Protein 6DT7 (pdb70)

Nearest PDB structures (foldseek):
  6dt7-assembly1_A  TM=1.004E+00  e=1.073E-49  Enquatrovirus N4
  6dt8-assembly1_A  TM=1.002E+00  e=4.077E-45  Enquatrovirus N4
  6dta-assembly1_A  TM=9.954E-01  e=1.223E-44  Enquatrovirus N4
  5v89-assembly2_C  TM=8.131E-01  e=9.463E-01  Homo sapiens
  6epd-assembly1_S  TM=5.806E-01  e=6.806E-01  Rattus norvegicus

Structure (mmCIF, N/CA/C/O backbone):
data_6DT7
#
_entry.id   6DT7
#
_cell.length_a   173.321
_cell.length_b   173.321
_cell.length_c   76.316
_cell.angle_alpha   90.00
_cell.angle_beta   90.00
_cell.angle_gamma   90.00
#
_symmetry.space_group_name_H-M   'I 4'
#
loop_
_entity.id
_entity.type
_entity.pdbx_description
1 polymer RNAP1
2 polyme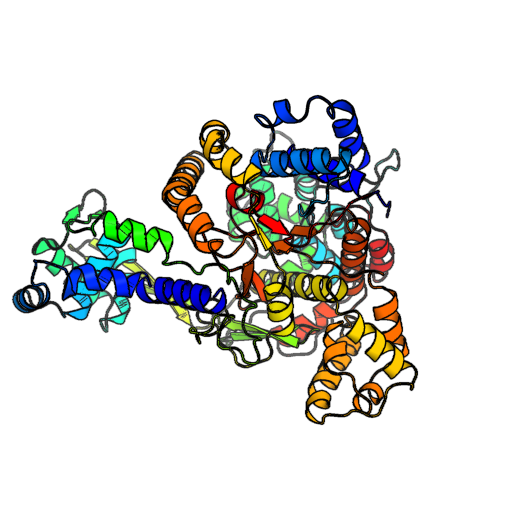r RNAP2
3 polymer "DNA (5'-D(P*CP*CP*AP*CP*CP*TP*GP*CP*A)-3')"
4 water water
#
loop_
_atom_site.group_PDB
_atom_site.id
_atom_site.type_symbol
_atom_site.label_atom_id
_atom_site.label_alt_id
_atom_site.label_comp_id
_atom_site.label_asym_id
_atom_site.label_entity_id
_atom_site.label_seq_id
_atom_site.pdbx_PDB_ins_code
_atom_site.Cartn_x
_atom_site.Cartn_y
_atom_site.Cartn_z
_atom_site.occupancy
_atom_site.B_iso_or_equiv
_atom_site.auth_seq_id
_atom_site.auth_comp_id
_atom_site.auth_asym_id
_atom_site.auth_atom_id
_atom_site.pdbx_PDB_model_num
ATOM 1 N N . SER A 1 2 ? -9.713 248.341 -9.479 1.00 69.71 2 SER A N 1
ATOM 2 C CA . SER A 1 2 ? -10.093 247.161 -10.247 1.00 83.18 2 SER A CA 1
ATOM 3 C C . SER A 1 2 ? -9.206 245.955 -9.890 1.00 84.01 2 SER A C 1
ATOM 4 O O . SER A 1 2 ? -9.718 244.861 -9.638 1.00 85.38 2 SER A O 1
ATOM 7 N N . THR A 1 3 ? -7.885 246.139 -9.863 1.00 78.76 3 THR A N 1
ATOM 8 C CA . THR A 1 3 ? -7.054 245.075 -9.304 1.00 80.15 3 THR A CA 1
ATOM 9 C C . THR A 1 3 ? -7.145 245.092 -7.785 1.00 75.67 3 THR A C 1
ATOM 10 O O . THR A 1 3 ? -7.194 244.034 -7.151 1.00 78.54 3 THR A O 1
ATOM 14 N N . ILE A 1 4 ? -7.192 246.289 -7.196 1.00 71.75 4 ILE A N 1
ATOM 15 C CA . ILE A 1 4 ? -7.501 246.434 -5.777 1.00 75.82 4 ILE A CA 1
ATOM 16 C C . ILE A 1 4 ? -8.781 245.681 -5.434 1.00 78.55 4 ILE A C 1
ATOM 17 O O . ILE A 1 4 ? -8.834 244.933 -4.450 1.00 80.91 4 ILE A O 1
ATOM 22 N N . GLU A 1 5 ? -9.816 245.819 -6.261 1.00 75.77 5 GLU A N 1
ATOM 23 C CA . GLU A 1 5 ? -11.041 245.077 -5.995 1.00 79.28 5 GLU A CA 1
ATOM 24 C C . GLU A 1 5 ? -10.779 243.581 -6.118 1.00 78.09 5 GLU A C 1
ATOM 25 O O . GLU A 1 5 ? -11.206 242.790 -5.266 1.00 79.08 5 GLU A O 1
ATOM 31 N N . HIS A 1 6 ? -10.051 243.184 -7.167 1.00 66.66 6 HIS A N 1
ATOM 32 C CA . HIS A 1 6 ? -9.760 241.777 -7.380 1.00 64.29 6 HIS A CA 1
ATOM 33 C C . HIS A 1 6 ? -8.994 241.202 -6.192 1.00 67.03 6 HIS A C 1
ATOM 34 O O . HIS A 1 6 ? -9.249 240.061 -5.765 1.00 65.19 6 HIS A O 1
ATOM 41 N N . GLN A 1 7 ? -8.048 241.979 -5.647 1.00 59.02 7 GLN A N 1
ATOM 42 C CA . GLN A 1 7 ? -7.307 241.515 -4.482 1.00 62.11 7 GLN A CA 1
ATOM 43 C C . GLN A 1 7 ? -8.257 241.297 -3.319 1.00 70.73 7 GLN A C 1
ATOM 44 O O . GLN A 1 7 ? -8.116 240.336 -2.557 1.00 70.45 7 GLN A O 1
ATOM 50 N N . MET A 1 8 ? -9.213 242.213 -3.139 1.00 76.00 8 MET A N 1
ATOM 51 C CA . MET A 1 8 ? -10.151 242.027 -2.047 1.00 75.53 8 MET A CA 1
ATOM 52 C C . MET A 1 8 ? -10.980 240.781 -2.281 1.00 72.89 8 MET A C 1
ATOM 53 O O . MET A 1 8 ? -11.322 240.077 -1.326 1.00 75.56 8 MET A O 1
ATOM 58 N N . HIS A 1 9 ? -11.290 240.484 -3.544 1.00 70.34 9 HIS A N 1
ATOM 59 C CA . HIS A 1 9 ? -12.012 239.260 -3.873 1.00 72.05 9 HIS A CA 1
ATOM 60 C C . HIS A 1 9 ? -11.172 238.029 -3.516 1.00 74.44 9 HIS A C 1
ATOM 61 O O . HIS A 1 9 ? -11.675 237.073 -2.908 1.00 74.42 9 HIS A O 1
ATOM 68 N N . LEU A 1 10 ? -9.886 238.025 -3.908 1.00 67.39 10 LEU A N 1
ATOM 69 C CA . LEU A 1 10 ? -9.020 236.894 -3.580 1.00 58.13 10 LEU A CA 1
ATOM 70 C C . LEU A 1 10 ? -8.922 236.681 -2.067 1.00 56.51 10 LEU A C 1
ATOM 71 O O . LEU A 1 10 ? -9.031 235.554 -1.592 1.00 57.36 10 LEU A O 1
ATOM 76 N N . GLU A 1 11 ? -8.720 237.746 -1.283 1.00 55.24 11 GLU A N 1
ATOM 77 C CA . GLU A 1 11 ? -8.650 237.545 0.167 1.00 60.93 11 GLU A CA 1
ATOM 78 C C . GLU A 1 11 ? -9.978 237.077 0.752 1.00 68.50 11 GLU A C 1
ATOM 79 O O . GLU A 1 11 ? -10.001 236.257 1.678 1.00 70.31 11 GLU A O 1
ATOM 85 N N . LYS A 1 12 ? -11.089 237.560 0.206 1.00 68.92 12 LYS A N 1
ATOM 86 C CA . LYS A 1 12 ? -12.398 237.086 0.628 1.00 72.75 12 LYS A CA 1
ATOM 87 C C . LYS A 1 12 ? -12.526 235.575 0.390 1.00 74.24 12 LYS A C 1
ATOM 88 O O . LYS A 1 12 ? -13.048 234.842 1.244 1.00 68.68 12 LYS A O 1
ATOM 94 N N . LEU A 1 13 ? -12.009 235.084 -0.745 1.00 65.82 13 LEU A N 1
ATOM 95 C CA . LEU A 1 13 ? -12.077 233.652 -1.034 1.00 64.58 13 LEU A CA 1
ATOM 96 C C . LEU A 1 13 ? -11.219 232.883 -0.036 1.00 67.14 13 LEU A C 1
ATOM 97 O O . LEU A 1 13 ? -11.591 231.798 0.416 1.00 72.46 13 LEU A O 1
ATOM 102 N N . TYR A 1 14 ? -10.031 233.401 0.257 1.00 70.40 14 TYR A N 1
ATOM 103 C CA . TYR A 1 14 ? -9.139 232.759 1.209 1.00 66.19 14 TYR A CA 1
ATOM 104 C C . TYR A 1 14 ? -9.769 232.699 2.602 1.00 66.03 14 TYR A C 1
ATOM 105 O O . TYR A 1 14 ? -9.832 231.634 3.222 1.00 62.56 14 TYR A O 1
ATOM 114 N N . ASN A 1 15 ? -10.363 233.807 3.050 1.00 69.53 15 ASN A N 1
ATOM 115 C CA . ASN A 1 15 ? -10.971 233.860 4.380 1.00 69.59 15 ASN A CA 1
ATOM 116 C C . ASN A 1 15 ? -12.201 232.962 4.507 1.00 71.81 15 ASN A C 1
ATOM 117 O O . ASN A 1 15 ? -12.510 232.494 5.609 1.00 73.18 15 ASN A O 1
ATOM 122 N N . LYS A 1 16 ? -12.913 232.717 3.410 1.00 68.36 16 LYS A N 1
ATOM 123 C CA . LYS A 1 16 ? -14.080 231.840 3.398 1.00 73.31 16 LYS A CA 1
ATOM 124 C C . LYS A 1 16 ? -13.683 230.370 3.341 1.00 73.42 16 LYS A C 1
ATOM 125 O O . LYS A 1 16 ? -14.540 229.496 3.538 1.00 69.29 16 LYS A O 1
ATOM 131 N N . ASN A 1 17 ? -12.420 230.079 3.017 1.00 66.78 17 ASN A N 1
ATOM 132 C CA . ASN A 1 17 ? -11.969 228.705 2.849 1.00 67.01 17 ASN A CA 1
ATOM 133 C C . ASN A 1 17 ? -10.857 228.310 3.818 1.00 62.07 17 ASN A C 1
ATOM 134 O O . ASN A 1 17 ? -10.002 227.497 3.480 1.00 61.41 17 ASN A O 1
ATOM 139 N N . GLN A 1 18 ? -10.809 228.920 4.994 1.00 64.73 18 GLN A N 1
ATOM 140 C CA . GLN A 1 18 ? -9.946 228.395 6.045 1.00 58.74 18 GLN A CA 1
ATOM 141 C C . GLN A 1 18 ? -10.332 226.941 6.305 1.00 61.05 18 GLN A C 1
ATOM 142 O O . GLN A 1 18 ? -11.478 226.663 6.678 1.00 66.33 18 GLN A O 1
ATOM 148 N N . LEU A 1 19 ? -9.382 226.020 6.114 1.00 59.26 19 LEU A N 1
ATOM 149 C CA . LEU A 1 19 ? -9.629 224.578 6.154 1.00 59.90 19 LEU A CA 1
ATOM 150 C C . LEU A 1 19 ? -10.620 224.173 7.247 1.00 64.42 19 LEU A C 1
ATOM 151 O O . LEU A 1 19 ? -11.749 223.792 6.932 1.00 72.57 19 LEU A O 1
ATOM 156 N N . LEU A 1 20 ? -10.244 224.276 8.530 1.00 63.24 20 LEU A N 1
ATOM 157 C CA . LEU A 1 20 ? -11.108 223.717 9.572 1.00 65.02 20 LEU A CA 1
ATOM 158 C C . LEU A 1 20 ? -12.446 224.453 9.724 1.00 75.50 20 LEU A C 1
ATOM 159 O O . LEU A 1 20 ? -13.487 223.777 9.849 1.00 80.12 20 LEU A O 1
ATOM 164 N N . PRO A 1 21 ? -12.508 225.793 9.755 1.00 68.30 21 PRO A N 1
ATOM 165 C CA . PRO A 1 21 ? -13.833 226.439 9.859 1.00 61.25 21 PRO A CA 1
ATOM 166 C C . PRO A 1 21 ? -14.748 226.119 8.686 1.00 70.25 21 PRO A C 1
ATOM 167 O O . PRO A 1 21 ? -15.972 226.029 8.858 1.00 74.76 21 PRO A O 1
ATOM 171 N N . ARG A 1 22 ? -14.191 225.987 7.477 1.00 70.15 22 ARG A N 1
ATOM 172 C CA . ARG A 1 22 ? -15.030 225.678 6.326 1.00 73.20 22 ARG A CA 1
ATOM 173 C C . ARG A 1 22 ? -15.567 224.254 6.398 1.00 77.05 22 ARG A C 1
ATOM 174 O O . ARG A 1 22 ? -16.725 224.004 6.034 1.00 76.75 22 ARG A O 1
ATOM 182 N N . MET A 1 23 ? -14.753 223.308 6.878 1.00 75.29 23 MET A N 1
ATOM 183 C CA . MET A 1 23 ? -15.241 221.936 7.020 1.00 74.09 23 MET A CA 1
ATOM 184 C C . MET A 1 23 ? -16.359 221.844 8.050 1.00 76.88 23 MET A C 1
ATOM 185 O O . MET A 1 23 ? -17.354 221.138 7.829 1.00 78.07 23 MET A O 1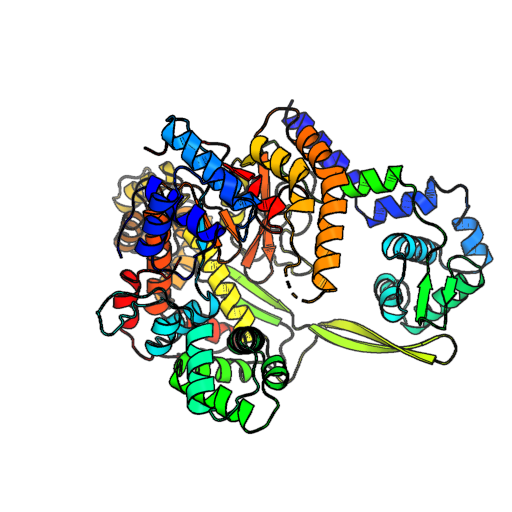
ATOM 190 N N . ARG A 1 24 ? -16.192 222.508 9.199 1.00 73.59 24 ARG A N 1
ATOM 191 C CA . ARG A 1 24 ? -17.222 222.494 10.232 1.00 77.15 24 ARG A CA 1
ATOM 192 C C . ARG A 1 24 ? -18.578 222.872 9.659 1.00 80.63 24 ARG A C 1
ATOM 193 O O . ARG A 1 24 ? -19.605 222.297 10.039 1.00 84.12 24 ARG A O 1
ATOM 201 N N . GLN A 1 25 ? -18.603 223.865 8.773 1.00 80.28 25 GLN A N 1
ATOM 202 C CA . GLN A 1 25 ? -19.856 224.265 8.148 1.00 84.77 25 GLN A CA 1
ATOM 203 C C . GLN A 1 25 ? -20.543 223.088 7.465 1.00 87.88 25 GLN A C 1
ATOM 204 O O . GLN A 1 25 ? -21.775 222.965 7.510 1.00 94.29 25 GLN A O 1
ATOM 210 N N . GLU A 1 26 ? -19.770 222.207 6.829 1.00 78.76 26 GLU A N 1
ATOM 211 C CA . GLU A 1 26 ? -20.404 221.063 6.192 1.00 80.46 26 GLU A CA 1
ATOM 212 C C . GLU A 1 26 ? -21.078 220.146 7.202 1.00 82.42 26 GLU A C 1
ATOM 213 O O . GLU A 1 26 ? -22.008 219.408 6.835 1.00 83.69 26 GLU A O 1
ATOM 219 N N . PHE A 1 27 ? -20.633 220.161 8.460 1.00 75.55 27 PHE A N 1
ATOM 220 C CA . PHE A 1 27 ? -21.282 219.314 9.448 1.00 78.86 27 PHE A CA 1
ATOM 221 C C . PHE A 1 27 ? -22.274 220.056 10.334 1.00 80.74 27 PHE A C 1
ATOM 222 O O . PHE A 1 27 ? -23.084 219.402 10.998 1.00 81.88 27 PHE A O 1
ATOM 230 N N . GLU A 1 28 ? -22.297 221.389 10.274 1.00 79.59 28 GLU A N 1
ATOM 231 C CA . GLU A 1 28 ? -23.215 222.203 11.057 1.00 78.36 28 GLU A CA 1
ATOM 232 C C . GLU A 1 28 ? -24.361 222.726 10.198 1.00 79.11 28 GLU A C 1
ATOM 233 O O . GLU A 1 28 ? -25.385 222.057 10.049 1.00 95.37 28 GLU A O 1
ATOM 239 N N . GLU A 1 29 ? -24.186 223.889 9.593 1.00 80.42 29 GLU A N 1
ATOM 240 C CA . GLU A 1 29 ? -25.269 224.554 8.882 1.00 83.59 29 GLU A CA 1
ATOM 241 C C . GLU A 1 29 ? -25.551 223.985 7.500 1.00 83.82 29 GLU A C 1
ATOM 242 O O . GLU A 1 29 ? -26.514 224.426 6.862 1.00 94.52 29 GLU A O 1
ATOM 248 N N . ASN A 1 30 ? -24.807 222.991 7.031 1.00 76.07 30 ASN A N 1
ATOM 249 C CA . ASN A 1 30 ? -25.063 222.445 5.706 1.00 75.98 30 ASN A CA 1
ATOM 250 C C . ASN A 1 30 ? -25.404 220.964 5.711 1.00 76.54 30 ASN A C 1
ATOM 251 O O . ASN A 1 30 ? -25.706 220.421 4.643 1.00 79.76 30 ASN A O 1
ATOM 256 N N . SER A 1 31 ? -25.320 220.288 6.856 1.00 74.43 31 SER A N 1
ATOM 257 C CA . SER A 1 31 ? -25.637 218.872 6.916 1.00 86.02 31 SER A CA 1
ATOM 258 C C . SER A 1 31 ? -27.134 218.687 7.057 1.00 87.01 31 SER A C 1
ATOM 259 O O . SER A 1 31 ? -27.799 219.462 7.744 1.00 89.51 31 SER A O 1
ATOM 262 N N . GLY A 1 32 ? -27.673 217.712 6.328 1.00 85.00 32 GLY A N 1
ATOM 263 C CA . GLY A 1 32 ? -29.031 217.280 6.607 1.00 86.78 32 GLY A CA 1
ATOM 264 C C . GLY A 1 32 ? -29.123 216.684 7.996 1.00 85.52 32 GLY A C 1
ATOM 265 O O . GLY A 1 32 ? -30.167 216.754 8.651 1.00 90.33 32 GLY A O 1
ATOM 266 N N . ILE A 1 33 ? -28.060 215.990 8.408 1.00 83.19 33 ILE A N 1
ATOM 267 C CA . ILE A 1 33 ? -27.963 215.424 9.743 1.00 90.35 33 ILE A CA 1
ATOM 268 C C . ILE A 1 33 ? -27.969 216.553 10.756 1.00 95.33 33 ILE A C 1
ATOM 269 O O . ILE A 1 33 ? -27.374 217.615 10.538 1.00 96.47 33 ILE A O 1
ATOM 274 N N . ASP A 1 34 ? -28.653 216.336 11.871 1.00 100.07 34 ASP A N 1
ATOM 275 C CA . ASP A 1 34 ? -28.640 217.288 12.970 1.00 104.83 34 ASP A CA 1
ATOM 276 C C . ASP A 1 34 ? -27.647 216.792 14.020 1.00 103.27 34 ASP A C 1
ATOM 277 O O . ASP A 1 34 ? -28.008 216.129 14.996 1.00 105.13 34 ASP A O 1
ATOM 282 N N . PHE A 1 35 ? -26.360 217.097 13.798 1.00 94.66 35 PHE A N 1
ATOM 283 C CA . PHE A 1 35 ? -25.350 216.587 14.723 1.00 92.08 35 PHE A CA 1
ATOM 284 C C . PHE A 1 35 ? -25.517 217.191 16.111 1.00 94.61 35 PHE A C 1
ATOM 285 O O . PHE A 1 35 ? -25.217 216.526 17.110 1.00 98.27 35 PHE A O 1
ATOM 293 N N . LYS A 1 36 ? -26.015 218.425 16.202 1.00 91.32 36 LYS A N 1
ATOM 294 C CA . LYS A 1 36 ? -26.280 219.014 17.511 1.00 96.76 36 LYS A CA 1
ATOM 295 C C . LYS A 1 36 ? -27.219 218.111 18.302 1.00 97.25 36 LYS A C 1
ATOM 296 O O . LYS A 1 36 ? -26.897 217.657 19.407 1.00 97.47 36 LYS A O 1
ATOM 302 N N . ALA A 1 37 ? -28.410 217.872 17.755 1.00 95.16 37 ALA A N 1
ATOM 303 C CA . ALA A 1 37 ? -29.350 216.948 18.375 1.00 87.26 37 ALA A CA 1
ATOM 304 C C . ALA A 1 37 ? -28.736 215.571 18.617 1.00 92.75 37 ALA A C 1
ATOM 305 O O . ALA A 1 37 ? -28.952 214.969 19.676 1.00 98.06 37 ALA A O 1
ATOM 307 N N . PHE A 1 38 ? -28.002 215.029 17.636 1.00 92.09 38 PHE A N 1
ATOM 308 C CA . PHE A 1 38 ? -27.507 213.658 17.789 1.00 91.34 38 PHE A CA 1
ATOM 309 C C . PHE A 1 38 ? -26.425 213.553 18.852 1.00 88.36 38 PHE A C 1
ATOM 310 O O . PHE A 1 38 ? -26.397 212.589 19.629 1.00 83.18 38 PHE A O 1
ATOM 318 N N . PHE A 1 39 ? -25.530 214.533 18.903 1.00 88.63 39 PHE A N 1
ATOM 319 C CA . PHE A 1 39 ? -24.443 214.479 19.868 1.00 88.54 39 PHE A CA 1
ATOM 320 C C . PHE A 1 39 ? -24.965 214.672 21.286 1.00 93.80 39 PHE A C 1
ATOM 321 O O . PHE A 1 39 ? -24.415 214.101 22.239 1.00 95.91 39 PHE A O 1
ATOM 329 N N . ALA A 1 40 ? -25.991 215.506 21.445 1.00 88.56 40 ALA A N 1
ATOM 330 C CA . ALA A 1 40 ? -26.706 215.560 22.708 1.00 85.45 40 ALA A CA 1
ATOM 331 C C . ALA A 1 40 ? -27.234 214.178 23.083 1.00 91.72 40 ALA A C 1
ATOM 332 O O . ALA A 1 40 ? -27.033 213.709 24.212 1.00 92.84 40 ALA A O 1
ATOM 334 N N . HIS A 1 41 ? -27.949 213.530 22.155 1.00 90.81 41 HIS A N 1
ATOM 335 C CA . HIS A 1 41 ? -28.515 212.203 22.404 1.00 90.89 41 HIS A CA 1
ATOM 336 C C . HIS A 1 41 ? -27.485 211.217 22.956 1.00 90.77 41 HIS A C 1
ATOM 337 O O . HIS A 1 41 ? -27.741 210.530 23.950 1.00 95.79 41 HIS A O 1
ATOM 344 N N . ILE A 1 42 ? -26.308 211.140 22.347 1.00 90.22 42 ILE A N 1
ATOM 345 C CA . ILE A 1 42 ? -25.345 210.133 22.782 1.00 92.92 42 ILE A CA 1
ATOM 346 C C . ILE A 1 42 ? -24.374 210.702 23.809 1.00 99.76 42 ILE A C 1
ATOM 347 O O . ILE A 1 42 ? -23.423 210.027 24.222 1.00 100.11 42 ILE A O 1
ATOM 352 N N . GLY A 1 43 ? -24.649 211.916 24.283 1.00 106.54 43 GLY A N 1
ATOM 353 C CA . GLY A 1 43 ? -23.848 212.536 25.324 1.00 103.21 43 GLY A CA 1
ATOM 354 C C . GLY A 1 43 ? -22.403 212.802 24.968 1.00 98.90 43 GLY A C 1
ATOM 355 O O . GLY A 1 43 ? -21.500 212.467 25.741 1.00 102.53 43 GLY A O 1
ATOM 356 N N . ILE A 1 44 ? -22.170 213.444 23.824 1.00 91.46 44 ILE A N 1
ATOM 357 C CA . ILE A 1 44 ? -20.830 213.806 23.378 1.00 85.69 44 ILE A CA 1
ATOM 358 C C . ILE A 1 44 ? -20.852 215.314 23.160 1.00 83.73 44 ILE A C 1
ATOM 359 O O . ILE A 1 44 ? -21.776 215.835 22.521 1.00 85.87 44 ILE A O 1
ATOM 364 N N . ASP A 1 45 ? -19.860 216.015 23.711 1.00 78.66 45 ASP A N 1
ATOM 365 C CA . ASP A 1 45 ? -19.860 217.472 23.646 1.00 79.55 45 ASP A CA 1
ATOM 366 C C . ASP A 1 45 ? -19.923 217.939 22.195 1.00 81.91 45 ASP A C 1
ATOM 367 O O . ASP A 1 45 ? -19.202 217.435 21.329 1.00 86.89 45 ASP A O 1
ATOM 372 N N . TYR A 1 46 ? -20.755 218.950 21.946 1.00 79.54 46 TYR A N 1
ATOM 373 C CA . TYR A 1 46 ? -21.059 219.351 20.577 1.00 77.52 46 TYR A CA 1
ATOM 374 C C . TYR A 1 46 ? -19.797 219.715 19.805 1.00 80.45 46 TYR A C 1
ATOM 375 O O . TYR A 1 46 ? -19.537 219.183 18.719 1.00 82.36 46 TYR A O 1
ATOM 384 N N . LYS A 1 47 ? -18.994 220.623 20.356 1.00 77.86 47 LYS A N 1
ATOM 385 C CA . LYS A 1 47 ? -17.797 221.055 19.651 1.00 74.26 47 LYS A CA 1
ATOM 386 C C . LYS A 1 47 ? -16.808 219.909 19.467 1.00 72.87 47 LYS A C 1
ATOM 387 O O . LYS A 1 47 ? -16.122 219.836 18.441 1.00 72.59 47 LYS A O 1
ATOM 393 N N . PHE A 1 48 ? -16.703 219.014 20.449 1.00 74.60 48 PHE A N 1
ATOM 394 C CA . PHE A 1 48 ? -15.840 217.849 20.277 1.00 73.88 48 PHE A CA 1
ATOM 395 C C . PHE A 1 48 ? -16.288 217.001 19.080 1.00 75.21 48 PHE A C 1
ATOM 396 O O . PHE A 1 48 ? -15.485 216.680 18.192 1.00 70.76 48 PHE A O 1
ATOM 404 N N . GLY A 1 49 ? -17.583 216.663 19.033 1.00 76.30 49 GLY A N 1
ATOM 405 C CA . GLY A 1 49 ? -18.098 215.787 17.989 1.00 77.81 49 GLY A CA 1
ATOM 406 C C . GLY A 1 49 ? -17.945 216.368 16.595 1.00 82.12 49 GLY A C 1
ATOM 407 O O . GLY A 1 49 ? -17.537 215.677 15.656 1.00 76.12 49 GLY A O 1
ATOM 408 N N . ILE A 1 50 ? -18.298 217.644 16.434 1.00 81.54 50 ILE A N 1
ATOM 409 C CA . ILE A 1 50 ? -18.105 218.282 15.141 1.00 78.62 50 ILE A CA 1
ATOM 410 C C . ILE A 1 50 ? -16.646 218.202 14.732 1.00 87.27 50 ILE A C 1
ATOM 411 O O . ILE A 1 50 ? -16.323 217.831 13.596 1.00 89.48 50 ILE A O 1
ATOM 416 N N . ASP A 1 51 ? -15.747 218.465 15.683 1.00 84.62 51 ASP A N 1
ATOM 417 C CA . ASP A 1 51 ? -14.315 218.436 15.417 1.00 79.94 51 ASP A CA 1
ATOM 418 C C . ASP A 1 51 ? -13.829 217.042 15.027 1.00 74.03 51 ASP A C 1
ATOM 419 O O . ASP A 1 51 ? -13.070 216.891 14.060 1.00 75.73 51 ASP A O 1
ATOM 424 N N . ALA A 1 52 ? -14.297 216.007 15.733 1.00 67.75 52 ALA A N 1
ATOM 425 C CA . ALA A 1 52 ? -13.915 214.639 15.388 1.00 70.30 52 ALA A CA 1
ATOM 426 C C . ALA A 1 52 ? -14.378 214.275 13.982 1.00 71.72 52 ALA A C 1
ATOM 427 O O . ALA A 1 52 ? -13.638 213.633 13.224 1.00 75.32 52 ALA A O 1
ATOM 429 N N . MET A 1 53 ? -15.614 214.647 13.633 1.00 63.72 53 MET A N 1
ATOM 430 C CA . MET A 1 53 ? -16.120 214.402 12.288 1.00 67.72 53 MET A CA 1
ATOM 431 C C . MET A 1 53 ? -15.236 215.096 11.250 1.00 74.80 53 MET A C 1
ATOM 432 O O . MET A 1 53 ? -14.859 214.503 10.231 1.00 73.21 53 MET A O 1
ATOM 437 N N . VAL A 1 54 ? -14.911 216.370 11.495 1.00 72.47 54 VAL A N 1
ATOM 438 C CA . VAL A 1 54 ? -14.051 217.117 10.587 1.00 65.25 54 VAL A CA 1
ATOM 439 C C . VAL A 1 54 ? -12.702 216.427 10.417 1.00 69.94 54 VAL A C 1
ATOM 440 O O . VAL A 1 54 ? -12.274 216.140 9.290 1.00 70.35 54 VAL A O 1
ATOM 444 N N . GLN A 1 55 ? -12.038 216.090 11.531 1.00 65.66 55 GLN A N 1
ATOM 445 C CA . GLN A 1 55 ? -10.753 215.398 11.429 1.00 58.77 55 GLN A CA 1
ATOM 446 C C . GLN A 1 55 ? -10.844 214.093 10.660 1.00 68.15 55 GLN A C 1
ATOM 447 O O . GLN A 1 55 ? -9.921 213.754 9.919 1.00 71.91 55 GLN A O 1
ATOM 453 N N . MET A 1 56 ? -11.957 213.380 10.759 1.00 70.01 56 MET A N 1
ATOM 454 C CA . MET A 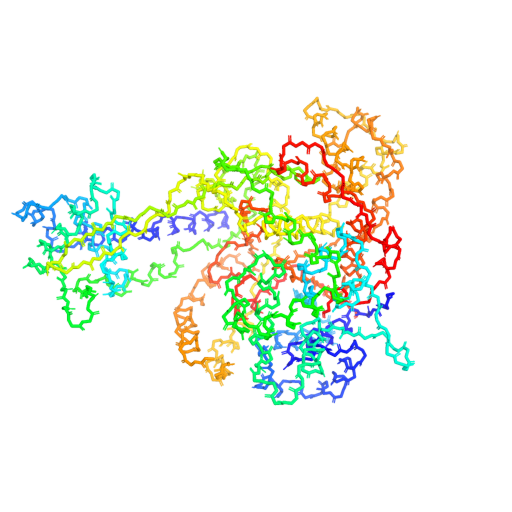1 56 ? -12.032 212.144 10.003 1.00 69.21 56 MET A CA 1
ATOM 455 C C . MET A 1 56 ? -12.276 212.414 8.521 1.00 69.38 56 MET A C 1
ATOM 456 O O . MET A 1 56 ? -11.796 211.661 7.666 1.00 69.10 56 MET A O 1
ATOM 461 N N . ALA A 1 57 ? -13.061 213.449 8.194 1.00 71.24 57 ALA A N 1
ATOM 462 C CA . ALA A 1 57 ? -13.237 213.817 6.787 1.00 68.66 57 ALA A CA 1
ATOM 463 C C . ALA A 1 57 ? -11.944 214.310 6.142 1.00 68.29 57 ALA A C 1
ATOM 464 O O . ALA A 1 57 ? -11.750 214.117 4.935 1.00 71.80 57 ALA A O 1
ATOM 466 N N . LEU A 1 58 ? -11.024 214.851 6.940 1.00 65.54 58 LEU A N 1
ATOM 467 C CA . LEU A 1 58 ? -9.702 215.252 6.466 1.00 70.43 58 LEU A CA 1
ATOM 468 C C . LEU A 1 58 ? -8.807 214.050 6.258 1.00 78.74 58 LEU A C 1
ATOM 469 O O . LEU A 1 58 ? -8.356 213.784 5.139 1.00 84.66 58 LEU A O 1
ATOM 474 N N . HIS A 1 59 ? -8.520 213.339 7.358 1.00 74.36 59 HIS A N 1
ATOM 475 C CA . HIS A 1 59 ? -7.563 212.244 7.382 1.00 74.75 59 HIS A CA 1
ATOM 476 C C . HIS A 1 59 ? -8.006 211.032 6.578 1.00 83.22 59 HIS A C 1
ATOM 477 O O . HIS A 1 59 ? -7.146 210.301 6.084 1.00 86.35 59 HIS A O 1
ATOM 484 N N . LYS A 1 60 ? -9.321 210.812 6.407 1.00 88.01 60 LYS A N 1
ATOM 485 C CA . LYS A 1 60 ? -9.869 209.544 5.889 1.00 87.62 60 LYS A CA 1
ATOM 486 C C . LYS A 1 60 ? -9.544 208.318 6.748 1.00 83.12 60 LYS A C 1
ATOM 487 O O . LYS A 1 60 ? -10.452 207.583 7.133 1.00 84.99 60 LYS A O 1
ATOM 493 N N . ARG A 1 61 ? -8.269 208.034 6.988 1.00 80.21 61 ARG A N 1
ATOM 494 C CA . ARG A 1 61 ? -7.855 206.974 7.899 1.00 80.04 61 ARG A CA 1
ATOM 495 C C . ARG A 1 61 ? -6.868 207.537 8.916 1.00 75.10 61 ARG A C 1
ATOM 496 O O . ARG A 1 61 ? -6.049 208.395 8.582 1.00 73.91 61 ARG A O 1
ATOM 504 N N . ALA A 1 62 ? -6.955 207.073 10.162 1.00 74.64 62 ALA A N 1
ATOM 505 C CA . ALA A 1 62 ? -6.128 207.642 11.220 1.00 73.36 62 ALA A CA 1
ATOM 506 C C . ALA A 1 62 ? -5.964 206.660 12.381 1.00 82.52 62 ALA A C 1
ATOM 507 O O . ALA A 1 62 ? -6.949 206.082 12.844 1.00 85.08 62 ALA A O 1
ATOM 509 N N . ASP A 1 63 ? -4.720 206.443 12.817 1.00 85.71 63 ASP A N 1
ATOM 510 C CA . ASP A 1 63 ? -4.443 205.683 14.031 1.00 90.11 63 ASP A CA 1
ATOM 511 C C . ASP A 1 63 ? -4.915 206.466 15.258 1.00 92.10 63 ASP A C 1
ATOM 512 O O . ASP A 1 63 ? -5.167 207.676 15.196 1.00 89.39 63 ASP A O 1
ATOM 517 N N . LEU A 1 64 ? -5.025 205.766 16.391 1.00 94.17 64 LEU A N 1
ATOM 518 C CA . LEU A 1 64 ? -5.546 206.410 17.598 1.00 90.36 64 LEU A CA 1
ATOM 519 C C . LEU A 1 64 ? -4.713 207.592 18.074 1.00 89.16 64 LEU A C 1
ATOM 520 O O . LEU A 1 64 ? -5.293 208.669 18.303 1.00 81.23 64 LEU A O 1
ATOM 525 N N . PRO A 1 65 ? -3.383 207.485 18.241 1.00 92.36 65 PRO A N 1
ATOM 526 C CA . PRO A 1 65 ? -2.639 208.646 18.759 1.00 86.01 65 PRO A CA 1
ATOM 527 C C . PRO A 1 65 ? -2.774 209.855 17.870 1.00 79.76 65 PRO A C 1
ATOM 528 O O . PRO A 1 65 ? -2.777 210.985 18.369 1.00 79.93 65 PRO A O 1
ATOM 532 N N . THR A 1 66 ? -2.906 209.647 16.562 1.00 77.31 66 THR A N 1
ATOM 533 C CA . THR A 1 66 ? -3.056 210.770 15.646 1.00 78.16 66 THR A CA 1
ATOM 534 C C . THR A 1 66 ? -4.360 211.504 15.916 1.00 79.95 66 THR A C 1
ATOM 535 O O . THR A 1 66 ? -4.407 212.738 15.976 1.00 76.55 66 THR A O 1
ATOM 539 N N . LEU A 1 67 ? -5.438 210.745 16.092 1.00 82.92 67 LEU A N 1
ATOM 540 C CA . LEU A 1 67 ? -6.747 211.361 16.213 1.00 78.69 67 LEU A CA 1
ATOM 541 C C . LEU A 1 67 ? -6.938 212.027 17.579 1.00 77.56 67 LEU A C 1
ATOM 542 O O . LEU A 1 67 ? -7.556 213.095 17.672 1.00 82.96 67 LEU A O 1
ATOM 547 N N . VAL A 1 68 ? -6.422 211.428 18.656 1.00 77.81 68 VAL A N 1
ATOM 548 C CA . VAL A 1 68 ? -6.543 212.109 19.951 1.00 84.35 68 VAL A CA 1
ATOM 549 C C . VAL A 1 68 ? -5.688 213.375 19.986 1.00 84.85 68 VAL A C 1
ATOM 550 O O . VAL A 1 68 ? -6.052 214.365 20.634 1.00 82.74 68 VAL A O 1
ATOM 554 N N . GLY A 1 69 ? -4.542 213.358 19.304 1.00 83.50 69 GLY A N 1
ATOM 555 C CA . GLY A 1 69 ? -3.684 214.528 19.254 1.00 77.25 69 GLY A CA 1
ATOM 556 C C . GLY A 1 69 ? -4.387 215.776 18.765 1.00 76.62 69 GLY A C 1
ATOM 557 O O . GLY A 1 69 ? -4.318 216.831 19.405 1.00 73.89 69 GLY A O 1
ATOM 558 N N . THR A 1 70 ? -5.099 215.666 17.634 1.00 77.45 70 THR A N 1
ATOM 559 C CA . THR A 1 70 ? -5.786 216.824 17.062 1.00 84.24 70 THR A CA 1
ATOM 560 C C . THR A 1 70 ? -6.919 217.313 17.952 1.00 82.18 70 THR A C 1
ATOM 561 O O . THR A 1 70 ? -7.388 218.439 17.765 1.00 86.39 70 THR A O 1
ATOM 565 N N . LEU A 1 71 ? -7.374 216.493 18.902 1.00 79.02 71 LEU A N 1
ATOM 566 C CA . LEU A 1 71 ? -8.560 216.780 19.691 1.00 80.24 71 LEU A CA 1
ATOM 567 C C . LEU A 1 71 ? -8.258 216.929 21.182 1.00 85.26 71 LEU A C 1
ATOM 568 O O . LEU A 1 71 ? -9.181 217.238 21.951 1.00 85.15 71 LEU A O 1
ATOM 573 N N . ARG A 1 72 ? -7.007 216.658 21.604 1.00 84.04 72 ARG A N 1
ATOM 574 C CA . ARG A 1 72 ? -6.570 216.685 23.004 1.00 81.43 72 ARG A CA 1
ATOM 575 C C . ARG A 1 72 ? -7.008 217.926 23.779 1.00 80.78 72 ARG A C 1
ATOM 576 O O . ARG A 1 72 ? -7.264 217.843 24.985 1.00 84.92 72 ARG A O 1
ATOM 584 N N . HIS A 1 73 ? -7.122 219.076 23.121 1.00 80.72 73 HIS A N 1
ATOM 585 C CA . HIS A 1 73 ? -7.405 220.315 23.845 1.00 82.25 73 HIS A CA 1
ATOM 586 C C . HIS A 1 73 ? -8.848 220.429 24.318 1.00 88.83 73 HIS A C 1
ATOM 587 O O . HIS A 1 73 ? -9.193 221.438 24.945 1.00 94.41 73 HIS A O 1
ATOM 594 N N . HIS A 1 74 ? -9.685 219.423 24.075 1.00 88.74 74 HIS A N 1
ATOM 595 C CA . HIS A 1 74 ? -11.087 219.486 24.450 1.00 88.52 74 HIS A CA 1
ATOM 596 C C . HIS A 1 74 ? -11.345 218.914 25.832 1.00 93.19 74 HIS A C 1
ATOM 597 O O . HIS A 1 74 ? -12.406 219.177 26.406 1.00 93.22 74 HIS A O 1
ATOM 604 N N . CYS A 1 75 ? -10.434 218.093 26.345 1.00 98.24 75 CYS A N 1
ATOM 605 C CA . CYS A 1 75 ? -10.615 217.373 27.595 1.00 105.69 75 CYS A CA 1
ATOM 606 C C . CYS A 1 75 ? -9.403 217.570 28.492 1.00 108.28 75 CYS A C 1
ATOM 607 O O . CYS A 1 75 ? -8.300 217.877 28.030 1.00 107.60 75 CYS A O 1
ATOM 610 N N . LYS A 1 76 ? -9.610 217.376 29.791 1.00 113.98 76 LYS A N 1
ATOM 611 C CA . LYS A 1 76 ? -8.493 217.491 30.714 1.00 118.98 76 LYS A CA 1
ATOM 612 C C . LYS A 1 76 ? -7.566 216.279 30.651 1.00 119.05 76 LYS A C 1
ATOM 613 O O . LYS A 1 76 ? -6.439 216.351 31.151 1.00 125.06 76 LYS A O 1
ATOM 619 N N . SER A 1 77 ? -7.996 215.181 30.031 1.00 113.73 77 SER A N 1
ATOM 620 C CA . SER A 1 77 ? -7.225 213.947 29.987 1.00 110.33 77 SER A CA 1
ATOM 621 C C . SER A 1 77 ? -7.175 213.381 28.573 1.00 106.72 77 SER A C 1
ATOM 622 O O . SER A 1 77 ? -8.140 213.499 27.808 1.00 105.89 77 SER A O 1
ATOM 625 N N . ALA A 1 78 ? -6.033 212.775 28.233 1.00 101.30 78 ALA A N 1
ATOM 626 C CA . ALA A 1 78 ? -5.921 212.019 26.989 1.00 95.69 78 ALA A CA 1
ATOM 627 C C . ALA A 1 78 ? -6.930 210.877 26.957 1.00 100.67 78 ALA A C 1
ATOM 628 O O . ALA A 1 78 ? -7.464 210.537 25.895 1.00 99.37 78 ALA A O 1
ATOM 630 N N . GLN A 1 79 ? -7.171 210.248 28.115 1.00 104.31 79 GLN A N 1
ATOM 631 C CA . GLN A 1 79 ? -8.075 209.104 28.192 1.00 105.48 79 GLN A CA 1
ATOM 632 C C . GLN A 1 79 ? -9.499 209.495 27.823 1.00 106.48 79 GLN A C 1
ATOM 633 O O . GLN A 1 79 ? -10.188 208.760 27.103 1.00 109.04 79 GLN A O 1
ATOM 639 N N . GLU A 1 80 ? -9.970 210.631 28.345 1.00 102.98 80 GLU A N 1
ATOM 640 C CA . GLU A 1 80 ? -11.306 211.121 28.022 1.00 102.61 80 GLU A CA 1
ATOM 641 C C . GLU A 1 80 ? -11.503 211.238 26.509 1.00 100.71 80 GLU A C 1
ATOM 642 O O . GLU A 1 80 ? -12.597 210.968 25.995 1.00 105.60 80 GLU A O 1
ATOM 648 N N . VAL A 1 81 ? -10.459 211.654 25.781 1.00 90.46 81 VAL A N 1
ATOM 649 C CA . VAL A 1 81 ? -10.577 211.820 24.332 1.00 88.42 81 VAL A CA 1
ATOM 650 C C . VAL A 1 81 ? -10.804 210.463 23.664 1.00 92.91 81 VAL A C 1
ATOM 651 O O . VAL A 1 81 ? -11.648 210.333 22.768 1.00 91.84 81 VAL A O 1
ATOM 655 N N . ALA A 1 82 ? -10.045 209.438 24.067 1.00 95.39 82 ALA A N 1
ATOM 656 C CA . ALA A 1 82 ? -10.168 208.134 23.418 1.00 95.37 82 ALA A CA 1
ATOM 657 C C . ALA A 1 82 ? -11.514 207.502 23.739 1.00 102.85 82 ALA A C 1
ATOM 658 O O . ALA A 1 82 ? -12.098 206.804 22.899 1.00 105.90 82 ALA A O 1
ATOM 660 N N . ASP A 1 83 ? -12.016 207.740 24.950 1.00 103.29 83 ASP A N 1
ATOM 661 C CA . ASP A 1 83 ? -13.328 207.232 25.331 1.00 100.32 83 ASP A CA 1
ATOM 662 C C . ASP A 1 83 ? -14.396 207.846 24.445 1.00 96.61 83 ASP A C 1
ATOM 663 O O . ASP A 1 83 ? -15.237 207.135 23.882 1.00 101.27 83 ASP A O 1
ATOM 668 N N . ASN A 1 84 ? -14.429 209.178 24.385 1.00 89.99 84 ASN A N 1
ATOM 669 C CA . ASN A 1 84 ? -15.322 209.867 23.463 1.00 90.98 84 ASN A CA 1
ATOM 670 C C . ASN A 1 84 ? -15.240 209.278 22.050 1.00 91.89 84 ASN A C 1
ATOM 671 O O . ASN A 1 84 ? -16.270 209.093 21.384 1.00 92.64 84 ASN A O 1
ATOM 676 N N . LEU A 1 85 ? -14.030 208.907 21.604 1.00 87.34 85 LEU A N 1
ATOM 677 C CA . LEU A 1 85 ? -13.876 208.340 20.264 1.00 86.79 85 LEU A CA 1
ATOM 678 C C . LEU A 1 85 ? -14.491 206.948 20.164 1.00 89.32 85 LEU A C 1
ATOM 679 O O . LEU A 1 85 ? -15.079 206.597 19.133 1.00 87.90 85 LEU A O 1
ATOM 684 N N . PHE A 1 86 ? -14.375 206.140 21.220 1.00 95.84 86 PHE A N 1
ATOM 685 C CA . PHE A 1 86 ? -15.073 204.857 21.237 1.00 98.12 86 PHE A CA 1
ATOM 686 C C . PHE A 1 86 ? -16.579 205.071 21.186 1.00 99.01 86 PHE A C 1
ATOM 687 O O . PHE A 1 86 ? -17.276 204.453 20.373 1.00 106.61 86 PHE A O 1
ATOM 695 N N . LYS A 1 87 ? -17.101 205.934 22.065 1.00 94.66 87 LYS A N 1
ATOM 696 C CA . LYS A 1 87 ? -18.523 206.268 22.044 1.00 90.93 87 LYS A CA 1
ATOM 697 C C . LYS A 1 87 ? -18.986 206.676 20.647 1.00 90.34 87 LYS A C 1
ATOM 698 O O . LYS A 1 87 ? -20.063 206.260 20.201 1.00 92.84 87 LYS A O 1
ATOM 704 N N . MET A 1 88 ? -18.174 207.450 19.917 1.00 84.69 88 MET A N 1
ATOM 705 C CA . MET A 1 88 ? -18.635 207.873 18.597 1.00 83.98 88 MET A CA 1
ATOM 706 C C . MET A 1 88 ? -18.506 206.761 17.566 1.00 88.95 88 MET A C 1
ATOM 707 O O . MET A 1 88 ? -19.346 206.673 16.661 1.00 94.44 88 MET A O 1
ATOM 712 N N . ALA A 1 89 ? -17.478 205.911 17.665 1.00 83.00 89 ALA A N 1
ATOM 713 C CA . ALA A 1 89 ? -17.361 204.836 16.683 1.00 79.30 89 ALA A CA 1
ATOM 714 C C . ALA A 1 89 ? -18.468 203.798 16.867 1.00 84.46 89 ALA A C 1
ATOM 715 O O . ALA A 1 89 ? -18.932 203.200 15.884 1.00 87.45 89 ALA A O 1
ATOM 717 N N . SER A 1 90 ? -18.932 203.603 18.106 1.00 83.20 90 SER A N 1
ATOM 718 C CA . SER A 1 90 ? -19.955 202.606 18.385 1.00 86.72 90 SER A CA 1
ATOM 719 C C . SER A 1 90 ? -21.326 203.109 17.968 1.00 89.84 90 SER A C 1
ATOM 720 O O . SER A 1 90 ? -22.234 202.298 17.748 1.00 93.13 90 SER A O 1
ATOM 723 N N . GLU A 1 91 ? -21.491 204.429 17.904 1.00 89.31 91 GLU A N 1
ATOM 724 C CA . GLU A 1 91 ? -22.710 205.082 17.457 1.00 86.13 91 GLU A CA 1
ATOM 725 C C . GLU A 1 91 ? -22.647 205.391 15.961 1.00 79.95 91 GLU A C 1
ATOM 726 O O . GLU A 1 91 ? -23.404 206.241 15.479 1.00 77.41 91 GLU A O 1
ATOM 732 N N . ASP A 1 92 ? -21.686 204.788 15.247 1.00 78.85 92 ASP A N 1
ATOM 733 C CA . ASP A 1 92 ? -21.567 204.857 13.784 1.00 81.72 92 ASP A CA 1
ATOM 734 C C . ASP A 1 92 ? -21.259 206.257 13.250 1.00 80.25 92 ASP A C 1
ATOM 735 O O . ASP A 1 92 ? -21.587 206.560 12.102 1.00 84.15 92 ASP A O 1
ATOM 740 N N . CYS A 1 93 ? -20.619 207.117 14.042 1.00 73.94 93 CYS A N 1
ATOM 741 C CA . CYS A 1 93 ? -20.105 208.372 13.502 1.00 73.85 93 CYS A CA 1
ATOM 742 C C . CYS A 1 93 ? -18.970 208.137 12.518 1.00 76.19 93 CYS A C 1
ATOM 743 O O . CYS A 1 93 ? -18.711 208.987 11.657 1.00 79.75 93 CYS A O 1
ATOM 746 N N . PHE A 1 94 ? -18.236 207.045 12.705 1.00 72.72 94 PHE A N 1
ATOM 747 C CA . PHE A 1 94 ? -17.199 206.523 11.826 1.00 74.83 94 PHE A CA 1
ATOM 748 C C . PHE A 1 94 ? -16.878 205.132 12.360 1.00 85.11 94 PHE A C 1
ATOM 749 O O . PHE A 1 94 ? -17.352 204.744 13.434 1.00 93.34 94 PHE A O 1
ATOM 757 N N . ASN A 1 95 ? -16.092 204.372 11.602 1.00 81.44 95 ASN A N 1
ATOM 758 C CA . ASN A 1 95 ? -15.755 203.019 12.016 1.00 87.26 95 ASN A CA 1
ATOM 759 C C . ASN A 1 95 ? -14.324 202.955 12.534 1.00 94.22 95 ASN A C 1
ATOM 760 O O . ASN A 1 95 ? -13.454 203.725 12.110 1.00 97.73 95 ASN A O 1
ATOM 765 N N . PHE A 1 96 ? -14.106 202.053 13.491 1.00 96.16 96 PHE A N 1
ATOM 766 C CA . PHE A 1 96 ? -12.782 201.576 13.882 1.00 97.81 96 PHE A CA 1
ATOM 767 C C . PHE A 1 96 ? -12.601 200.099 13.554 1.00 106.90 96 PHE A C 1
ATOM 768 O O . PHE A 1 96 ? -13.396 199.257 13.990 1.00 109.56 96 PHE A O 1
ATOM 776 N N . ASP A 1 97 ? -11.543 199.793 12.796 1.00 107.93 97 ASP A N 1
ATOM 777 C CA . ASP A 1 97 ? -11.233 198.432 12.365 1.00 113.73 97 ASP A CA 1
ATOM 778 C C . ASP A 1 97 ? -10.050 197.908 13.180 1.00 115.96 97 ASP A C 1
ATOM 779 O O . ASP A 1 97 ? -8.900 198.314 12.941 1.00 115.07 97 ASP A O 1
ATOM 784 N N . PRO A 1 98 ? -10.283 197.022 14.153 1.00 115.70 98 PRO A N 1
ATOM 785 C CA . PRO A 1 98 ? -9.197 196.579 15.047 1.00 118.57 98 PRO A CA 1
ATOM 786 C C . PRO A 1 98 ? -8.071 195.837 14.356 1.00 123.17 98 PRO A C 1
ATOM 787 O O . PRO A 1 98 ? -6.963 195.773 14.907 1.00 123.65 98 PRO A O 1
ATOM 791 N N . THR A 1 99 ? -8.305 195.304 13.158 1.00 124.11 99 THR A N 1
ATOM 792 C CA . THR A 1 99 ? -7.295 194.530 12.450 1.00 125.64 99 THR A CA 1
ATOM 793 C C . THR A 1 99 ? -6.249 195.395 11.764 1.00 125.90 99 THR A C 1
ATOM 794 O O . THR A 1 99 ? -5.157 194.898 11.470 1.00 129.76 99 THR A O 1
ATOM 798 N N . ILE A 1 100 ? -6.553 196.664 11.495 1.00 122.37 100 ILE A N 1
ATOM 799 C CA . ILE A 1 100 ? -5.587 197.610 10.948 1.00 116.09 100 ILE A CA 1
ATOM 800 C C . ILE A 1 100 ? -5.273 198.738 11.915 1.00 114.87 100 ILE A C 1
ATOM 801 O O . ILE A 1 100 ? -4.446 199.606 11.595 1.00 116.44 100 ILE A O 1
ATOM 806 N N . ASP A 1 101 ? -5.920 198.755 13.085 1.00 114.15 101 ASP A N 1
ATOM 807 C CA . ASP A 1 101 ? -5.747 199.775 14.128 1.00 113.04 101 ASP A CA 1
ATOM 808 C C . ASP A 1 101 ? -5.955 201.210 13.655 1.00 110.42 101 ASP A C 1
ATOM 809 O O . ASP A 1 101 ? -5.206 202.121 14.020 1.00 108.70 101 ASP A O 1
ATOM 814 N N . LYS A 1 102 ? -6.964 201.424 12.822 1.00 108.25 102 LYS A N 1
ATOM 815 C CA . LYS A 1 102 ? -7.243 202.765 12.337 1.00 104.66 102 LYS A CA 1
ATOM 816 C C . LYS A 1 102 ? -8.738 203.055 12.438 1.00 99.40 102 LYS A C 1
ATOM 817 O O . LYS A 1 102 ? -9.571 202.148 12.505 1.00 101.95 102 LYS A O 1
ATOM 823 N N . PHE A 1 103 ? -9.065 204.344 12.454 1.00 92.42 103 PHE A N 1
ATOM 824 C CA . PHE A 1 103 ? -10.431 204.795 12.269 1.00 85.71 103 PHE A CA 1
ATOM 825 C C . PHE A 1 103 ? -10.616 205.024 10.782 1.00 84.53 103 PHE A C 1
ATOM 826 O O . PHE A 1 103 ? -9.733 205.580 10.123 1.00 88.21 103 PHE A O 1
ATOM 834 N N . ILE A 1 104 ? -11.776 204.654 10.261 1.00 80.56 104 ILE A N 1
ATOM 835 C CA . ILE A 1 104 ? -12.068 204.904 8.859 1.00 80.01 104 ILE A CA 1
ATOM 836 C C . ILE A 1 104 ? -13.310 205.774 8.756 1.00 80.02 104 ILE A C 1
ATOM 837 O O . ILE A 1 104 ? -14.308 205.550 9.453 1.00 82.13 104 ILE A O 1
ATOM 842 N N . VAL A 1 105 ? -13.232 206.773 7.881 1.00 74.15 105 VAL A N 1
ATOM 843 C CA . VAL A 1 105 ? -14.279 207.770 7.756 1.00 71.25 105 VAL A CA 1
ATOM 844 C C . VAL A 1 105 ? -15.531 207.126 7.185 1.00 79.13 105 VAL A C 1
ATOM 845 O O . VAL A 1 105 ? -15.472 206.130 6.448 1.00 81.42 105 VAL A O 1
ATOM 849 N N . ILE A 1 106 ? -16.681 207.671 7.556 1.00 81.13 106 ILE A N 1
ATOM 850 C CA . ILE A 1 106 ? -17.939 207.375 6.892 1.00 73.40 106 ILE A CA 1
ATOM 851 C C . ILE A 1 106 ? -18.466 208.613 6.178 1.00 73.01 106 ILE A C 1
ATOM 852 O O . ILE A 1 106 ? -18.892 208.543 5.026 1.00 77.67 106 ILE A O 1
ATOM 857 N N . TYR A 1 107 ? -18.495 209.751 6.873 1.00 68.08 107 TYR A N 1
ATOM 858 C CA . TYR A 1 107 ? -19.114 210.960 6.350 1.00 66.33 107 TYR A CA 1
ATOM 859 C C . TYR A 1 107 ? -18.027 211.926 5.898 1.00 73.52 107 TYR A C 1
ATOM 860 O O . TYR A 1 107 ? -17.279 212.464 6.724 1.00 73.08 107 TYR A O 1
ATOM 869 N N . THR A 1 108 ? -17.979 212.184 4.595 1.00 74.34 108 THR A N 1
ATOM 870 C CA . THR A 1 108 ? -16.959 213.011 3.970 1.00 75.70 108 THR A CA 1
ATOM 871 C C . THR A 1 108 ? -17.608 214.192 3.269 1.00 72.56 108 THR A C 1
ATOM 872 O O . THR A 1 108 ? -18.792 214.168 2.958 1.00 72.07 108 THR A O 1
ATOM 876 N N . ILE A 1 109 ? -16.846 215.249 3.044 1.00 73.05 109 ILE A N 1
ATOM 877 C CA . ILE A 1 109 ? -17.466 216.421 2.447 1.00 76.34 109 ILE A CA 1
ATOM 878 C C . ILE A 1 109 ? -17.662 216.196 0.950 1.00 72.75 109 ILE A C 1
ATOM 879 O O . ILE A 1 109 ? -17.006 215.357 0.324 1.00 63.90 109 ILE A O 1
ATOM 884 N N . SER A 1 110 ? -18.599 216.950 0.376 1.00 71.13 110 SER A N 1
ATOM 885 C CA . SER A 1 110 ? -18.877 216.861 -1.052 1.00 68.67 110 SER A CA 1
ATOM 886 C C . SER A 1 110 ? -17.636 217.163 -1.889 1.00 77.90 110 SER A C 1
ATOM 887 O O . SER A 1 110 ? -16.706 217.870 -1.470 1.00 81.49 110 SER A O 1
ATOM 890 N N . ASP A 1 111 ? -17.672 216.683 -3.126 1.00 79.20 111 ASP A N 1
ATOM 891 C CA . ASP A 1 111 ? -16.587 216.975 -4.050 1.00 78.98 111 ASP A CA 1
ATOM 892 C C . ASP A 1 111 ? -16.557 218.449 -4.409 1.00 79.60 111 ASP A C 1
ATOM 893 O O . ASP A 1 111 ? -15.477 219.013 -4.610 1.00 77.72 111 ASP A O 1
ATOM 898 N N . ASP A 1 112 ? -17.725 219.091 -4.474 1.00 82.00 112 ASP A N 1
ATOM 899 C CA . ASP A 1 112 ? -17.750 220.495 -4.852 1.00 85.81 112 ASP A CA 1
ATOM 900 C C . ASP A 1 112 ? -17.097 221.363 -3.786 1.00 81.36 112 ASP A C 1
ATOM 901 O O . ASP A 1 112 ? -16.294 222.245 -4.106 1.00 81.84 112 ASP A O 1
ATOM 906 N N . VAL A 1 113 ? -17.374 221.086 -2.510 1.00 76.24 113 VAL A N 1
ATOM 907 C CA . VAL A 1 113 ? -16.712 221.828 -1.446 1.00 72.56 113 VAL A CA 1
ATOM 908 C C . VAL A 1 113 ? -15.231 221.460 -1.376 1.00 71.61 113 VAL A C 1
ATOM 909 O O . VAL A 1 113 ? -14.376 222.319 -1.142 1.00 72.31 113 VAL A O 1
ATOM 913 N N . GLN A 1 114 ? -14.897 220.185 -1.581 1.00 67.98 114 GLN A N 1
ATOM 914 C CA . GLN A 1 114 ? -13.486 219.822 -1.591 1.00 62.23 114 GLN A CA 1
ATOM 915 C C . GLN A 1 114 ? -12.741 220.564 -2.675 1.00 65.74 114 GLN A C 1
ATOM 916 O O . GLN A 1 114 ? -11.585 220.949 -2.473 1.00 69.99 114 GLN A O 1
ATOM 922 N N . HIS A 1 115 ? -13.400 220.836 -3.806 1.00 68.67 115 HIS A N 1
ATOM 923 C CA . HIS A 1 115 ? -12.703 221.535 -4.879 1.00 66.43 115 HIS A CA 1
ATOM 924 C C . HIS A 1 115 ? -12.450 222.989 -4.499 1.00 64.99 115 HIS A C 1
ATOM 925 O O . HIS A 1 115 ? -11.392 223.542 -4.808 1.00 59.78 115 HIS A O 1
ATOM 932 N N . GLU A 1 116 ? -13.394 223.616 -3.806 1.00 67.77 116 GLU A N 1
ATOM 933 C CA . GLU A 1 116 ? -13.159 224.973 -3.331 1.00 70.53 116 GLU A CA 1
ATOM 934 C C . GLU A 1 116 ? -12.034 225.014 -2.290 1.00 69.63 116 GLU A C 1
ATOM 935 O O . GLU A 1 116 ? -11.119 225.840 -2.396 1.00 69.13 116 GLU A O 1
ATOM 941 N N . LEU A 1 117 ? -12.040 224.087 -1.312 1.00 68.46 117 LEU A N 1
ATOM 942 C CA . LEU A 1 117 ? -10.933 224.023 -0.348 1.00 69.59 117 LEU A CA 1
ATOM 943 C C . LEU A 1 117 ? -9.591 223.791 -1.035 1.00 66.25 117 LEU A C 1
ATOM 944 O O . LEU A 1 117 ? -8.576 224.384 -0.650 1.00 56.88 117 LEU A O 1
ATOM 949 N N . ASP A 1 118 ? -9.563 222.944 -2.053 1.00 65.26 118 ASP A N 1
ATOM 950 C CA . ASP A 1 118 ? -8.313 222.696 -2.753 1.00 65.38 118 ASP A CA 1
ATOM 951 C C . ASP A 1 118 ? -7.831 223.933 -3.511 1.00 64.41 118 ASP A C 1
ATOM 952 O O . ASP A 1 118 ? -6.627 224.110 -3.699 1.00 63.12 118 ASP A O 1
ATOM 957 N N . SER A 1 119 ? -8.746 224.810 -3.926 1.00 66.81 119 SER A N 1
ATOM 958 C CA . SER A 1 119 ? -8.360 226.008 -4.662 1.00 65.82 119 SER A CA 1
ATOM 959 C C . SER A 1 119 ? -7.929 227.164 -3.778 1.00 61.22 119 SER A C 1
ATOM 960 O O . SER A 1 119 ? -7.046 227.930 -4.166 1.00 69.94 119 SER A O 1
ATOM 963 N N . PHE A 1 120 ? -8.529 227.324 -2.615 1.00 58.38 120 PHE A N 1
ATOM 964 C CA . PHE A 1 120 ? -8.438 228.590 -1.909 1.00 56.87 120 PHE A CA 1
ATOM 965 C C . PHE A 1 120 ? -8.046 228.507 -0.443 1.00 58.40 120 PHE A C 1
ATOM 966 O O . PHE A 1 120 ? -8.013 229.549 0.222 1.00 65.90 120 PHE A O 1
ATOM 974 N N . GLN A 1 121 ? -7.765 227.325 0.095 1.00 57.34 121 GLN A N 1
ATOM 975 C CA . GLN A 1 121 ? -7.435 227.268 1.515 1.00 60.20 121 GLN A CA 1
ATOM 976 C C . GLN A 1 121 ? -6.019 227.764 1.801 1.00 61.65 121 GLN A C 1
ATOM 977 O O . GLN A 1 121 ? -5.737 228.158 2.934 1.00 65.30 121 GLN A O 1
ATOM 983 N N . TYR A 1 122 ? -5.129 227.778 0.794 1.00 56.07 122 TYR A N 1
ATOM 984 C CA . TYR A 1 122 ? -3.748 228.212 0.956 1.00 57.23 122 TYR A CA 1
ATOM 985 C C . TYR A 1 122 ? -3.601 229.643 0.465 1.00 60.01 122 TYR A C 1
ATOM 986 O O . TYR A 1 122 ? -4.386 230.105 -0.365 1.00 57.42 122 TYR A O 1
ATOM 995 N N . PRO A 1 123 ? -2.689 230.415 1.030 1.00 64.35 123 PRO A N 1
ATOM 996 C CA . PRO A 1 123 ? -2.534 231.801 0.567 1.00 65.78 123 PRO A CA 1
ATOM 997 C C . PRO A 1 123 ? -2.175 231.842 -0.913 1.00 60.79 123 PRO A C 1
ATOM 998 O O . PRO A 1 123 ? -1.564 230.916 -1.452 1.00 59.45 123 PRO A O 1
ATOM 1002 N N . LEU A 1 124 ? -2.629 232.887 -1.586 1.00 58.67 124 LEU A N 1
ATOM 1003 C CA . LEU A 1 124 ? -2.311 233.126 -2.983 1.00 60.69 124 LEU A CA 1
ATOM 1004 C C . LEU A 1 124 ? -1.383 234.330 -3.114 1.00 56.81 124 LEU A C 1
ATOM 1005 O O . LEU A 1 124 ? -1.273 235.150 -2.196 1.00 55.62 124 LEU A O 1
ATOM 1010 N N . PRO A 1 125 ? -0.753 234.513 -4.272 1.00 52.23 125 PRO A N 1
ATOM 1011 C CA . PRO A 1 125 ? -0.010 235.763 -4.484 1.00 50.56 125 PRO A CA 1
ATOM 1012 C C . PRO A 1 125 ? -0.975 236.943 -4.431 1.00 59.09 125 PRO A C 1
ATOM 1013 O O . PRO A 1 125 ? -2.195 236.805 -4.597 1.00 53.86 125 PRO A O 1
ATOM 1017 N N . MET A 1 126 ? -0.424 238.122 -4.202 1.00 62.93 126 MET A N 1
ATOM 1018 C CA . MET A 1 126 ? -1.229 239.329 -4.218 1.00 57.67 126 MET A CA 1
ATOM 1019 C C . MET A 1 126 ? -1.122 239.944 -5.598 1.00 60.80 126 MET A C 1
ATOM 1020 O O . MET A 1 126 ? -0.100 239.772 -6.274 1.00 65.41 126 MET A O 1
ATOM 1025 N N . VAL A 1 127 ? -2.203 240.591 -6.053 1.00 50.74 127 VAL A N 1
ATOM 1026 C CA . VAL A 1 127 ? -2.181 241.235 -7.366 1.00 53.63 127 VAL A CA 1
ATOM 1027 C C . VAL A 1 127 ? -1.989 242.748 -7.258 1.00 63.99 127 VAL A C 1
ATOM 1028 O O . VAL A 1 127 ? -1.950 243.447 -8.286 1.00 70.68 127 VAL A O 1
ATOM 1032 N N . VAL A 1 128 ? -1.889 243.274 -6.040 1.00 62.09 128 VAL A N 1
ATOM 1033 C CA . VAL A 1 128 ? -1.339 244.595 -5.781 1.00 61.08 128 VAL A CA 1
ATOM 1034 C C . VAL A 1 128 ? -0.098 244.379 -4.940 1.00 66.87 128 VAL A C 1
ATOM 1035 O O . VAL A 1 128 ? 0.106 243.301 -4.367 1.00 65.87 128 VAL A O 1
ATOM 1039 N N . ARG A 1 129 ? 0.699 245.438 -4.822 1.00 67.28 129 ARG A N 1
ATOM 1040 C CA . ARG A 1 129 ? 1.800 245.487 -3.867 1.00 60.40 129 ARG A CA 1
ATOM 1041 C C . ARG A 1 129 ? 1.350 245.108 -2.461 1.00 59.54 129 ARG A C 1
ATOM 1042 O O . ARG A 1 129 ? 0.403 245.711 -1.934 1.00 65.85 129 ARG A O 1
ATOM 1050 N N . PRO A 1 130 ? 1.986 244.115 -1.837 1.00 56.57 130 PRO A N 1
ATOM 1051 C CA . PRO A 1 130 ? 1.664 243.774 -0.437 1.00 58.64 130 PRO A CA 1
ATOM 1052 C C . PRO A 1 130 ? 1.884 244.958 0.499 1.00 60.20 130 PRO A C 1
ATOM 1053 O O . PRO A 1 130 ? 2.745 245.808 0.262 1.00 60.74 130 PRO A O 1
ATOM 1057 N N . LYS A 1 131 ? 1.049 245.036 1.540 1.00 58.29 131 LYS A N 1
ATOM 1058 C CA . LYS A 1 131 ? 1.222 246.045 2.583 1.00 60.51 131 LYS A CA 1
ATOM 1059 C C . LYS A 1 131 ? 2.640 246.027 3.136 1.00 63.14 131 LYS A C 1
ATOM 1060 O O . LYS A 1 131 ? 3.236 244.966 3.342 1.00 55.60 131 LYS A O 1
ATOM 1066 N N . LEU A 1 132 ? 3.183 247.219 3.347 1.00 62.45 132 LEU A N 1
ATOM 1067 C CA . LEU A 1 132 ? 4.446 247.352 4.043 1.00 61.25 132 LEU A CA 1
ATOM 1068 C C . LEU A 1 132 ? 4.299 246.848 5.474 1.00 63.94 132 LEU A C 1
ATOM 1069 O O . LEU A 1 132 ? 3.349 247.202 6.169 1.00 70.47 132 LEU A O 1
ATOM 1074 N N . LEU A 1 133 ? 5.183 245.943 5.888 1.00 61.78 133 LEU A N 1
ATOM 1075 C CA . LEU A 1 133 ? 5.152 245.439 7.257 1.00 62.50 133 LEU A CA 1
ATOM 1076 C C . LEU A 1 133 ? 5.949 246.365 8.176 1.00 60.10 133 LEU A C 1
ATOM 1077 O O . LEU A 1 133 ? 7.057 246.775 7.842 1.00 55.86 133 LEU A O 1
ATOM 1082 N N . THR A 1 134 ? 5.356 246.743 9.299 1.00 62.50 134 THR A N 1
ATOM 1083 C CA . THR A 1 134 ? 5.980 247.670 10.238 1.00 62.10 134 THR A CA 1
ATOM 1084 C C . THR A 1 134 ? 5.980 247.121 11.643 1.00 64.36 134 THR A C 1
ATOM 1085 O O . THR A 1 134 ? 6.574 247.744 12.529 1.00 63.16 134 THR A O 1
ATOM 1089 N N . LYS A 1 135 ? 5.216 246.063 11.891 1.00 61.30 135 LYS A N 1
ATOM 1090 C CA . LYS A 1 135 ? 5.227 245.317 13.127 1.00 63.57 135 LYS A CA 1
ATOM 1091 C C . LYS A 1 135 ? 5.171 243.839 12.752 1.00 63.77 135 LYS A C 1
ATOM 1092 O O . LYS A 1 135 ? 4.970 243.485 11.582 1.00 58.78 135 LYS A O 1
ATOM 1098 N N . ASN A 1 136 ? 5.344 242.967 13.752 1.00 59.71 136 ASN A N 1
ATOM 1099 C CA . ASN A 1 136 ? 5.439 241.518 13.546 1.00 57.70 136 ASN A CA 1
ATOM 1100 C C . ASN A 1 136 ? 4.081 240.841 13.448 1.00 63.27 136 ASN A C 1
ATOM 1101 O O . ASN A 1 136 ? 3.947 239.651 13.755 1.00 63.15 136 ASN A O 1
ATOM 1106 N N . TYR A 1 137 ? 3.069 241.595 13.024 1.00 67.29 137 TYR A N 1
ATOM 1107 C CA . TYR A 1 137 ? 1.743 241.064 12.747 1.00 62.96 137 TYR A CA 1
ATOM 1108 C C . TYR A 1 137 ? 1.329 241.434 11.335 1.00 60.78 137 TYR A C 1
ATOM 1109 O O . TYR A 1 137 ? 1.591 242.548 10.876 1.00 59.12 137 TYR A O 1
ATOM 1118 N N . GLY A 1 138 ? 0.682 240.500 10.646 1.00 61.87 138 GLY A N 1
ATOM 1119 C CA . GLY A 1 138 ? 0.281 240.801 9.291 1.00 66.31 138 GLY A CA 1
ATOM 1120 C C . GLY A 1 138 ? 1.332 240.268 8.350 1.00 70.59 138 GLY A C 1
ATOM 1121 O O . GLY A 1 138 ? 2.521 240.339 8.657 1.00 78.14 138 GLY A O 1
ATOM 1122 N N . THR A 1 139 ? 0.928 239.669 7.238 1.00 68.68 139 THR A N 1
ATOM 1123 C CA . THR A 1 139 ? 1.888 239.029 6.355 1.00 64.32 139 THR A CA 1
ATOM 1124 C C . THR A 1 139 ? 1.888 239.639 4.968 1.00 56.54 139 THR A C 1
ATOM 1125 O O . THR A 1 139 ? 2.394 239.028 4.036 1.00 60.37 139 THR A O 1
ATOM 1129 N N . GLY A 1 140 ? 1.305 240.825 4.798 1.00 61.35 140 GLY A N 1
ATOM 1130 C CA . GLY A 1 140 ? 1.251 241.494 3.511 1.00 63.90 140 GLY A CA 1
ATOM 1131 C C . GLY A 1 140 ? -0.153 241.691 2.977 1.00 59.90 140 GLY A C 1
ATOM 1132 O O . GLY A 1 140 ? -0.393 242.638 2.219 1.00 65.55 140 GLY A O 1
ATOM 1133 N N . TYR A 1 141 ? -1.096 240.846 3.394 1.00 51.50 141 TYR A N 1
ATOM 1134 C CA . TYR A 1 141 ? -2.451 241.003 2.873 1.00 55.73 141 TYR A CA 1
ATOM 1135 C C . TYR A 1 141 ? -3.203 242.082 3.632 1.00 60.63 141 TYR A C 1
ATOM 1136 O O . TYR A 1 141 ? -2.805 242.525 4.714 1.00 70.03 141 TYR A O 1
ATOM 1145 N N . PHE A 1 142 ? -4.300 242.518 3.040 1.00 63.66 142 PHE A N 1
ATOM 1146 C CA . PHE A 1 142 ? -5.065 243.606 3.624 1.00 68.20 142 PHE A CA 1
ATOM 1147 C C . PHE A 1 142 ? -6.008 243.158 4.729 1.00 66.42 142 PHE A C 1
ATOM 1148 O O . PHE A 1 142 ? -6.436 244.006 5.512 1.00 70.78 142 PHE A O 1
ATOM 1156 N N . THR A 1 143 ? -6.230 241.851 4.901 1.00 63.11 143 THR A N 1
ATOM 1157 C CA . THR A 1 143 ? -7.181 241.366 5.886 1.00 67.11 143 THR A CA 1
ATOM 1158 C C . THR A 1 143 ? -6.634 240.350 6.877 1.00 74.14 143 THR A C 1
ATOM 1159 O O . THR A 1 143 ? -7.416 239.806 7.659 1.00 88.68 143 THR A O 1
ATOM 1163 N N . CYS A 1 144 ? -5.354 240.038 6.858 1.00 68.96 144 CYS A N 1
ATOM 1164 C CA . CYS A 1 144 ? -4.818 239.108 7.837 1.00 86.67 144 CYS A CA 1
ATOM 1165 C C . CYS A 1 144 ? -3.976 239.883 8.852 1.00 88.31 144 CYS A C 1
ATOM 1166 O O . CYS A 1 144 ? -3.206 240.776 8.479 1.00 95.60 144 CYS A O 1
ATOM 1169 N N . ASN A 1 145 ? -4.100 239.547 10.141 1.00 76.40 145 ASN A N 1
ATOM 1170 C CA . ASN A 1 145 ? -3.181 240.184 11.072 1.00 74.66 145 ASN A CA 1
ATOM 1171 C C . ASN A 1 145 ? -2.589 239.195 12.071 1.00 68.60 145 ASN A C 1
ATOM 1172 O O . ASN A 1 145 ? -2.250 239.577 13.199 1.00 72.29 145 ASN A O 1
ATOM 1177 N N . LYS A 1 146 ? -2.420 237.937 11.664 1.00 56.41 146 LYS A N 1
ATOM 1178 C CA . LYS A 1 146 ? -1.710 236.957 12.469 1.00 67.19 146 LYS A CA 1
ATOM 1179 C C . LYS A 1 146 ? -0.204 237.282 12.543 1.00 63.27 146 LYS A C 1
ATOM 1180 O O . LYS A 1 146 ? 0.367 237.988 11.696 1.00 58.56 146 LYS A O 1
ATOM 1186 N N . SER A 1 147 ? 0.448 236.726 13.558 1.00 56.07 147 SER A N 1
ATOM 1187 C CA . SER A 1 147 ? 1.910 236.747 13.657 1.00 58.86 147 SER A CA 1
ATOM 1188 C C . SER A 1 147 ? 2.606 236.403 12.342 1.00 60.81 147 SER A C 1
ATOM 1189 O O . SER A 1 147 ? 2.283 235.402 11.697 1.00 55.47 147 SER A O 1
ATOM 1192 N N . VAL A 1 148 ? 3.627 237.200 11.990 1.00 54.94 148 VAL A N 1
ATOM 1193 C CA . VAL A 1 148 ? 4.320 236.978 10.725 1.00 52.41 148 VAL A CA 1
ATOM 1194 C C . VAL A 1 148 ? 5.259 235.772 10.801 1.00 56.85 148 VAL A C 1
ATOM 1195 O O . VAL A 1 148 ? 5.499 235.128 9.763 1.00 57.87 148 VAL A O 1
ATOM 1199 N N . ILE A 1 149 ? 5.728 235.398 12.009 1.00 46.17 149 ILE A N 1
ATOM 1200 C CA . ILE A 1 149 ? 6.641 234.268 12.198 1.00 49.35 149 ILE A CA 1
ATOM 1201 C C . ILE A 1 149 ? 5.908 232.931 12.086 1.00 50.96 149 ILE A C 1
ATOM 1202 O O . ILE A 1 149 ? 4.813 232.749 12.614 1.00 57.78 149 ILE A O 1
ATOM 1207 N N . LEU A 1 150 ? 6.522 231.975 11.397 1.00 57.80 150 LEU A N 1
ATOM 1208 C CA . LEU A 1 150 ? 5.882 230.689 11.152 1.00 50.25 150 LEU A CA 1
ATOM 1209 C C . LEU A 1 150 ? 5.730 229.870 12.433 1.00 49.64 150 LEU A C 1
ATOM 1210 O O . LEU A 1 150 ? 6.600 229.876 13.305 1.00 56.34 150 LEU A O 1
ATOM 1215 N N . LYS A 1 151 ? 4.581 229.197 12.553 1.00 50.83 151 LYS A N 1
ATOM 1216 C CA . LYS A 1 151 ? 4.196 228.439 13.739 1.00 51.64 151 LYS A CA 1
ATOM 1217 C C . LYS A 1 151 ? 4.086 229.297 15.007 1.00 56.10 151 LYS A C 1
ATOM 1218 O O . LYS A 1 151 ? 3.995 230.526 14.917 1.00 65.71 151 LYS A O 1
ATOM 1224 N N . LYS A 1 152 ? 4.120 228.676 16.193 1.00 57.80 152 LYS A N 1
ATOM 1225 C CA . LYS A 1 152 ? 3.856 229.387 17.452 1.00 59.75 152 LYS A CA 1
ATOM 1226 C C . LYS A 1 152 ? 5.188 229.852 18.028 1.00 59.74 152 LYS A C 1
ATOM 1227 O O . LYS A 1 152 ? 5.766 229.259 18.947 1.00 58.17 152 LYS A O 1
ATOM 1233 N N . ASN A 1 153 ? 5.684 230.959 17.462 1.00 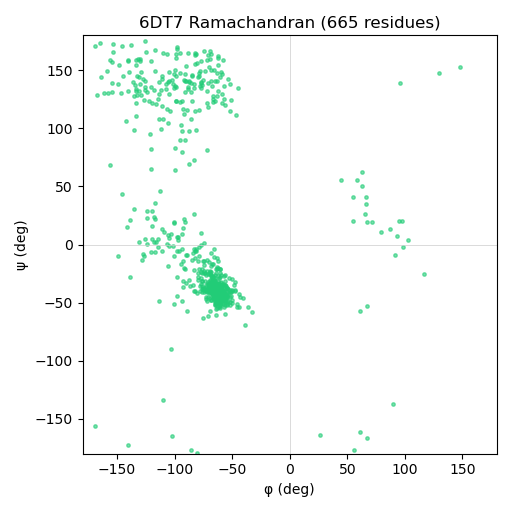55.35 153 ASN A N 1
ATOM 1234 C CA . ASN A 1 153 ? 7.041 231.412 17.748 1.00 49.88 153 ASN A CA 1
ATOM 1235 C C . ASN A 1 153 ? 7.078 232.920 17.743 1.00 53.18 153 ASN A C 1
ATOM 1236 O O . ASN A 1 153 ? 7.979 233.538 17.163 1.00 65.72 153 ASN A O 1
ATOM 1241 N N . HIS A 1 154 ? 6.083 233.539 18.355 1.00 56.69 154 HIS A N 1
ATOM 1242 C CA . HIS A 1 154 ? 5.992 234.974 18.246 1.00 52.79 154 HIS A CA 1
ATOM 1243 C C . HIS A 1 154 ? 6.984 235.682 19.151 1.00 54.69 154 HIS A C 1
ATOM 1244 O O . HIS A 1 154 ? 7.218 235.277 20.291 1.00 57.92 154 HIS A O 1
ATOM 1251 N N . THR A 1 155 ? 7.569 236.748 18.619 1.00 49.71 155 THR A N 1
ATOM 1252 C CA . THR A 1 155 ? 8.288 237.723 19.409 1.00 48.83 155 THR A CA 1
ATOM 1253 C C . THR A 1 155 ? 7.927 239.066 18.796 1.00 59.67 155 THR A C 1
ATOM 1254 O O . THR A 1 155 ? 7.562 239.140 17.612 1.00 61.37 155 THR A O 1
ATOM 1258 N N . ASP A 1 156 ? 8.073 240.131 19.586 1.00 54.31 156 ASP A N 1
ATOM 1259 C CA . ASP A 1 156 ? 7.919 241.479 19.063 1.00 56.99 156 ASP A CA 1
ATOM 1260 C C . ASP A 1 156 ? 9.271 242.138 18.902 1.00 59.31 156 ASP A C 1
ATOM 1261 O O . ASP A 1 156 ? 9.348 243.323 18.573 1.00 62.52 156 ASP A O 1
ATOM 1266 N N . ASP A 1 157 ? 10.339 241.387 19.132 1.00 54.34 157 ASP A N 1
ATOM 1267 C CA . ASP A 1 157 ? 11.677 241.844 18.816 1.00 56.08 157 ASP A CA 1
ATOM 1268 C C . ASP A 1 157 ? 11.894 241.920 17.294 1.00 56.71 157 ASP A C 1
ATOM 1269 O O . ASP A 1 157 ? 11.147 241.365 16.471 1.00 53.65 157 ASP A O 1
ATOM 1274 N N . ASP A 1 158 ? 12.973 242.593 16.947 1.00 48.41 158 ASP A N 1
ATOM 1275 C CA . ASP A 1 158 ? 13.378 242.801 15.580 1.00 50.20 158 ASP A CA 1
ATOM 1276 C C . ASP A 1 158 ? 13.598 241.468 14.867 1.00 50.78 158 ASP A C 1
ATOM 1277 O O . ASP A 1 158 ? 14.406 240.652 15.320 1.00 57.24 158 ASP A O 1
ATOM 1282 N N . ILE A 1 159 ? 12.863 241.244 13.770 1.00 43.28 159 ILE A N 1
ATOM 1283 C CA . ILE A 1 159 ? 13.061 240.071 12.914 1.00 48.74 159 ILE A CA 1
ATOM 1284 C C . ILE A 1 159 ? 13.325 240.475 11.464 1.00 44.69 159 ILE A C 1
ATOM 1285 O O . ILE A 1 159 ? 12.947 239.773 10.530 1.00 48.71 159 ILE A O 1
ATOM 1290 N N . CYS A 1 160 ? 13.913 241.641 11.259 1.00 43.72 160 CYS A N 1
ATOM 1291 C CA . CYS A 1 160 ? 14.318 242.101 9.928 1.00 43.57 160 CYS A CA 1
ATOM 1292 C C . CYS A 1 160 ? 13.141 242.169 8.950 1.00 44.92 160 CYS A C 1
ATOM 1293 O O . CYS A 1 160 ? 13.151 241.585 7.877 1.00 50.81 160 CYS A O 1
ATOM 1296 N N . LEU A 1 161 ? 12.113 242.909 9.343 1.00 47.61 161 LEU A N 1
ATOM 1297 C CA . LEU A 1 161 ? 11.027 243.177 8.418 1.00 47.22 161 LEU A CA 1
ATOM 1298 C C . LEU A 1 161 ? 11.545 243.699 7.080 1.00 52.38 161 LEU A C 1
ATOM 1299 O O . LEU A 1 161 ? 10.932 243.441 6.041 1.00 60.84 161 LEU A O 1
ATOM 1304 N N . ASP A 1 162 ? 12.687 244.395 7.073 1.00 45.67 162 ASP A N 1
ATOM 1305 C CA . ASP A 1 162 ? 13.188 244.942 5.812 1.00 51.02 162 ASP A CA 1
ATOM 1306 C C . ASP A 1 162 ? 13.342 243.848 4.759 1.00 51.41 162 ASP A C 1
ATOM 1307 O O . ASP A 1 162 ? 13.138 244.095 3.561 1.00 53.71 162 ASP A O 1
ATOM 1312 N N . HIS A 1 163 ? 13.744 242.645 5.174 1.00 45.16 163 HIS A N 1
ATOM 1313 C CA . HIS A 1 163 ? 13.935 241.587 4.189 1.00 46.72 163 HIS A CA 1
ATOM 1314 C C . HIS A 1 163 ? 12.614 241.137 3.582 1.00 51.08 163 HIS A C 1
ATOM 1315 O O . HIS A 1 163 ? 12.494 241.040 2.358 1.00 55.06 163 HIS A O 1
ATOM 1322 N N . LEU A 1 164 ? 11.607 240.878 4.423 1.00 50.49 164 LEU A N 1
ATOM 1323 C CA . LEU A 1 164 ? 10.281 240.520 3.931 1.00 52.63 164 LEU A CA 1
ATOM 1324 C C . LEU A 1 164 ? 9.738 241.594 2.986 1.00 56.88 164 LEU A C 1
ATOM 1325 O O . LEU A 1 164 ? 9.265 241.292 1.879 1.00 55.74 164 LEU A O 1
ATOM 1330 N N . ASN A 1 165 ? 9.842 242.868 3.386 1.00 52.80 165 ASN A N 1
ATOM 1331 C CA . ASN A 1 165 ? 9.329 243.939 2.534 1.00 52.44 165 ASN A CA 1
ATOM 1332 C C . ASN A 1 165 ? 10.062 243.982 1.196 1.00 53.58 165 ASN A C 1
ATOM 1333 O O . ASN A 1 165 ? 9.455 244.291 0.160 1.00 55.02 165 ASN A O 1
ATOM 1338 N N . ARG A 1 166 ? 11.347 243.605 1.181 1.00 46.81 166 ARG A N 1
ATOM 1339 C CA . ARG A 1 166 ? 12.103 243.665 -0.065 1.00 45.33 166 ARG A CA 1
ATOM 1340 C C . ARG A 1 166 ? 11.704 242.506 -0.993 1.00 51.00 166 ARG A C 1
ATOM 1341 O O . ARG A 1 166 ? 11.694 242.665 -2.220 1.00 52.06 166 ARG A O 1
ATOM 1349 N N . MET A 1 167 ? 11.439 241.317 -0.428 1.00 45.58 167 MET A N 1
ATOM 1350 C CA . MET A 1 167 ? 11.063 240.172 -1.242 1.00 46.08 167 MET A CA 1
ATOM 1351 C C . MET A 1 167 ? 9.626 240.318 -1.738 1.00 58.51 167 MET A C 1
ATOM 1352 O O . MET A 1 167 ? 9.329 240.030 -2.906 1.00 53.59 167 MET A O 1
ATOM 1357 N N . ASN A 1 168 ? 8.740 240.832 -0.872 1.00 57.46 168 ASN A N 1
ATOM 1358 C CA . ASN A 1 168 ? 7.325 240.947 -1.176 1.00 50.29 168 ASN A CA 1
ATOM 1359 C C . ASN A 1 168 ? 7.034 241.829 -2.373 1.00 53.99 168 ASN A C 1
ATOM 1360 O O . ASN A 1 168 ? 5.937 241.727 -2.935 1.00 56.42 168 ASN A O 1
ATOM 1365 N N . LYS A 1 169 ? 7.917 242.766 -2.705 1.00 54.05 169 LYS A N 1
ATOM 1366 C CA . LYS A 1 169 ? 7.665 243.691 -3.813 1.00 57.71 169 LYS A CA 1
ATOM 1367 C C . LYS A 1 169 ? 8.314 243.263 -5.117 1.00 56.72 169 LYS A C 1
ATOM 1368 O O . LYS A 1 169 ? 8.287 244.027 -6.083 1.00 55.25 169 LYS A O 1
ATOM 1374 N N . ILE A 1 170 ? 8.903 242.074 -5.177 1.00 56.80 170 ILE A N 1
ATOM 1375 C CA . ILE A 1 170 ? 9.381 241.587 -6.465 1.00 55.74 170 ILE A CA 1
ATOM 1376 C C . ILE A 1 170 ? 8.208 241.216 -7.362 1.00 54.77 170 ILE A C 1
ATOM 1377 O O . ILE A 1 170 ? 7.461 240.291 -7.033 1.00 55.24 170 ILE A O 1
ATOM 1382 N N . PRO A 1 171 ? 8.013 241.846 -8.517 1.00 57.03 171 PRO A N 1
ATOM 1383 C CA . PRO A 1 171 ? 6.826 241.483 -9.307 1.00 61.32 171 PRO A CA 1
ATOM 1384 C C . PRO A 1 171 ? 7.149 240.242 -10.125 1.00 60.10 171 PRO A C 1
ATOM 1385 O O . PRO A 1 171 ? 8.198 240.163 -10.774 1.00 55.15 171 PRO A O 1
ATOM 1389 N N . LEU A 1 172 ? 6.212 239.294 -10.123 1.00 61.59 172 LEU A N 1
ATOM 1390 C CA . LEU A 1 172 ? 6.377 237.991 -10.744 1.00 61.46 172 LEU A CA 1
ATOM 1391 C C . LEU A 1 172 ? 5.248 237.756 -11.728 1.00 62.41 172 LEU A C 1
ATOM 1392 O O . LEU A 1 172 ? 4.222 238.447 -11.721 1.00 57.36 172 LEU A O 1
ATOM 1397 N N . SER A 1 173 ? 5.436 236.745 -12.566 1.00 58.87 173 SER A N 1
ATOM 1398 C CA . SER A 1 173 ? 4.371 236.366 -13.469 1.00 62.28 173 SER A CA 1
ATOM 1399 C C . SER A 1 173 ? 4.506 234.898 -13.835 1.00 57.47 173 SER A C 1
ATOM 1400 O O . SER A 1 173 ? 5.540 234.269 -13.627 1.00 56.88 173 SER A O 1
ATOM 1403 N N . ILE A 1 174 ? 3.518 234.418 -14.528 1.00 61.13 174 ILE A N 1
ATOM 1404 C CA . ILE A 1 174 ? 3.407 233.012 -14.862 1.00 60.62 174 ILE A CA 1
ATOM 1405 C C . ILE A 1 174 ? 3.904 232.887 -16.291 1.00 62.03 174 ILE A C 1
ATOM 1406 O O . ILE A 1 174 ? 3.600 233.740 -17.150 1.00 63.06 174 ILE A O 1
ATOM 1411 N N . ASN A 1 175 ? 4.714 231.862 -16.544 1.00 57.14 175 ASN A N 1
ATOM 1412 C CA . ASN A 1 175 ? 5.130 231.549 -17.906 1.00 56.34 175 ASN A CA 1
ATOM 1413 C C . ASN A 1 175 ? 4.157 230.494 -18.417 1.00 60.92 175 ASN A C 1
ATOM 1414 O O . ASN A 1 175 ? 4.262 229.318 -18.060 1.00 63.47 175 ASN A O 1
ATOM 1419 N N . TRP A 1 176 ? 3.199 230.914 -19.258 1.00 62.50 176 TRP A N 1
ATOM 1420 C CA . TRP A 1 176 ? 2.118 230.015 -19.667 1.00 65.18 176 TRP A CA 1
ATOM 1421 C C . TRP A 1 176 ? 2.605 228.942 -20.615 1.00 64.03 176 TRP A C 1
ATOM 1422 O O . TRP A 1 176 ? 1.963 227.896 -20.744 1.00 64.90 176 TRP A O 1
ATOM 1433 N N . ASP A 1 177 ? 3.714 229.209 -21.289 1.00 61.20 177 ASP A N 1
ATOM 1434 C CA . ASP A 1 177 ? 4.348 228.235 -22.157 1.00 65.50 177 ASP A CA 1
ATOM 1435 C C . ASP A 1 177 ? 4.841 227.037 -21.335 1.00 68.30 177 ASP A C 1
ATOM 1436 O O . ASP A 1 177 ? 4.534 225.879 -21.650 1.00 72.10 177 ASP A O 1
ATOM 1441 N N . VAL A 1 178 ? 5.582 227.301 -20.250 1.00 61.82 178 VAL A N 1
ATOM 1442 C CA . VAL A 1 178 ? 6.009 226.217 -19.367 1.00 63.36 178 VAL A CA 1
ATOM 1443 C C . VAL A 1 178 ? 4.817 225.574 -18.672 1.00 63.27 178 VAL A C 1
ATOM 1444 O O . VAL A 1 178 ? 4.742 224.344 -18.560 1.00 65.16 178 VAL A O 1
ATOM 1448 N N . ALA A 1 179 ? 3.858 226.385 -18.210 1.00 59.56 179 ALA A N 1
ATOM 1449 C CA . ALA A 1 179 ? 2.720 225.842 -17.468 1.00 64.07 179 ALA A CA 1
ATOM 1450 C C . ALA A 1 179 ? 1.922 224.845 -18.296 1.00 69.39 179 ALA A C 1
ATOM 1451 O O . ALA A 1 179 ? 1.377 223.878 -17.754 1.00 72.03 179 ALA A O 1
ATOM 1453 N N . HIS A 1 180 ? 1.822 225.075 -19.597 1.00 67.10 180 HIS A N 1
ATOM 1454 C CA . HIS A 1 180 ? 1.085 224.163 -20.438 1.00 76.02 180 HIS A CA 1
ATOM 1455 C C . HIS A 1 180 ? 1.917 222.918 -20.730 1.00 83.57 180 HIS A C 1
ATOM 1456 O O . HIS A 1 180 ? 1.364 221.817 -20.874 1.00 89.10 180 HIS A O 1
ATOM 1463 N N . MET A 1 181 ? 3.235 223.082 -20.879 1.00 79.18 181 MET A N 1
ATOM 1464 C CA . MET A 1 181 ? 4.118 221.925 -21.030 1.00 80.00 181 MET A CA 1
ATOM 1465 C C . MET A 1 181 ? 4.012 220.970 -19.836 1.00 83.02 181 MET A C 1
ATOM 1466 O O . MET A 1 181 ? 3.892 219.753 -20.014 1.00 86.77 181 MET A O 1
ATOM 1471 N N . VAL A 1 182 ? 4.027 221.508 -18.608 1.00 79.31 182 VAL A N 1
ATOM 1472 C CA . VAL A 1 182 ? 3.913 220.658 -17.416 1.00 83.43 182 VAL A CA 1
ATOM 1473 C C . VAL A 1 182 ? 2.592 219.892 -17.421 1.00 86.00 182 VAL A C 1
ATOM 1474 O O . VAL A 1 182 ? 2.565 218.673 -17.216 1.00 87.95 182 VAL A O 1
ATOM 1478 N N . LYS A 1 183 ? 1.473 220.600 -17.600 1.00 83.28 183 LYS A N 1
ATOM 1479 C CA . LYS A 1 183 ? 0.168 219.937 -17.610 1.00 81.77 183 LYS A CA 1
ATOM 1480 C C . LYS A 1 183 ? 0.097 218.846 -18.689 1.00 86.54 183 LYS A C 1
ATOM 1481 O O . LYS A 1 183 ? -0.374 217.733 -18.428 1.00 83.30 183 LYS A O 1
ATOM 1487 N N . ASN A 1 184 ? 0.539 219.152 -19.916 1.00 89.92 184 ASN A N 1
ATOM 1488 C CA . ASN A 1 184 ? 0.524 218.150 -20.987 1.00 91.76 184 ASN A CA 1
ATOM 1489 C C . ASN A 1 184 ? 1.502 216.993 -20.778 1.00 97.49 184 ASN A C 1
ATOM 1490 O O . ASN A 1 184 ? 1.197 215.863 -21.187 1.00 101.30 184 ASN A O 1
ATOM 1495 N N . GLU A 1 185 ? 2.676 217.230 -20.171 1.00 96.06 185 GLU A N 1
ATOM 1496 C CA . GLU A 1 185 ? 3.767 216.262 -20.287 1.00 99.95 185 GLU A CA 1
ATOM 1497 C C . GLU A 1 185 ? 4.421 215.774 -19.000 1.00 100.15 185 GLU A C 1
ATOM 1498 O O . GLU A 1 185 ? 5.217 214.838 -19.081 1.00 103.08 185 GLU A O 1
ATOM 1504 N N . TRP A 1 186 ? 4.112 216.333 -17.830 1.00 101.45 186 TRP A N 1
ATOM 1505 C CA . TRP A 1 186 ? 4.863 215.958 -16.629 1.00 103.54 186 TRP A CA 1
ATOM 1506 C C . TRP A 1 186 ? 4.559 214.527 -16.182 1.00 103.45 186 TRP A C 1
ATOM 1507 O O . TRP A 1 186 ? 5.454 213.828 -15.689 1.00 99.68 186 TRP A O 1
ATOM 1518 N N . ALA A 1 187 ? 3.296 214.089 -16.297 1.00 104.53 187 ALA A N 1
ATOM 1519 C CA . ALA A 1 187 ? 2.936 212.764 -15.793 1.00 101.73 187 ALA A CA 1
ATOM 1520 C C . ALA A 1 187 ? 3.688 211.655 -16.517 1.00 103.57 187 ALA A C 1
ATOM 1521 O O . ALA A 1 187 ? 4.009 210.633 -15.898 1.00 105.34 187 ALA A O 1
ATOM 1523 N N . ASN A 1 188 ? 3.978 211.816 -17.813 1.00 103.29 188 ASN A N 1
ATOM 1524 C CA . ASN A 1 188 ? 4.731 210.791 -18.528 1.00 109.67 188 ASN A CA 1
ATOM 1525 C C . ASN A 1 188 ? 6.217 211.126 -18.612 1.00 110.53 188 ASN A C 1
ATOM 1526 O O . ASN A 1 188 ? 6.978 210.393 -19.249 1.00 116.41 188 ASN A O 1
ATOM 1531 N N . LEU A 1 189 ? 6.641 212.219 -17.988 1.00 106.47 189 LEU A N 1
ATOM 1532 C CA . LEU A 1 189 ? 8.051 212.542 -17.839 1.00 109.80 189 LEU A CA 1
ATOM 1533 C C . LEU A 1 189 ? 8.598 212.122 -16.478 1.00 114.72 189 LEU A C 1
ATOM 1534 O O . LEU A 1 189 ? 9.807 211.896 -16.348 1.00 114.90 189 LEU A O 1
ATOM 1539 N N . ASP A 1 190 ? 7.741 212.075 -15.452 1.00 118.64 190 ASP A N 1
ATOM 1540 C CA . ASP A 1 190 ? 8.136 211.788 -14.068 1.00 120.82 190 ASP A CA 1
ATOM 1541 C C . ASP A 1 190 ? 8.514 210.321 -13.892 1.00 135.67 190 ASP A C 1
ATOM 1542 O O . ASP A 1 190 ? 7.727 209.492 -13.429 1.00 137.05 190 ASP A O 1
ATOM 1547 N N . LYS A 1 191 ? 9.747 209.996 -14.259 1.00 149.96 191 LYS A N 1
ATOM 1548 C CA . LYS A 1 191 ? 10.156 208.606 -14.167 1.00 154.87 191 LYS A CA 1
ATOM 1549 C C . LYS A 1 191 ? 10.468 208.275 -12.706 1.00 158.57 191 LYS A C 1
ATOM 1550 O O . LYS A 1 191 ? 10.853 209.164 -11.937 1.00 159.14 191 LYS A O 1
ATOM 1552 N N . PRO A 1 192 ? 10.253 207.003 -12.279 1.00 159.35 192 PRO A N 1
ATOM 1553 C CA . PRO A 1 192 ? 10.521 206.628 -10.877 1.00 154.69 192 PRO A CA 1
ATOM 1554 C C . PRO A 1 192 ? 11.870 207.121 -10.360 1.00 149.65 192 PRO A C 1
ATOM 1555 O O . PRO A 1 192 ? 12.920 206.639 -10.794 1.00 148.07 192 PRO A O 1
ATOM 1559 N N . LYS A 1 193 ? 11.855 208.072 -9.427 1.00 146.93 193 LYS A N 1
ATOM 1560 C CA . LYS A 1 193 ? 13.086 208.710 -8.950 1.00 145.31 193 LYS A CA 1
ATOM 1561 C C . LYS A 1 193 ? 13.941 207.770 -8.105 1.00 147.03 193 LYS A C 1
ATOM 1562 O O . LYS A 1 193 ? 15.134 208.012 -7.910 1.00 146.92 193 LYS A O 1
ATOM 1564 N N . THR A 1 197 ? 13.488 204.980 -3.400 1.00 142.32 197 THR A N 1
ATOM 1565 C CA . THR A 1 197 ? 12.357 204.284 -2.791 1.00 144.20 197 THR A CA 1
ATOM 1566 C C . THR A 1 197 ? 11.357 203.816 -3.852 1.00 142.49 197 THR A C 1
ATOM 1567 O O . THR A 1 197 ? 11.679 203.771 -5.040 1.00 141.82 197 THR A O 1
ATOM 1571 N N . ARG A 1 198 ? 10.146 203.464 -3.410 1.00 139.95 198 ARG A N 1
ATOM 1572 C CA . ARG A 1 198 ? 9.046 203.169 -4.322 1.00 137.88 198 ARG A CA 1
ATOM 1573 C C . ARG A 1 198 ? 7.704 203.536 -3.696 1.00 140.34 198 ARG A C 1
ATOM 1574 O O . ARG A 1 198 ? 6.676 203.554 -4.381 1.00 136.45 198 ARG A O 1
ATOM 1576 N N . GLN A 1 199 ? 7.708 203.848 -2.397 1.00 145.28 199 GLN A N 1
ATOM 1577 C CA . GLN A 1 199 ? 6.566 204.468 -1.733 1.00 147.04 199 GLN A CA 1
ATOM 1578 C C . GLN A 1 199 ? 6.623 205.991 -1.766 1.00 150.22 199 GLN A C 1
ATOM 1579 O O . GLN A 1 199 ? 5.573 206.642 -1.802 1.00 150.21 199 GLN A O 1
ATOM 1581 N N . GLU A 1 200 ? 7.830 206.565 -1.718 1.00 151.96 200 GLU A N 1
ATOM 1582 C CA . GLU A 1 200 ? 8.016 208.009 -1.861 1.00 151.22 200 GLU A CA 1
ATOM 1583 C C . GLU A 1 200 ? 7.662 208.497 -3.264 1.00 150.71 200 GLU A C 1
ATOM 1584 O O . GLU A 1 200 ? 7.179 209.626 -3.416 1.00 150.09 200 GLU A O 1
ATOM 1586 N N . PHE A 1 201 ? 7.921 207.685 -4.299 1.00 149.87 201 PHE A N 1
ATOM 1587 C CA . PHE A 1 201 ? 7.607 208.084 -5.674 1.00 146.00 201 PHE A CA 1
ATOM 1588 C C . PHE A 1 201 ? 6.101 208.078 -5.934 1.00 145.01 201 PHE A C 1
ATOM 1589 O O . PHE A 1 201 ? 5.562 209.040 -6.496 1.00 143.96 201 PHE A O 1
ATOM 1597 N N . GLU A 1 202 ? 5.405 206.999 -5.567 1.00 142.06 202 GLU A N 1
ATOM 1598 C CA . GLU A 1 202 ? 3.963 206.934 -5.794 1.00 136.17 202 GLU A CA 1
ATOM 1599 C C . GLU A 1 202 ? 3.242 208.030 -5.005 1.00 127.42 202 GLU A C 1
ATOM 1600 O O . GLU A 1 202 ? 2.059 208.294 -5.253 1.00 126.41 202 GLU A O 1
ATOM 1606 N N . LYS A 1 203 ? 3.945 208.645 -4.047 1.00 121.28 203 LYS A N 1
ATOM 1607 C CA . LYS A 1 203 ? 3.483 209.763 -3.228 1.00 114.00 203 LYS A CA 1
ATOM 1608 C C . LYS A 1 203 ? 3.619 211.090 -3.987 1.00 104.66 203 LYS A C 1
ATOM 1609 O O . LYS A 1 203 ? 2.741 211.958 -3.894 1.00 90.32 203 LYS A O 1
ATOM 1615 N N . ARG A 1 204 ? 4.738 211.275 -4.710 1.00 105.52 204 ARG A N 1
ATOM 1616 C CA . ARG A 1 204 ? 4.951 212.470 -5.530 1.00 103.91 204 ARG A CA 1
ATOM 1617 C C . ARG A 1 204 ? 4.025 212.505 -6.748 1.00 105.85 204 ARG A C 1
ATOM 1618 O O . ARG A 1 204 ? 3.721 213.589 -7.262 1.00 106.07 204 ARG A O 1
ATOM 1626 N N . VAL A 1 205 ? 3.565 211.334 -7.210 1.00 109.14 205 VAL A N 1
ATOM 1627 C CA . VAL A 1 205 ? 2.617 211.252 -8.323 1.00 105.31 205 VAL A CA 1
ATOM 1628 C C . VAL A 1 205 ? 1.263 211.799 -7.891 1.00 102.17 205 VAL A C 1
ATOM 1629 O O . VAL A 1 205 ? 0.621 212.562 -8.623 1.00 99.18 205 VAL A O 1
ATOM 1633 N N . ARG A 1 206 ? 0.786 211.358 -6.724 1.00 106.40 206 ARG A N 1
ATOM 1634 C CA . ARG A 1 206 ? -0.454 211.873 -6.148 1.00 111.62 206 ARG A CA 1
ATOM 1635 C C . ARG A 1 206 ? -0.372 213.386 -5.944 1.00 107.37 206 ARG A C 1
ATOM 1636 O O . ARG A 1 206 ? -1.339 214.111 -6.210 1.00 105.23 206 ARG A O 1
ATOM 1644 N N . ALA A 1 207 ? 0.759 213.871 -5.408 1.00 105.20 207 ALA A N 1
ATOM 1645 C CA . ALA A 1 207 ? 0.899 215.292 -5.089 1.00 97.85 207 ALA A CA 1
ATOM 1646 C C . ALA A 1 207 ? 0.720 216.146 -6.336 1.00 96.66 207 ALA A C 1
ATOM 1647 O O . ALA A 1 207 ? 0.172 217.252 -6.262 1.00 98.69 207 ALA A O 1
ATOM 1649 N N . PHE A 1 208 ? 1.170 215.646 -7.485 1.00 91.52 208 PHE A N 1
ATOM 1650 C CA . PHE A 1 208 ? 0.987 216.368 -8.737 1.00 95.60 208 PHE A CA 1
ATOM 1651 C C . PHE A 1 208 ? -0.472 216.317 -9.196 1.00 94.44 208 PHE A C 1
ATOM 1652 O O . PHE A 1 208 ? -1.027 217.329 -9.646 1.00 93.56 208 PHE A O 1
ATOM 1660 N N . GLN A 1 209 ? -1.098 215.137 -9.138 1.00 90.05 209 GLN A N 1
ATOM 1661 C CA . GLN A 1 209 ? -2.493 215.030 -9.563 1.00 91.51 209 GLN A CA 1
ATOM 1662 C C . GLN A 1 209 ? -3.399 215.981 -8.785 1.00 94.28 209 GLN A C 1
ATOM 1663 O O . GLN A 1 209 ? -4.284 216.612 -9.377 1.00 91.46 209 GLN A O 1
ATOM 1669 N N . LYS A 1 210 ? -3.224 216.075 -7.456 1.00 101.70 210 LYS A N 1
ATOM 1670 C CA . LYS A 1 210 ? -4.004 217.038 -6.675 1.00 104.52 210 LYS A CA 1
ATOM 1671 C C . LYS A 1 210 ? -3.764 218.460 -7.185 1.00 106.34 210 LYS A C 1
ATOM 1672 O O . LYS A 1 210 ? -4.705 219.250 -7.353 1.00 115.60 210 LYS A O 1
ATOM 1678 N N . TYR A 1 211 ? -2.491 218.799 -7.418 1.00 94.23 211 TYR A N 1
ATOM 1679 C CA . TYR A 1 211 ? -2.102 220.122 -7.893 1.00 84.10 211 TYR A CA 1
ATOM 1680 C C . TYR A 1 211 ? -2.747 220.393 -9.249 1.00 81.97 211 TYR A C 1
ATOM 1681 O O . TYR A 1 211 ? -3.206 221.508 -9.529 1.00 77.58 211 TYR A O 1
ATOM 1690 N N . ASP A 1 212 ? -2.716 219.405 -10.131 1.00 82.08 212 ASP A N 1
ATOM 1691 C CA . ASP A 1 212 ? -3.168 219.618 -11.493 1.00 81.73 212 ASP A CA 1
ATOM 1692 C C . ASP A 1 212 ? -4.677 219.849 -11.534 1.00 77.32 212 ASP A C 1
ATOM 1693 O O . ASP A 1 212 ? -5.173 220.546 -12.432 1.00 77.06 212 ASP A O 1
ATOM 1698 N N . ARG A 1 213 ? -5.413 219.302 -10.554 1.00 75.70 213 ARG A N 1
ATOM 1699 C CA . ARG A 1 213 ? -6.848 219.573 -10.428 1.00 83.86 213 ARG A CA 1
ATOM 1700 C C . ARG A 1 213 ? -7.187 221.065 -10.374 1.00 80.92 213 ARG A C 1
ATOM 1701 O O . ARG A 1 213 ? -8.200 221.497 -10.936 1.00 85.82 213 ARG A O 1
ATOM 1709 N N . THR A 1 214 ? -6.371 221.873 -9.708 1.00 71.26 214 THR A N 1
ATOM 1710 C CA . THR A 1 214 ? -6.786 223.240 -9.460 1.00 70.77 214 THR A CA 1
ATOM 1711 C C . THR A 1 214 ? -5.804 224.311 -9.911 1.00 65.69 214 THR A C 1
ATOM 1712 O O . THR A 1 214 ? -6.191 225.481 -9.948 1.00 62.16 214 THR A O 1
ATOM 1716 N N . ALA A 1 215 ? -4.580 223.962 -10.298 1.00 64.80 215 ALA A N 1
ATOM 1717 C CA . ALA A 1 215 ? -3.568 224.990 -10.549 1.00 64.12 215 ALA A CA 1
ATOM 1718 C C . ALA A 1 215 ? -3.985 225.947 -11.672 1.00 61.68 215 ALA A C 1
ATOM 1719 O O . ALA A 1 215 ? -3.977 227.168 -11.489 1.00 65.54 215 ALA A O 1
ATOM 1721 N N . HIS A 1 216 ? -4.310 225.423 -12.856 1.00 62.36 216 HIS A N 1
ATOM 1722 C CA . HIS A 1 216 ? -4.703 226.310 -13.955 1.00 67.96 216 HIS A CA 1
ATOM 1723 C C . HIS A 1 216 ? -5.900 227.194 -13.593 1.00 70.71 216 HIS A C 1
ATOM 1724 O O . HIS A 1 216 ? -5.923 228.381 -13.949 1.00 72.07 216 HIS A O 1
ATOM 1731 N N . GLU A 1 217 ? -6.919 226.640 -12.928 1.00 63.83 217 GLU A N 1
ATOM 1732 C CA . GLU A 1 217 ? -8.044 227.478 -12.527 1.00 65.33 217 GLU A CA 1
ATOM 1733 C C . GLU A 1 217 ? -7.559 228.618 -11.632 1.00 64.22 217 GLU A C 1
ATOM 1734 O O . GLU A 1 217 ? -7.992 229.769 -11.762 1.00 73.32 217 GLU A O 1
ATOM 1740 N N . VAL A 1 218 ? -6.710 228.290 -10.666 1.00 58.32 218 VAL A N 1
ATOM 1741 C CA . VAL A 1 218 ? -6.168 229.289 -9.752 1.00 63.09 218 VAL A CA 1
ATOM 1742 C C . VAL A 1 218 ? -5.283 230.286 -10.499 1.00 70.18 218 VAL A C 1
ATOM 1743 O O . VAL A 1 218 ? -5.395 231.503 -10.304 1.00 69.27 218 VAL A O 1
ATOM 1747 N N . MET A 1 219 ? -4.399 229.787 -11.374 1.00 70.45 219 MET A N 1
ATOM 1748 C CA . MET A 1 219 ? -3.539 230.679 -12.143 1.00 67.03 219 MET A CA 1
ATOM 1749 C C . MET A 1 219 ? -4.367 231.598 -13.034 1.00 68.01 219 MET A C 1
ATOM 1750 O O . MET A 1 219 ? -4.053 232.790 -13.174 1.00 63.00 219 MET A O 1
ATOM 1755 N N . GLY A 1 220 ? -5.472 231.088 -13.587 1.00 62.44 220 GLY A N 1
ATOM 1756 C CA . GLY A 1 220 ? -6.292 231.926 -14.436 1.00 57.37 220 GLY A CA 1
ATOM 1757 C C . GLY A 1 220 ? -7.030 232.990 -13.642 1.00 68.38 220 GLY A C 1
ATOM 1758 O O . GLY A 1 220 ? -7.078 234.159 -14.041 1.00 74.60 220 GLY A O 1
ATOM 1759 N N . LEU A 1 221 ? -7.624 232.594 -12.510 1.00 61.78 221 LEU A N 1
ATOM 1760 C CA . LEU A 1 221 ? -8.314 233.538 -11.641 1.00 54.45 221 LEU A CA 1
ATOM 1761 C C . LEU A 1 221 ? -7.331 234.588 -11.119 1.00 61.29 221 LEU A C 1
ATOM 1762 O O . LEU A 1 221 ? -7.596 235.800 -11.167 1.00 61.35 221 LEU A O 1
ATOM 1767 N N . LEU A 1 222 ? -6.182 234.115 -10.598 1.00 53.90 222 LEU A N 1
ATOM 1768 C CA . LEU A 1 222 ? -5.136 234.977 -10.054 1.00 53.77 222 LEU A CA 1
ATOM 1769 C C . LEU A 1 222 ? -4.841 236.147 -10.978 1.00 60.59 222 LEU A C 1
ATOM 1770 O O . LEU A 1 222 ? -4.821 237.305 -10.545 1.00 60.92 222 LEU A O 1
ATOM 1775 N N . THR A 1 223 ? -4.547 235.850 -12.242 1.00 61.80 223 THR A N 1
ATOM 1776 C CA . THR A 1 223 ? -4.096 236.820 -13.225 1.00 54.33 223 THR A CA 1
ATOM 1777 C C . THR A 1 223 ? -5.257 237.436 -14.014 1.00 62.07 223 THR A C 1
ATOM 1778 O O . THR A 1 223 ? -5.032 237.989 -15.112 1.00 62.68 223 THR A O 1
ATOM 1782 N N . GLN A 1 224 ? -6.488 237.358 -13.481 1.00 58.34 224 GLN A N 1
ATOM 1783 C CA . GLN A 1 224 ? -7.652 237.913 -14.191 1.00 64.86 224 GLN A CA 1
ATOM 1784 C C . GLN A 1 224 ? -7.430 239.358 -14.660 1.00 64.41 224 GLN A C 1
ATOM 1785 O O . GLN A 1 224 ? -7.868 239.732 -15.747 1.00 67.90 224 GLN A O 1
ATOM 1791 N N . GLU A 1 225 ? -6.772 240.191 -13.860 1.00 72.11 225 GLU A N 1
ATOM 1792 C CA . GLU A 1 225 ? -6.572 241.583 -14.233 1.00 69.82 225 GLU A CA 1
ATOM 1793 C C . GLU A 1 225 ? -5.185 241.820 -14.782 1.00 72.89 225 GLU A C 1
ATOM 1794 O O . GLU A 1 225 ? -4.757 242.974 -14.838 1.00 76.22 225 GLU A O 1
ATOM 1800 N N . GLY A 1 226 ? -4.493 240.775 -15.230 1.00 69.15 226 GLY A N 1
ATOM 1801 C CA . GLY A 1 226 ? -3.117 240.931 -15.674 1.00 62.47 226 GLY A CA 1
ATOM 1802 C C . GLY A 1 226 ? -2.103 239.958 -15.100 1.00 66.16 226 GLY A C 1
ATOM 1803 O O . GLY A 1 226 ? -2.172 239.542 -13.938 1.00 62.31 226 GLY A O 1
ATOM 1804 N N . ASN A 1 227 ? -1.100 239.644 -15.911 1.00 61.68 227 ASN A N 1
ATOM 1805 C CA . ASN A 1 227 ? -0.118 238.619 -15.579 1.00 59.02 227 ASN A CA 1
ATOM 1806 C C . ASN A 1 227 ? 1.052 239.182 -14.779 1.00 60.70 227 ASN A C 1
ATOM 1807 O O . ASN A 1 227 ? 2.174 239.268 -15.266 1.00 62.80 227 ASN A O 1
ATOM 1812 N N . LYS A 1 228 ? 0.765 239.565 -13.531 1.00 62.12 228 LYS A N 1
ATOM 1813 C CA . LYS A 1 228 ? 1.741 240.238 -12.680 1.00 58.78 228 LYS A CA 1
ATOM 1814 C C . LYS A 1 228 ? 1.276 240.101 -11.237 1.00 57.44 228 LYS A C 1
ATOM 1815 O O . LYS A 1 228 ? 0.112 240.368 -10.957 1.00 61.50 228 LYS A O 1
ATOM 1821 N N . PHE A 1 229 ? 2.151 239.665 -10.329 1.00 52.59 229 PHE A N 1
ATOM 1822 C CA . PHE A 1 229 ? 1.694 239.417 -8.965 1.00 53.57 229 PHE A CA 1
ATOM 1823 C C . PHE A 1 229 ? 2.898 239.305 -8.027 1.00 60.31 229 PHE A C 1
ATOM 1824 O O . PHE A 1 229 ? 4.060 239.264 -8.462 1.00 55.89 229 PHE A O 1
ATOM 1832 N N . TYR A 1 230 ? 2.601 239.220 -6.722 1.00 58.06 230 TYR A N 1
ATOM 1833 C CA . TYR A 1 230 ? 3.626 239.264 -5.684 1.00 51.36 230 TYR A CA 1
ATOM 1834 C C . TYR A 1 230 ? 3.440 238.183 -4.634 1.00 52.00 230 TYR A C 1
ATOM 1835 O O . TYR A 1 230 ? 2.320 237.946 -4.174 1.00 57.36 230 TYR A O 1
ATOM 1844 N N . LEU A 1 231 ? 4.516 237.503 -4.286 1.00 57.77 231 LEU A N 1
ATOM 1845 C CA . LEU A 1 231 ? 4.489 236.528 -3.206 1.00 52.59 231 LEU A CA 1
ATOM 1846 C C . LEU A 1 231 ? 4.822 237.173 -1.873 1.00 48.51 231 LEU A C 1
ATOM 1847 O O . LEU A 1 231 ? 5.758 237.972 -1.765 1.00 57.79 231 LEU A O 1
ATOM 1852 N N . THR A 1 232 ? 4.126 236.740 -0.844 1.00 49.75 232 THR A N 1
ATOM 1853 C CA . THR A 1 232 ? 4.381 237.195 0.512 1.00 42.72 232 THR A CA 1
ATOM 1854 C C . THR A 1 232 ? 5.404 236.235 1.103 1.00 45.05 232 THR A C 1
ATOM 1855 O O . THR A 1 232 ? 5.536 235.083 0.660 1.00 46.74 232 THR A O 1
ATOM 1859 N N . HIS A 1 233 ? 6.162 236.736 2.069 1.00 42.78 233 HIS A N 1
ATOM 1860 C CA . HIS A 1 233 ? 7.275 236.012 2.651 1.00 47.32 233 HIS A CA 1
ATOM 1861 C C . HIS A 1 233 ? 7.229 236.009 4.166 1.00 51.39 233 HIS A C 1
ATOM 1862 O O . HIS A 1 233 ? 6.919 237.014 4.796 1.00 53.49 233 HIS A O 1
ATOM 1869 N N . ARG A 1 234 ? 7.525 234.859 4.745 1.00 54.75 234 ARG A N 1
ATOM 1870 C CA . ARG A 1 234 ? 7.543 234.756 6.187 1.00 49.95 234 ARG A CA 1
ATOM 1871 C C . ARG A 1 234 ? 8.812 234.091 6.698 1.00 52.15 234 ARG A C 1
ATOM 1872 O O . ARG A 1 234 ? 9.359 233.181 6.049 1.00 54.22 234 ARG A O 1
ATOM 1880 N N . PRO A 1 235 ? 9.316 234.541 7.848 1.00 45.79 235 PRO A N 1
ATOM 1881 C CA . PRO A 1 235 ? 10.490 233.934 8.461 1.00 44.41 235 PRO A CA 1
ATOM 1882 C C . PRO A 1 235 ? 10.099 232.833 9.433 1.00 48.92 235 PRO A C 1
ATOM 1883 O O . PRO A 1 235 ? 9.030 232.862 10.046 1.00 59.27 235 PRO A O 1
ATOM 1887 N N . ASP A 1 236 ? 10.933 231.806 9.525 1.00 42.50 236 ASP A N 1
ATOM 1888 C CA . ASP A 1 236 ? 10.762 230.921 10.669 1.00 46.16 236 ASP A CA 1
ATOM 1889 C C . ASP A 1 236 ? 11.536 231.489 11.865 1.00 47.92 236 ASP A C 1
ATOM 1890 O O . ASP A 1 236 ? 12.181 232.542 11.785 1.00 50.03 236 ASP A O 1
ATOM 1895 N N . LYS A 1 237 ? 11.540 230.754 12.973 1.00 50.43 237 LYS A N 1
ATOM 1896 C CA . LYS A 1 237 ? 12.130 231.310 14.182 1.00 48.98 237 LYS A CA 1
ATOM 1897 C C . LYS A 1 237 ? 13.635 231.473 14.049 1.00 52.21 237 LYS A C 1
ATOM 1898 O O . LYS A 1 237 ? 14.240 232.198 14.834 1.00 56.22 237 LYS A O 1
ATOM 1904 N N . ARG A 1 238 ? 14.244 230.815 13.071 1.00 55.59 238 ARG A N 1
ATOM 1905 C CA . ARG A 1 238 ? 15.682 230.867 12.880 1.00 54.42 238 ARG A CA 1
ATOM 1906 C C . ARG A 1 238 ? 16.070 231.997 11.945 1.00 55.15 238 ARG A C 1
ATOM 1907 O O . ARG A 1 238 ? 17.235 232.403 11.926 1.00 59.19 238 ARG A O 1
ATOM 1915 N N . GLY A 1 239 ? 15.129 232.462 11.129 1.00 48.85 239 GLY A N 1
ATOM 1916 C CA . GLY A 1 239 ? 15.402 233.463 10.141 1.00 42.53 239 GLY A CA 1
ATOM 1917 C C . GLY A 1 239 ? 15.652 232.898 8.769 1.00 42.41 239 GLY A C 1
ATOM 1918 O O . GLY A 1 239 ? 16.294 233.566 7.955 1.00 47.04 239 GLY A O 1
ATOM 1919 N N . ARG A 1 240 ? 15.208 231.678 8.498 1.00 42.58 240 ARG A N 1
ATOM 1920 C CA . ARG A 1 240 ? 15.104 231.241 7.116 1.00 44.90 240 ARG A CA 1
ATOM 1921 C C . ARG A 1 240 ? 13.807 231.874 6.593 1.00 42.76 240 ARG A C 1
ATOM 1922 O O . ARG A 1 240 ? 12.858 232.074 7.355 1.00 49.27 240 ARG A O 1
ATOM 1930 N N . THR A 1 241 ? 13.798 232.272 5.323 1.00 39.59 241 THR A N 1
ATOM 1931 C CA . THR A 1 241 ? 12.679 232.966 4.690 1.00 34.61 241 THR A CA 1
ATOM 1932 C C . THR A 1 241 ? 11.883 232.062 3.753 1.00 46.98 241 THR A C 1
ATOM 1933 O O . THR A 1 241 ? 12.475 231.405 2.894 1.00 41.01 241 THR A O 1
ATOM 1937 N N . TYR A 1 242 ? 10.547 232.030 3.918 1.00 42.43 242 TYR A N 1
ATOM 1938 C CA . TYR A 1 242 ? 9.662 231.148 3.153 1.00 43.07 242 TYR A CA 1
ATOM 1939 C C . TYR A 1 242 ? 8.627 231.968 2.405 1.00 42.40 242 TYR A C 1
ATOM 1940 O O . TYR A 1 242 ? 7.837 232.703 3.018 1.00 48.89 242 TYR A O 1
ATOM 1949 N N . SER A 1 243 ? 8.580 231.788 1.090 1.00 45.72 243 SER A N 1
ATOM 1950 C CA . SER A 1 243 ? 7.529 232.405 0.289 1.00 52.39 243 SER A CA 1
ATOM 1951 C C . SER A 1 243 ? 6.249 231.593 0.483 1.00 47.45 243 SER A C 1
ATOM 1952 O O . SER A 1 243 ? 6.285 230.367 0.525 1.00 43.70 243 SER A O 1
ATOM 1955 N N . GLN A 1 244 ? 5.119 232.275 0.604 1.00 47.22 244 GLN A N 1
ATOM 1956 C CA . GLN A 1 244 ? 3.855 231.656 1.008 1.00 44.49 244 GLN A CA 1
ATOM 1957 C C . GLN A 1 244 ? 2.943 231.335 -0.177 1.00 49.47 244 GLN A C 1
ATOM 1958 O O . GLN A 1 244 ? 2.618 232.219 -0.970 1.00 60.73 244 GLN A O 1
ATOM 1964 N N . GLY A 1 245 ? 2.549 230.081 -0.304 1.00 51.41 245 GLY A N 1
ATOM 1965 C CA . GLY A 1 245 ? 1.575 229.664 -1.307 1.00 51.01 245 GLY A CA 1
ATOM 1966 C C . GLY A 1 245 ? 1.843 228.246 -1.784 1.00 57.52 245 GLY A C 1
ATOM 1967 O O . GLY A 1 245 ? 2.981 227.782 -1.849 1.00 55.06 245 GLY A O 1
ATOM 1968 N N . TYR A 1 246 ? 0.771 227.576 -2.216 1.00 58.07 246 TYR A N 1
ATOM 1969 C CA . TYR A 1 246 ? 0.811 226.200 -2.708 1.00 54.83 246 TYR A CA 1
ATOM 1970 C C . TYR A 1 246 ? 0.801 226.106 -4.230 1.00 58.27 246 TYR A C 1
ATOM 1971 O O . TYR A 1 246 ? 1.630 225.405 -4.819 1.00 60.96 246 TYR A O 1
ATOM 1980 N N . HIS A 1 247 ? -0.138 226.775 -4.892 1.00 55.29 247 HIS A N 1
ATOM 1981 C CA . HIS A 1 247 ? -0.270 226.598 -6.333 1.00 53.98 247 HIS A CA 1
ATOM 1982 C C . HIS A 1 247 ? 0.820 227.343 -7.098 1.00 58.67 247 HIS A C 1
ATOM 1983 O O . HIS A 1 247 ? 1.271 226.851 -8.143 1.00 61.30 247 HIS A O 1
ATOM 1990 N N . VAL A 1 248 ? 1.295 228.484 -6.566 1.00 55.23 248 VAL A N 1
ATOM 1991 C CA . VAL A 1 248 ? 2.293 229.341 -7.210 1.00 52.63 248 VAL A CA 1
ATOM 1992 C C . VAL A 1 248 ? 3.345 229.696 -6.179 1.00 54.84 248 VAL A C 1
ATOM 1993 O O . VAL A 1 248 ? 3.097 230.493 -5.272 1.00 63.80 248 VAL A O 1
ATOM 1997 N N . ASN A 1 249 ? 4.542 229.161 -6.363 1.00 59.46 249 ASN A N 1
ATOM 1998 C CA . ASN A 1 249 ? 5.643 229.289 -5.415 1.00 54.24 249 ASN A CA 1
ATOM 1999 C C . ASN A 1 249 ? 6.948 228.850 -6.040 1.00 59.18 249 ASN A C 1
ATOM 2000 O O . ASN A 1 249 ? 7.014 227.750 -6.595 1.00 65.43 249 ASN A O 1
ATOM 2005 N N . TYR A 1 250 ? 7.983 229.687 -5.953 1.00 55.17 250 TYR A N 1
ATOM 2006 C CA . TYR A 1 250 ? 9.293 229.319 -6.483 1.00 54.10 250 TYR A CA 1
ATOM 2007 C C . TYR A 1 250 ? 10.069 228.461 -5.506 1.00 49.78 250 TYR A C 1
ATOM 2008 O O . TYR A 1 250 ? 11.168 228.001 -5.837 1.00 53.11 250 TYR A O 1
ATOM 2017 N N . GLN A 1 251 ? 9.537 228.268 -4.311 1.00 52.36 251 GLN A N 1
ATOM 2018 C CA . GLN A 1 251 ? 10.027 227.240 -3.407 1.00 56.58 251 GLN A CA 1
ATOM 2019 C C . GLN A 1 251 ? 9.108 226.029 -3.555 1.00 64.84 251 GLN A C 1
ATOM 2020 O O . GLN A 1 251 ? 8.040 226.086 -4.169 1.00 69.19 251 GLN A O 1
ATOM 2026 N N . GLY A 1 252 ? 9.520 224.916 -3.011 1.00 70.55 252 GLY A N 1
ATOM 2027 C CA . GLY A 1 252 ? 8.667 223.762 -3.241 1.00 80.56 252 GLY A CA 1
ATOM 2028 C C . GLY A 1 252 ? 8.954 222.923 -4.486 1.00 77.09 252 GLY A C 1
ATOM 2029 O O . GLY A 1 252 ? 10.124 222.731 -4.831 1.00 85.44 252 GLY A O 1
ATOM 2030 N N . THR A 1 253 ? 7.920 222.494 -5.217 1.00 69.25 253 THR A N 1
ATOM 2031 C CA . THR A 1 253 ? 8.116 221.406 -6.183 1.00 71.10 253 THR A CA 1
ATOM 2032 C C . THR A 1 253 ? 8.692 221.879 -7.512 1.00 67.65 253 THR A C 1
ATOM 2033 O O . THR A 1 253 ? 8.530 223.023 -7.936 1.00 75.25 253 THR A O 1
ATOM 2037 N N . SER A 1 254 ? 9.345 220.947 -8.193 1.00 69.08 254 SER A N 1
ATOM 2038 C CA . SER A 1 254 ? 10.032 221.288 -9.433 1.00 74.38 254 SER A CA 1
ATOM 2039 C C . SER A 1 254 ? 9.060 221.723 -10.516 1.00 78.62 254 SER A C 1
ATOM 2040 O O . SER A 1 254 ? 9.419 222.558 -11.352 1.00 78.32 254 SER A O 1
ATOM 2043 N N . TRP A 1 255 ? 7.838 221.167 -10.518 1.00 84.23 255 TRP A N 1
ATOM 2044 C CA . TRP A 1 255 ? 6.800 221.548 -11.471 1.00 88.76 255 TRP A CA 1
ATOM 2045 C C . TRP A 1 255 ? 6.211 222.899 -11.127 1.00 92.03 255 TRP A C 1
ATOM 2046 O O . TRP A 1 255 ? 5.516 223.496 -11.954 1.00 102.32 255 TRP A O 1
ATOM 2057 N N . ASN A 1 256 ? 6.482 223.381 -9.922 1.00 86.40 256 ASN A N 1
ATOM 2058 C CA . ASN A 1 256 ? 6.050 224.683 -9.441 1.00 76.85 256 ASN A CA 1
ATOM 2059 C C . ASN A 1 256 ? 7.081 225.757 -9.774 1.00 70.54 256 ASN A C 1
ATOM 2060 O O . ASN A 1 256 ? 6.762 226.748 -10.430 1.00 75.56 256 ASN A O 1
ATOM 2065 N N . LYS A 1 257 ? 8.318 225.576 -9.314 1.00 68.73 257 LYS A N 1
ATOM 2066 C CA . LYS A 1 257 ? 9.416 226.457 -9.690 1.00 71.19 257 LYS A CA 1
ATOM 2067 C C . LYS A 1 257 ? 9.419 226.871 -11.169 1.00 67.65 257 LYS A C 1
ATOM 2068 O O . LYS A 1 257 ? 9.561 228.058 -11.492 1.00 74.10 257 LYS A O 1
ATOM 2074 N N . ALA A 1 258 ? 9.219 225.899 -12.071 1.00 61.23 258 ALA A N 1
ATOM 2075 C CA . ALA A 1 258 ? 9.441 226.080 -13.513 1.00 66.42 258 ALA A CA 1
ATOM 2076 C C . ALA A 1 258 ? 8.554 227.143 -14.144 1.00 62.71 258 ALA A C 1
ATOM 2077 O O . ALA A 1 258 ? 8.960 227.830 -15.088 1.00 64.85 258 ALA A O 1
ATOM 2079 N N . VAL A 1 259 ? 7.377 227.345 -13.580 1.00 59.39 259 VAL A N 1
ATOM 2080 C CA . VAL A 1 259 ? 6.360 228.193 -14.162 1.00 59.77 259 VAL A CA 1
ATOM 2081 C C . VAL A 1 259 ? 6.549 229.670 -13.837 1.00 63.79 259 VAL A C 1
ATOM 2082 O O . VAL A 1 259 ? 6.091 230.530 -14.612 1.00 61.34 259 VAL A O 1
ATOM 2086 N N . LEU A 1 260 ? 7.273 229.984 -12.761 1.00 61.27 260 LEU A N 1
ATOM 2087 C CA . LEU A 1 260 ? 7.477 231.354 -12.314 1.00 65.74 260 LEU A CA 1
ATOM 2088 C C . LEU A 1 260 ? 8.646 232.043 -12.997 1.00 69.61 260 LEU A C 1
ATOM 2089 O O . LEU A 1 260 ? 9.705 231.444 -13.200 1.00 77.77 260 LEU A O 1
ATOM 2094 N N . GLU A 1 261 ? 8.449 233.316 -13.342 1.00 63.86 261 GLU A N 1
ATOM 2095 C CA . GLU A 1 261 ? 9.540 234.128 -13.864 1.00 60.81 261 GLU A CA 1
ATOM 2096 C C . GLU A 1 261 ? 9.343 235.569 -13.392 1.00 56.63 261 GLU A C 1
ATOM 2097 O O . GLU A 1 261 ? 8.336 235.911 -12.757 1.00 59.99 261 GLU A O 1
ATOM 2103 N N . PHE A 1 262 ? 10.353 236.397 -13.632 1.00 55.74 262 PHE A N 1
ATOM 2104 C CA . PHE A 1 262 ? 10.252 237.810 -13.283 1.00 61.96 262 PHE A CA 1
ATOM 2105 C C . PHE A 1 262 ? 9.282 238.521 -14.217 1.00 66.21 262 PHE A C 1
ATOM 2106 O O . PHE A 1 262 ? 9.304 238.314 -15.431 1.00 72.41 262 PHE A O 1
ATOM 2114 N N . ALA A 1 263 ? 8.470 239.413 -13.658 1.00 63.79 263 ALA A N 1
ATOM 2115 C CA . ALA A 1 263 ? 7.558 240.192 -14.489 1.00 60.57 263 ALA A CA 1
ATOM 2116 C C . ALA A 1 263 ? 8.309 241.272 -15.254 1.00 65.04 263 ALA A C 1
ATOM 2117 O O . ALA A 1 263 ? 7.813 241.766 -16.258 1.00 68.52 263 ALA A O 1
ATOM 2119 N N . GLU A 1 264 ? 9.453 241.713 -14.763 1.00 70.32 264 GLU A N 1
ATOM 2120 C CA . GLU A 1 264 ? 10.249 242.710 -15.463 1.00 68.37 264 GLU A CA 1
ATOM 2121 C C . GLU A 1 264 ? 11.295 241.961 -16.281 1.00 68.23 264 GLU A C 1
ATOM 2122 O O . GLU A 1 264 ? 12.384 241.644 -15.793 1.00 64.16 264 GLU A O 1
ATOM 2128 N N . LYS A 1 265 ? 10.930 241.629 -17.523 1.00 70.70 265 LYS A N 1
ATOM 2129 C CA . LYS A 1 265 ? 11.844 240.952 -18.432 1.00 74.62 265 LYS A CA 1
ATOM 2130 C C . LYS A 1 265 ? 12.940 241.916 -18.881 1.00 75.41 265 LYS A C 1
ATOM 2131 O O . LYS A 1 265 ? 12.811 243.135 -18.762 1.00 81.75 265 LYS A O 1
ATOM 2137 N N . GLU A 1 266 ? 14.028 241.358 -19.417 1.00 74.35 266 GLU A N 1
ATOM 2138 C CA . GLU A 1 266 ? 15.181 242.147 -19.847 1.00 75.17 266 GLU A CA 1
ATOM 2139 C C . GLU A 1 266 ? 15.813 241.526 -21.086 1.00 78.45 266 GLU A C 1
ATOM 2140 O O . GLU A 1 266 ? 15.876 240.300 -21.220 1.00 79.70 266 GLU A O 1
ATOM 2146 N N . VAL A 1 267 ? 16.323 242.386 -21.967 1.00 78.99 267 VAL A N 1
ATOM 2147 C CA . VAL A 1 267 ? 17.077 241.932 -23.131 1.00 81.46 267 VAL A CA 1
ATOM 2148 C C . VAL A 1 267 ? 18.470 241.581 -22.643 1.00 78.13 267 VAL A C 1
ATOM 2149 O O . VAL A 1 267 ? 19.233 242.450 -22.211 1.00 78.37 267 VAL A O 1
ATOM 2153 N N . ILE A 1 268 ? 18.801 240.297 -22.756 1.00 82.52 268 ILE A N 1
ATOM 2154 C CA . ILE A 1 268 ? 19.976 239.721 -22.107 1.00 88.55 268 ILE A CA 1
ATOM 2155 C C . ILE A 1 268 ? 21.290 240.269 -22.658 1.00 93.53 268 ILE A C 1
ATOM 2156 O O . ILE A 1 268 ? 22.205 240.562 -21.880 1.00 97.05 268 ILE A O 1
ATOM 2161 N N . ASP A 1 269 ? 21.379 240.464 -23.982 1.00 97.41 269 ASP A N 1
ATOM 2162 C CA . ASP A 1 269 ? 22.610 240.747 -24.766 1.00 96.86 269 ASP A CA 1
ATOM 2163 C C . ASP A 1 269 ? 23.279 239.457 -25.227 1.00 99.21 269 ASP A C 1
ATOM 2164 O O . ASP A 1 269 ? 23.426 238.444 -24.543 1.00 99.36 269 ASP A O 1
ATOM 2170 N N . MET B 2 1 ? 38.471 233.873 -9.437 1.00 86.54 1 MET B N 1
ATOM 2171 C CA . MET B 2 1 ? 37.109 233.602 -9.871 1.00 80.58 1 MET B CA 1
ATOM 2172 C C . MET B 2 1 ? 36.936 233.909 -11.344 1.00 81.62 1 MET B C 1
ATOM 2173 O O . MET B 2 1 ? 37.127 235.052 -11.727 1.00 84.00 1 MET B O 1
ATOM 2178 N N . GLN B 2 2 ? 36.641 232.931 -12.197 1.00 82.34 2 GLN B N 1
ATOM 2179 C CA . GLN B 2 2 ? 36.411 233.311 -13.583 1.00 85.05 2 GLN B CA 1
ATOM 2180 C C . GLN B 2 2 ? 34.960 233.760 -13.819 1.00 88.55 2 GLN B C 1
ATOM 2181 O O . GLN B 2 2 ? 34.014 233.281 -13.179 1.00 92.44 2 GLN B O 1
ATOM 2187 N N . THR B 2 3 ? 34.801 234.737 -14.712 1.00 86.49 3 THR B N 1
ATOM 2188 C CA . THR B 2 3 ? 33.509 235.303 -15.081 1.00 79.71 3 THR B CA 1
ATOM 2189 C C . THR B 2 3 ? 32.960 234.638 -16.343 1.00 78.46 3 THR B C 1
ATOM 2190 O O . THR B 2 3 ? 33.675 233.924 -17.052 1.00 74.20 3 THR B O 1
ATOM 2194 N N . PHE B 2 4 ? 31.661 234.851 -16.585 1.00 76.19 4 PHE B N 1
ATOM 2195 C CA . PHE B 2 4 ? 30.964 234.345 -17.761 1.00 72.18 4 PHE B CA 1
ATOM 2196 C C . PHE B 2 4 ? 29.988 235.405 -18.288 1.00 76.09 4 PHE B C 1
ATOM 2197 O O . PHE B 2 4 ? 29.514 236.264 -17.525 1.00 65.15 4 PHE B O 1
ATOM 2205 N N . THR B 2 5 ? 29.616 235.285 -19.578 1.00 60.35 5 THR B N 1
ATOM 2206 C CA . THR B 2 5 ? 28.601 236.159 -20.171 1.00 73.64 5 THR B CA 1
ATOM 2207 C C . THR B 2 5 ? 27.204 235.757 -19.687 1.00 73.08 5 THR B C 1
ATOM 2208 O O . THR B 2 5 ? 26.992 234.668 -19.145 1.00 75.97 5 THR B O 1
ATOM 2212 N N . ALA B 2 6 ? 26.223 236.630 -19.923 1.00 71.58 6 ALA B N 1
ATOM 2213 C CA . ALA B 2 6 ? 24.863 236.272 -19.534 1.00 70.28 6 ALA B CA 1
ATOM 2214 C C . ALA B 2 6 ? 24.411 235.021 -20.280 1.00 79.95 6 ALA B C 1
ATOM 2215 O O . ALA B 2 6 ? 23.776 234.137 -19.694 1.00 87.65 6 ALA B O 1
ATOM 2217 N N . ARG B 2 7 ? 24.688 234.950 -21.583 1.00 81.81 7 ARG B N 1
ATOM 2218 C CA . ARG B 2 7 ? 24.291 233.776 -22.352 1.00 80.06 7 ARG B CA 1
ATOM 2219 C C . ARG B 2 7 ? 24.995 232.538 -21.816 1.00 76.55 7 ARG B C 1
ATOM 2220 O O . ARG B 2 7 ? 24.448 231.436 -21.880 1.00 75.61 7 ARG B O 1
ATOM 2228 N N . GLU B 2 8 ? 26.228 232.688 -21.328 1.00 76.24 8 GLU B N 1
ATOM 2229 C CA . GLU B 2 8 ? 26.929 231.530 -20.781 1.00 78.57 8 GLU B CA 1
ATOM 2230 C C . GLU B 2 8 ? 26.268 231.033 -19.497 1.00 71.61 8 GLU B C 1
ATOM 2231 O O . GLU B 2 8 ? 26.210 229.821 -19.250 1.00 65.46 8 GLU B O 1
ATOM 2237 N N . TYR B 2 9 ? 25.740 231.946 -18.679 1.00 67.25 9 TYR B N 1
ATOM 2238 C CA . TYR B 2 9 ? 25.052 231.506 -17.471 1.00 70.17 9 TYR B CA 1
ATOM 2239 C C . TYR B 2 9 ? 23.778 230.762 -17.830 1.00 67.63 9 TYR B C 1
ATOM 2240 O O . TYR B 2 9 ? 23.395 229.803 -17.155 1.00 61.68 9 TYR B O 1
ATOM 2249 N N . LEU B 2 10 ? 23.115 231.182 -18.901 1.00 68.15 10 LEU B N 1
ATOM 2250 C CA . LEU B 2 10 ? 22.018 230.388 -19.424 1.00 66.40 10 LEU B CA 1
ATOM 2251 C C . LEU B 2 10 ? 22.495 228.984 -19.777 1.00 69.97 10 LEU B C 1
ATOM 2252 O O . LEU B 2 10 ? 21.815 227.995 -19.471 1.00 68.75 10 LEU B O 1
ATOM 2257 N N . LYS B 2 11 ? 23.673 228.879 -20.414 1.00 72.54 11 LYS B N 1
ATOM 2258 C CA . LYS B 2 11 ? 24.196 227.581 -20.816 1.00 71.61 11 LYS B CA 1
ATOM 2259 C C . LYS B 2 11 ? 24.447 226.720 -19.597 1.00 77.34 11 LYS B C 1
ATOM 2260 O O . LYS B 2 11 ? 24.138 225.520 -19.588 1.00 82.48 11 LYS B O 1
ATOM 2266 N N . ILE B 2 12 ? 25.061 227.310 -18.572 1.00 75.41 12 ILE B N 1
ATOM 2267 C CA . ILE B 2 12 ? 25.345 226.572 -17.353 1.00 69.29 12 ILE B CA 1
ATOM 2268 C C . ILE B 2 12 ? 24.056 226.114 -16.686 1.00 64.72 12 ILE B C 1
ATOM 2269 O O . ILE B 2 12 ? 23.905 224.938 -16.324 1.00 64.31 12 ILE B O 1
ATOM 2274 N N . ASP B 2 13 ? 23.062 226.999 -16.630 1.00 61.10 13 ASP B N 1
ATOM 2275 C CA . ASP B 2 13 ? 21.806 226.653 -15.976 1.00 56.87 13 ASP B CA 1
ATOM 2276 C C . ASP B 2 13 ? 21.096 225.513 -16.679 1.00 60.73 13 ASP B C 1
ATOM 2277 O O . ASP B 2 13 ? 20.623 224.578 -16.021 1.00 61.56 13 ASP B O 1
ATOM 2282 N N . ILE B 2 14 ? 21.066 225.532 -18.015 1.00 58.38 14 ILE B N 1
ATOM 2283 C CA . ILE B 2 14 ? 20.452 224.429 -18.736 1.00 62.35 14 ILE B CA 1
ATOM 2284 C C . ILE B 2 14 ? 21.250 223.137 -18.554 1.00 70.21 14 ILE B C 1
ATOM 2285 O O . ILE B 2 14 ? 20.667 222.069 -18.320 1.00 69.81 14 ILE B O 1
ATOM 2290 N N . ALA B 2 15 ? 22.588 223.216 -18.602 1.00 71.14 15 ALA B N 1
ATOM 2291 C CA . ALA B 2 15 ? 23.409 222.045 -18.288 1.00 68.54 15 ALA B CA 1
ATOM 2292 C C . ALA B 2 15 ? 23.109 221.518 -16.886 1.00 70.76 15 ALA B C 1
ATOM 2293 O O . ALA B 2 15 ? 22.924 220.313 -16.697 1.00 72.45 15 ALA B O 1
ATOM 2295 N N . ASN B 2 16 ? 23.062 222.410 -15.888 1.00 66.93 16 ASN B N 1
ATOM 2296 C CA . ASN B 2 16 ? 22.739 221.989 -14.524 1.00 71.96 16 ASN B CA 1
ATOM 2297 C C . ASN B 2 16 ? 21.465 221.153 -14.475 1.00 73.26 16 ASN B C 1
ATOM 2298 O O . ASN B 2 16 ? 21.415 220.117 -13.811 1.00 72.78 16 ASN B O 1
ATOM 2303 N N . ASN B 2 17 ? 20.427 221.579 -15.177 1.00 73.17 17 ASN B N 1
ATOM 2304 C CA . ASN B 2 17 ? 19.154 220.885 -15.083 1.00 75.39 17 ASN B CA 1
ATOM 2305 C C . ASN B 2 17 ? 19.095 219.638 -15.967 1.00 78.55 17 ASN B C 1
ATOM 2306 O O . ASN B 2 17 ? 18.130 218.872 -15.866 1.00 76.96 17 ASN B O 1
ATOM 2311 N N . TYR B 2 18 ? 20.138 219.374 -16.761 1.00 77.44 18 TYR B N 1
ATOM 2312 C CA . TYR B 2 18 ? 20.160 218.159 -17.566 1.00 82.28 18 TYR B CA 1
ATOM 2313 C C . TYR B 2 18 ? 20.307 216.860 -16.748 1.00 78.80 18 TYR B C 1
ATOM 2314 O O . TYR B 2 18 ? 19.659 215.867 -17.095 1.00 81.60 18 TYR B O 1
ATOM 2323 N N . GLY B 2 19 ? 21.134 216.788 -15.698 1.00 78.12 19 GLY B N 1
ATOM 2324 C CA . GLY B 2 19 ? 22.051 217.777 -15.199 1.00 80.48 19 GLY B CA 1
ATOM 2325 C C . GLY B 2 19 ? 23.443 217.293 -14.811 1.00 85.57 19 GLY B C 1
ATOM 2326 O O . GLY B 2 19 ? 23.664 216.274 -14.144 1.00 75.15 19 GLY B O 1
ATOM 2327 N N . LEU B 2 20 ? 24.382 218.153 -15.180 1.00 88.54 20 LEU B N 1
ATOM 2328 C CA . LEU B 2 20 ? 25.800 217.990 -14.959 1.00 85.26 20 LEU B CA 1
ATOM 2329 C C . LEU B 2 20 ? 26.308 219.019 -13.963 1.00 87.21 20 LEU B C 1
ATOM 2330 O O . LEU B 2 20 ? 27.332 219.671 -14.196 1.00 85.80 20 LEU B O 1
ATOM 2335 N N . ASP B 2 21 ? 25.575 219.190 -12.859 1.00 92.89 21 ASP B N 1
ATOM 2336 C CA . ASP B 2 21 ? 25.857 220.255 -11.901 1.00 95.05 21 ASP B CA 1
ATOM 2337 C C . ASP B 2 21 ? 27.132 219.995 -11.102 1.00 92.59 21 ASP B C 1
ATOM 2338 O O . ASP B 2 21 ? 27.655 220.925 -10.470 1.00 84.70 21 ASP B O 1
ATOM 2343 N N . LYS B 2 22 ? 27.663 218.772 -11.150 1.00 92.93 22 LYS B N 1
ATOM 2344 C CA . LYS B 2 22 ? 28.924 218.448 -10.499 1.00 89.72 22 LYS B CA 1
ATOM 2345 C C . LYS B 2 22 ? 30.124 218.572 -11.436 1.00 83.69 22 LYS B C 1
ATOM 2346 O O . LYS B 2 22 ? 31.253 218.350 -11.001 1.00 87.85 22 LYS B O 1
ATOM 2352 N N . GLU B 2 23 ? 29.904 218.874 -12.713 1.00 78.59 23 GLU B N 1
ATOM 2353 C CA . GLU B 2 23 ? 30.977 219.120 -13.668 1.00 78.74 23 GLU B CA 1
ATOM 2354 C C . GLU B 2 23 ? 31.528 220.541 -13.545 1.00 73.42 23 GLU B C 1
ATOM 2355 O O . GLU B 2 23 ? 30.880 221.439 -13.001 1.00 71.62 23 GLU B O 1
ATOM 2361 N N . ASP B 2 24 ? 32.777 220.718 -13.984 1.00 69.22 24 ASP B N 1
ATOM 2362 C CA . ASP B 2 24 ? 33.354 222.054 -14.027 1.00 73.73 24 ASP B CA 1
ATOM 2363 C C . ASP B 2 24 ? 32.548 222.942 -14.990 1.00 80.77 24 ASP B C 1
ATOM 2364 O O . ASP B 2 24 ? 31.768 222.459 -15.822 1.00 83.04 24 ASP B O 1
ATOM 2369 N N . TRP B 2 25 ? 32.723 224.261 -14.844 1.00 77.43 25 TRP B N 1
ATOM 2370 C CA . TRP B 2 25 ? 32.048 225.238 -15.704 1.00 68.51 25 TRP B CA 1
ATOM 2371 C C . TRP B 2 25 ? 32.291 224.947 -17.187 1.00 77.40 25 TRP B C 1
ATOM 2372 O O . TRP B 2 25 ? 31.365 225.015 -18.003 1.00 77.49 25 TRP B O 1
ATOM 2383 N N . ASP B 2 26 ? 33.562 224.715 -17.575 1.00 77.40 26 ASP B N 1
ATOM 2384 C CA . ASP B 2 26 ? 33.841 224.638 -19.008 1.00 78.69 26 ASP B CA 1
ATOM 2385 C C . ASP B 2 26 ? 33.325 223.334 -19.602 1.00 82.79 26 ASP B C 1
ATOM 2386 O O . ASP B 2 26 ? 32.910 223.307 -20.774 1.00 79.58 26 ASP B O 1
ATOM 2391 N N . ASP B 2 27 ? 33.312 222.254 -18.811 1.00 83.75 27 ASP B N 1
ATOM 2392 C CA . ASP B 2 27 ? 32.732 221.014 -19.314 1.00 79.34 27 ASP B CA 1
ATOM 2393 C C . ASP B 2 27 ? 31.240 221.184 -19.527 1.00 79.67 27 ASP B C 1
ATOM 2394 O O . ASP B 2 27 ? 30.671 220.607 -20.464 1.00 80.08 27 ASP B O 1
ATOM 2399 N N . ARG B 2 28 ? 30.609 222.010 -18.685 1.00 74.15 28 ARG B N 1
ATOM 2400 C CA . ARG B 2 28 ? 29.182 222.270 -18.799 1.00 74.05 28 ARG B CA 1
ATOM 2401 C C . ARG B 2 28 ? 28.887 223.087 -20.050 1.00 76.07 28 ARG B C 1
ATOM 2402 O O . ARG B 2 28 ? 27.994 222.745 -20.835 1.00 81.28 28 ARG B O 1
ATOM 2410 N N . ILE B 2 29 ? 29.669 224.145 -20.285 1.00 73.31 29 ILE B N 1
ATOM 2411 C CA . ILE B 2 29 ? 29.453 224.921 -21.500 1.00 77.15 29 ILE B CA 1
ATOM 2412 C C . ILE B 2 29 ? 29.801 224.105 -22.733 1.00 84.03 29 ILE B C 1
ATOM 2413 O O . ILE B 2 29 ? 29.163 224.269 -23.782 1.00 91.68 29 ILE B O 1
ATOM 2418 N N . ALA B 2 30 ? 30.818 223.234 -22.650 1.00 83.39 30 ALA B N 1
ATOM 2419 C CA . ALA B 2 30 ? 31.149 222.385 -23.795 1.00 79.97 30 ALA B CA 1
ATOM 2420 C C . ALA B 2 30 ? 30.015 221.407 -24.107 1.00 83.52 30 ALA B C 1
ATOM 2421 O O . ALA B 2 30 ? 29.683 221.184 -25.277 1.00 85.43 30 ALA B O 1
ATOM 2423 N N . TRP B 2 31 ? 29.426 220.790 -23.075 1.00 83.17 31 TRP B N 1
ATOM 2424 C CA . TRP B 2 31 ? 28.275 219.915 -23.302 1.00 83.11 31 TRP B CA 1
ATOM 2425 C C . TRP B 2 31 ? 27.149 220.683 -23.986 1.00 87.25 31 TRP B C 1
ATOM 2426 O O . TRP B 2 31 ? 26.424 220.134 -24.828 1.00 90.79 31 TRP B O 1
ATOM 2437 N N . PHE B 2 32 ? 26.941 221.934 -23.579 1.00 83.49 32 PHE B N 1
ATOM 2438 C CA . PHE B 2 32 ? 25.874 222.739 -24.156 1.00 84.40 32 PHE B CA 1
ATOM 2439 C C . PHE B 2 32 ? 26.124 222.981 -25.641 1.00 88.66 32 PHE B C 1
ATOM 2440 O O . PHE B 2 32 ? 25.308 222.612 -26.493 1.00 89.35 32 PHE B O 1
ATOM 2448 N N . ASP B 2 33 ? 27.252 223.627 -25.961 1.00 86.29 33 ASP B N 1
ATOM 2449 C CA . ASP B 2 33 ? 27.658 223.890 -27.335 1.00 86.37 33 ASP B CA 1
ATOM 2450 C C . ASP B 2 33 ? 27.466 222.672 -28.225 1.00 88.18 33 ASP B C 1
ATOM 2451 O O . ASP B 2 33 ? 26.971 222.790 -29.348 1.00 94.26 33 ASP B O 1
ATOM 2456 N N . LYS B 2 34 ? 27.830 221.496 -27.718 1.00 88.57 34 LYS B N 1
ATOM 2457 C CA . LYS B 2 34 ? 27.663 220.263 -28.478 1.00 95.41 34 LYS B CA 1
ATOM 2458 C C . LYS B 2 34 ? 26.203 219.918 -28.763 1.00 89.87 34 LYS B C 1
ATOM 2459 O O . LYS B 2 34 ? 25.903 219.387 -29.838 1.00 92.40 34 LYS B O 1
ATOM 2465 N N . ASN B 2 35 ? 25.278 220.214 -27.850 1.00 85.15 35 ASN B N 1
ATOM 2466 C CA . ASN B 2 35 ? 23.891 219.798 -28.037 1.00 88.07 35 ASN B CA 1
ATOM 2467 C C . ASN B 2 35 ? 22.936 220.959 -28.298 1.00 90.21 35 ASN B C 1
ATOM 2468 O O . ASN B 2 35 ? 21.719 220.769 -28.211 1.00 92.09 35 ASN B O 1
ATOM 2473 N N . GLU B 2 36 ? 23.458 222.155 -28.593 1.00 91.48 36 GLU B N 1
ATOM 2474 C CA . GLU B 2 36 ? 22.636 223.365 -28.715 1.00 87.29 36 GLU B CA 1
ATOM 2475 C C . GLU B 2 36 ? 21.486 223.162 -29.707 1.00 90.14 36 GLU B C 1
ATOM 2476 O O . GLU B 2 36 ? 20.370 223.647 -29.492 1.00 87.67 36 GLU B O 1
ATOM 2482 N N . ASN B 2 37 ? 21.754 222.501 -30.829 1.00 92.65 37 ASN B N 1
ATOM 2483 C CA . ASN B 2 37 ? 20.786 222.409 -31.911 1.00 99.54 37 ASN B CA 1
ATOM 2484 C C . ASN B 2 37 ? 19.742 221.318 -31.689 1.00 99.04 37 ASN B C 1
ATOM 2485 O O . ASN B 2 37 ? 18.833 221.182 -32.518 1.00 100.08 37 ASN B O 1
ATOM 2490 N N . ASN B 2 38 ? 19.880 220.512 -30.630 1.00 95.43 38 ASN B N 1
ATOM 2491 C CA . ASN B 2 38 ? 18.954 219.422 -30.339 1.00 93.35 38 ASN B CA 1
ATOM 2492 C C . ASN B 2 38 ? 18.335 219.505 -28.945 1.00 88.85 38 ASN B C 1
ATOM 2493 O O . ASN B 2 38 ? 17.880 218.487 -28.422 1.00 91.76 38 ASN B O 1
ATOM 2498 N N . LEU B 2 39 ? 18.280 220.688 -28.331 1.00 81.99 39 LEU B N 1
ATOM 2499 C CA . LEU B 2 39 ? 17.929 220.742 -26.914 1.00 83.54 39 LEU B CA 1
ATOM 2500 C C . LEU B 2 39 ? 16.516 220.240 -26.621 1.00 87.97 39 LEU B C 1
ATOM 2501 O O . LEU B 2 39 ? 16.325 219.431 -25.709 1.00 89.34 39 LEU B O 1
ATOM 2506 N N . LEU B 2 40 ? 15.530 220.613 -27.438 1.00 94.34 40 LEU B N 1
ATOM 2507 C CA . LEU B 2 40 ? 14.143 220.260 -27.124 1.00 92.94 40 LEU B CA 1
ATOM 2508 C C . LEU B 2 40 ? 13.892 218.756 -27.124 1.00 97.18 40 LEU B C 1
ATOM 2509 O O . LEU B 2 40 ? 12.936 218.301 -26.486 1.00 98.56 40 LEU B O 1
ATOM 2514 N N . ASN B 2 41 ? 14.734 217.970 -27.792 1.00 100.15 41 ASN B N 1
ATOM 2515 C CA . ASN B 2 41 ? 14.530 216.530 -27.793 1.00 99.93 41 ASN B CA 1
ATOM 2516 C C . ASN B 2 41 ? 15.147 215.872 -26.568 1.00 95.39 41 ASN B C 1
ATOM 2517 O O . ASN B 2 41 ? 14.825 214.720 -26.276 1.00 96.73 41 ASN B O 1
ATOM 2522 N N . LEU B 2 42 ? 15.992 216.598 -25.835 1.00 95.36 42 LEU B N 1
ATOM 2523 C CA . LEU B 2 42 ? 16.661 216.125 -24.628 1.00 94.92 42 LEU B CA 1
ATOM 2524 C C . LEU B 2 42 ? 15.799 216.267 -23.377 1.00 94.70 42 LEU B C 1
ATOM 2525 O O . LEU B 2 42 ? 16.209 215.800 -22.306 1.00 93.60 42 LEU B O 1
ATOM 2530 N N . VAL B 2 43 ? 14.640 216.931 -23.490 1.00 93.54 43 VAL B N 1
ATOM 2531 C CA . VAL B 2 43 ? 13.792 217.227 -22.335 1.00 85.67 43 VAL B CA 1
ATOM 2532 C C . VAL B 2 43 ? 13.377 215.950 -21.617 1.00 90.19 43 VAL B C 1
ATOM 2533 O O . VAL B 2 43 ? 13.340 215.908 -20.383 1.00 92.58 43 VAL B O 1
ATOM 2537 N N . ARG B 2 44 ? 13.079 214.881 -22.370 1.00 96.92 44 ARG B N 1
ATOM 2538 C CA . ARG B 2 44 ? 12.587 213.658 -21.738 1.00 98.86 44 ARG B CA 1
ATOM 2539 C C . ARG B 2 44 ? 13.644 212.932 -20.928 1.00 95.46 44 ARG B C 1
ATOM 2540 O O . ARG B 2 44 ? 13.282 212.084 -20.111 1.00 94.76 44 ARG B O 1
ATOM 2548 N N . GLU B 2 45 ? 14.923 213.249 -21.088 1.00 95.42 45 GLU B N 1
ATOM 2549 C CA . GLU B 2 45 ? 15.935 212.567 -20.295 1.00 93.52 45 GLU B CA 1
ATOM 2550 C C . GLU B 2 45 ? 16.659 213.496 -19.328 1.00 88.70 45 GLU B C 1
ATOM 2551 O O . GLU B 2 45 ? 17.604 213.057 -18.669 1.00 92.20 45 GLU B O 1
ATOM 2557 N N . ALA B 2 46 ? 16.254 214.763 -19.229 1.00 85.01 46 ALA B N 1
ATOM 2558 C CA . ALA B 2 46 ? 16.868 215.668 -18.266 1.00 79.71 46 ALA B CA 1
ATOM 2559 C C . ALA B 2 46 ? 16.415 215.325 -16.844 1.00 72.14 46 ALA B C 1
ATOM 2560 O O . ALA B 2 46 ? 15.299 214.854 -16.617 1.00 77.58 46 ALA B O 1
ATOM 2562 N N . GLU B 2 47 ? 17.286 215.579 -15.875 1.00 64.92 47 GLU B N 1
ATOM 2563 C CA . GLU B 2 47 ? 16.923 215.336 -14.482 1.00 72.93 47 GLU B CA 1
ATOM 2564 C C . GLU B 2 47 ? 15.775 216.223 -14.006 1.00 79.17 47 GLU B C 1
ATOM 2565 O O . GLU B 2 47 ? 14.911 215.767 -13.250 1.00 82.42 47 GLU B O 1
ATOM 2571 N N . GLU B 2 48 ? 15.726 217.485 -14.450 1.00 78.08 48 GLU B N 1
ATOM 2572 C CA . GLU B 2 48 ? 14.618 218.388 -14.140 1.00 67.39 48 GLU B CA 1
ATOM 2573 C C . GLU B 2 48 ? 13.951 218.849 -15.428 1.00 69.35 48 GLU B C 1
ATOM 2574 O O . GLU B 2 48 ? 14.191 219.968 -15.910 1.00 76.01 48 GLU B O 1
ATOM 2580 N N . PRO B 2 49 ? 13.060 218.030 -15.979 1.00 68.68 49 PRO B N 1
ATOM 2581 C CA . PRO B 2 49 ? 12.476 218.339 -17.292 1.00 74.77 49 PRO B CA 1
ATOM 2582 C C . PRO B 2 49 ? 11.884 219.732 -17.389 1.00 76.21 49 PRO B C 1
ATOM 2583 O O . PRO B 2 49 ? 12.165 220.464 -18.348 1.00 82.74 49 PRO B O 1
ATOM 2587 N N . ALA B 2 50 ? 11.046 220.109 -16.422 1.00 67.82 50 ALA B N 1
ATOM 2588 C CA . ALA B 2 50 ? 10.345 221.386 -16.509 1.00 66.28 50 ALA B CA 1
ATOM 2589 C C . ALA B 2 50 ? 11.309 222.566 -16.468 1.00 70.44 50 ALA B C 1
ATOM 2590 O O . ALA B 2 50 ? 11.162 223.512 -17.252 1.00 70.46 50 ALA B O 1
ATOM 2592 N N . LEU B 2 51 ? 12.287 222.545 -15.554 1.00 69.99 51 LEU B N 1
ATOM 2593 C CA . LEU B 2 51 ? 13.224 223.667 -15.447 1.00 69.06 51 LEU B CA 1
ATOM 2594 C C . LEU B 2 51 ? 14.173 223.684 -16.637 1.00 70.23 51 LEU B C 1
ATOM 2595 O O . LEU B 2 51 ? 14.544 224.750 -17.135 1.00 73.93 51 LEU B O 1
ATOM 2600 N N . PHE B 2 52 ? 14.591 222.509 -17.083 1.00 70.50 52 PHE B N 1
ATOM 2601 C CA . PHE B 2 52 ? 15.364 222.403 -18.312 1.00 75.38 52 PHE B CA 1
ATOM 2602 C C . PHE B 2 52 ? 14.599 223.088 -19.449 1.00 73.71 52 PHE B C 1
ATOM 2603 O O . PHE B 2 52 ? 15.149 223.913 -20.186 1.00 70.70 52 PHE B O 1
ATOM 2611 N N . TYR B 2 53 ? 13.321 222.724 -19.610 1.00 71.88 53 TYR B N 1
ATOM 2612 C CA . TYR B 2 53 ? 12.486 223.275 -20.676 1.00 75.97 53 TYR B CA 1
ATOM 2613 C C . TYR B 2 53 ? 12.353 224.797 -20.549 1.00 77.41 53 TYR B C 1
ATOM 2614 O O . TYR B 2 53 ? 12.405 225.528 -21.550 1.00 79.37 53 TYR B O 1
ATOM 2623 N N . ALA B 2 54 ? 12.094 225.287 -19.334 1.00 65.98 54 ALA B N 1
ATOM 2624 C CA . ALA B 2 54 ? 12.034 226.728 -19.136 1.00 68.56 54 ALA B CA 1
ATOM 2625 C C . ALA B 2 54 ? 13.344 227.380 -19.581 1.00 69.47 54 ALA B C 1
ATOM 2626 O O . ALA B 2 54 ? 13.342 228.423 -20.254 1.00 72.96 54 ALA B O 1
ATOM 2628 N N . GLY B 2 55 ? 14.473 226.761 -19.235 1.00 58.62 55 GLY B N 1
ATOM 2629 C CA . GLY B 2 55 ? 15.759 227.316 -19.619 1.00 61.85 55 GLY B CA 1
ATOM 2630 C C . GLY B 2 55 ? 15.964 227.303 -21.120 1.00 70.35 55 GLY B C 1
ATOM 2631 O O . GLY B 2 55 ? 16.380 228.306 -21.717 1.00 75.15 55 GLY B O 1
ATOM 2632 N N . VAL B 2 56 ? 15.670 226.169 -21.756 1.00 66.87 56 VAL B N 1
ATOM 2633 C CA . VAL B 2 56 ? 15.795 226.093 -23.210 1.00 70.07 56 VAL B CA 1
ATOM 2634 C C . VAL B 2 56 ? 14.941 227.163 -23.894 1.00 78.39 56 VAL B C 1
ATOM 2635 O O . VAL B 2 56 ? 15.414 227.865 -24.798 1.00 83.59 56 VAL B O 1
ATOM 2639 N N . LYS B 2 57 ? 13.678 227.322 -23.470 1.00 75.22 57 LYS B N 1
ATOM 2640 C CA . LYS B 2 57 ? 12.851 228.364 -24.079 1.00 71.01 57 LYS B CA 1
ATOM 2641 C C . LYS B 2 57 ? 13.453 229.745 -23.898 1.00 69.11 57 LYS B C 1
ATOM 2642 O O . LYS B 2 57 ? 13.380 230.582 -24.812 1.00 74.88 57 LYS B O 1
ATOM 2648 N N . ALA B 2 58 ? 14.097 229.989 -22.753 1.00 68.43 58 ALA B N 1
ATOM 2649 C CA . ALA B 2 58 ? 14.722 231.287 -22.528 1.00 62.42 58 ALA B CA 1
ATOM 2650 C C . ALA B 2 58 ? 15.876 231.488 -23.499 1.00 74.44 58 ALA B C 1
ATOM 2651 O O . ALA B 2 58 ? 15.971 232.537 -24.163 1.00 74.12 58 ALA B O 1
ATOM 2653 N N . TRP B 2 59 ? 16.693 230.436 -23.678 1.00 74.16 59 TRP B N 1
ATOM 2654 C CA . TRP B 2 59 ? 17.820 230.513 -24.596 1.00 75.07 59 TRP B CA 1
ATOM 2655 C C . TRP B 2 59 ? 17.341 230.861 -26.000 1.00 76.93 59 TRP B C 1
ATOM 2656 O O . TRP B 2 59 ? 17.930 231.716 -26.676 1.00 81.00 59 TRP B O 1
ATOM 2667 N N . MET B 2 60 ? 16.261 230.222 -26.448 1.00 74.59 60 MET B N 1
ATOM 2668 C CA . MET B 2 60 ? 15.723 230.541 -27.764 1.00 79.78 60 MET B CA 1
ATOM 2669 C C . MET B 2 60 ? 15.255 231.992 -27.803 1.00 80.54 60 MET B C 1
ATOM 2670 O O . MET B 2 60 ? 15.616 232.742 -28.715 1.00 84.68 60 MET B O 1
ATOM 2675 N N . ASP B 2 61 ? 14.473 232.418 -26.797 1.00 75.82 61 ASP B N 1
ATOM 2676 C CA . ASP B 2 61 ? 14.045 233.816 -26.777 1.00 74.69 61 ASP B CA 1
ATOM 2677 C C . ASP B 2 61 ? 15.235 234.775 -26.818 1.00 79.01 61 ASP B C 1
ATOM 2678 O O . ASP B 2 61 ? 15.144 235.830 -27.465 1.00 79.56 61 ASP B O 1
ATOM 2683 N N . VAL B 2 62 ? 16.368 234.406 -26.180 1.00 74.28 62 VAL B N 1
ATOM 2684 C CA . VAL B 2 62 ? 17.558 235.264 -26.183 1.00 70.81 62 VAL B CA 1
ATOM 2685 C C . VAL B 2 62 ? 18.176 235.292 -27.573 1.00 76.05 62 VAL B C 1
ATOM 2686 O O . VAL B 2 62 ? 18.638 236.341 -28.041 1.00 78.46 62 VAL B O 1
ATOM 2690 N N . LYS B 2 63 ? 18.234 234.141 -28.241 1.00 74.99 63 LYS B N 1
ATOM 2691 C CA . LYS B 2 63 ? 18.728 234.139 -29.607 1.00 81.81 63 LYS B CA 1
ATOM 2692 C C . LYS B 2 63 ? 17.930 235.100 -30.481 1.00 87.85 63 LYS B C 1
ATOM 2693 O O . LYS B 2 63 ? 18.510 235.849 -31.280 1.00 87.71 63 LYS B O 1
ATOM 2699 N N . GLU B 2 64 ? 16.598 235.111 -30.330 1.00 89.93 64 GLU B N 1
ATOM 2700 C CA . GLU B 2 64 ? 15.745 235.960 -31.159 1.00 92.26 64 GLU B CA 1
ATOM 2701 C C . GLU B 2 64 ? 15.787 237.409 -30.715 1.00 88.54 64 GLU B C 1
ATOM 2702 O O . GLU B 2 64 ? 15.104 238.252 -31.305 1.00 86.09 64 GLU B O 1
ATOM 2708 N N . GLY B 2 65 ? 16.554 237.705 -29.679 1.00 85.76 65 GLY B N 1
ATOM 2709 C CA . GLY B 2 65 ? 16.642 239.045 -29.173 1.00 84.98 65 GLY B CA 1
ATOM 2710 C C . GLY B 2 65 ? 15.467 239.413 -28.317 1.00 83.19 65 GLY B C 1
ATOM 2711 O O . GLY B 2 65 ? 15.291 240.598 -28.017 1.00 87.74 65 GLY B O 1
ATOM 2712 N N . LYS B 2 66 ? 14.634 238.433 -27.943 1.00 79.48 66 LYS B N 1
ATOM 2713 C CA . LYS B 2 66 ? 13.472 238.743 -27.133 1.00 77.65 66 LYS B CA 1
ATOM 2714 C C . LYS B 2 66 ? 13.858 238.918 -25.671 1.00 77.12 66 LYS B C 1
ATOM 2715 O O . LYS B 2 66 ? 14.810 238.290 -25.196 1.00 82.23 66 LYS B O 1
ATOM 2721 N N . PRO B 2 67 ? 13.158 239.792 -24.948 1.00 76.64 67 PRO B N 1
ATOM 2722 C CA . PRO B 2 67 ? 13.421 239.920 -23.512 1.00 78.08 67 PRO B CA 1
ATOM 2723 C C . PRO B 2 67 ? 12.939 238.669 -22.786 1.00 79.50 67 PRO B C 1
ATOM 2724 O O . PRO B 2 67 ? 11.985 238.007 -23.208 1.00 78.96 67 PRO B O 1
ATOM 2728 N N . ILE B 2 68 ? 13.569 238.374 -21.649 1.00 81.06 68 ILE B N 1
ATOM 2729 C CA . ILE B 2 68 ? 13.207 237.211 -20.841 1.00 72.53 68 ILE B CA 1
ATOM 2730 C C . ILE B 2 68 ? 13.094 237.578 -19.366 1.00 68.69 68 ILE B C 1
ATOM 2731 O O . ILE B 2 68 ? 13.700 238.547 -18.890 1.00 58.51 68 ILE B O 1
ATOM 2736 N N . GLY B 2 69 ? 12.292 236.786 -18.648 1.00 64.95 69 GLY B N 1
ATOM 2737 C CA . GLY B 2 69 ? 12.072 236.962 -17.224 1.00 64.84 69 GLY B CA 1
ATOM 2738 C C . GLY B 2 69 ? 12.590 235.752 -16.461 1.00 70.22 69 GLY B C 1
ATOM 2739 O O . GLY B 2 69 ? 12.531 235.691 -15.227 1.00 66.13 69 GLY B O 1
ATOM 2740 N N . TYR B 2 70 ? 13.163 234.818 -17.206 1.00 70.67 70 TYR B N 1
ATOM 2741 C CA . TYR B 2 70 ? 13.638 233.558 -16.657 1.00 68.60 70 TYR B CA 1
ATOM 2742 C C . TYR B 2 70 ? 14.899 233.698 -15.807 1.00 63.09 70 TYR B C 1
ATOM 2743 O O . TYR B 2 70 ? 15.931 234.157 -16.307 1.00 61.12 70 TYR B O 1
ATOM 2752 N N . PRO B 2 71 ? 14.873 233.290 -14.554 1.00 61.10 71 PRO B N 1
ATOM 2753 C CA . PRO B 2 71 ? 16.075 233.384 -13.722 1.00 56.58 71 PRO B CA 1
ATOM 2754 C C . PRO B 2 71 ? 16.831 232.070 -13.637 1.00 59.14 71 PRO B C 1
ATOM 2755 O O . PRO B 2 71 ? 16.212 231.006 -13.511 1.00 62.08 71 PRO B O 1
ATOM 2759 N N . VAL B 2 72 ? 18.153 232.134 -13.763 1.00 53.77 72 VAL B N 1
ATOM 2760 C CA . VAL B 2 72 ? 19.004 230.958 -13.673 1.00 54.93 72 VAL B CA 1
ATOM 2761 C C . VAL B 2 72 ? 19.247 230.657 -12.193 1.00 68.19 72 VAL B C 1
ATOM 2762 O O . VAL B 2 72 ? 18.975 231.489 -11.324 1.00 72.54 72 VAL B O 1
ATOM 2766 N N . ALA B 2 73 ? 19.710 229.437 -11.891 1.00 67.20 73 ALA B N 1
ATOM 2767 C CA . ALA B 2 73 ? 19.921 228.981 -10.514 1.00 57.56 73 ALA B CA 1
ATOM 2768 C C . ALA B 2 73 ? 21.391 228.661 -10.255 1.00 58.54 73 ALA B C 1
ATOM 2769 O O . ALA B 2 73 ? 22.027 227.945 -11.037 1.00 61.00 73 ALA B O 1
ATOM 2771 N N . LEU B 2 74 ? 21.914 229.158 -9.135 1.00 55.79 74 LEU B N 1
ATOM 2772 C CA . LEU B 2 74 ? 23.251 228.832 -8.644 1.00 57.18 74 LEU B CA 1
ATOM 2773 C C . LEU B 2 74 ? 23.070 228.368 -7.207 1.00 56.76 74 LEU B C 1
ATOM 2774 O O . LEU B 2 74 ? 22.423 229.057 -6.422 1.00 62.12 74 LEU B O 1
ATOM 2779 N N . ASP B 2 75 ? 23.552 227.164 -6.900 1.00 58.16 75 ASP B N 1
ATOM 2780 C CA . ASP B 2 75 ? 23.357 226.516 -5.607 1.00 58.50 75 ASP B CA 1
ATOM 2781 C C . ASP B 2 75 ? 24.618 226.516 -4.751 1.00 57.20 75 ASP B C 1
ATOM 2782 O O . ASP B 2 75 ? 25.726 226.385 -5.272 1.00 57.79 75 ASP B O 1
ATOM 2787 N N . ALA B 2 76 ? 24.461 226.742 -3.454 1.00 56.21 76 ALA B N 1
ATOM 2788 C CA . ALA B 2 76 ? 25.553 226.485 -2.520 1.00 52.52 76 ALA B CA 1
ATOM 2789 C C . ALA B 2 76 ? 25.884 225.004 -2.553 1.00 52.23 76 ALA B C 1
ATOM 2790 O O . ALA B 2 76 ? 24.980 224.174 -2.605 1.00 60.42 76 ALA B O 1
ATOM 2792 N N . THR B 2 77 ? 27.165 224.669 -2.666 1.00 56.46 77 THR B N 1
ATOM 2793 C CA . THR B 2 77 ? 27.605 223.273 -2.585 1.00 60.52 77 THR B CA 1
ATOM 2794 C C . THR B 2 77 ? 27.848 222.965 -1.111 1.00 57.63 77 THR B C 1
ATOM 2795 O O . THR B 2 77 ? 28.915 223.292 -0.585 1.00 63.28 77 THR B O 1
ATOM 2799 N N . SER B 2 78 ? 26.867 222.347 -0.430 1.00 53.61 78 SER B N 1
ATOM 2800 C CA . SER B 2 78 ? 26.947 222.045 1.021 1.00 54.39 78 SER B CA 1
ATOM 2801 C C . SER B 2 78 ? 27.040 223.315 1.870 1.00 49.06 78 SER B C 1
ATOM 2802 O O . SER B 2 78 ? 28.050 223.584 2.524 1.00 57.49 78 SER B O 1
ATOM 2805 N N . SER B 2 79 ? 26.004 224.124 1.790 1.00 53.49 79 SER B N 1
ATOM 2806 C CA . SER B 2 79 ? 25.816 225.299 2.631 1.00 48.71 79 SER B CA 1
ATOM 2807 C C . SER B 2 79 ? 26.370 225.174 4.047 1.00 51.67 79 SER B C 1
ATOM 2808 O O . SER B 2 79 ? 27.174 226.008 4.479 1.00 56.96 79 SER B O 1
ATOM 2811 N N . GLY B 2 80 ? 25.890 224.164 4.783 1.00 47.04 80 GLY B N 1
ATOM 2812 C CA . GLY B 2 80 ? 26.248 224.020 6.186 1.00 44.37 80 GLY B CA 1
ATOM 2813 C C . GLY B 2 80 ? 27.740 223.855 6.404 1.00 53.77 80 GLY B C 1
ATOM 2814 O O . GLY B 2 80 ? 28.330 224.453 7.311 1.00 54.89 80 GLY B O 1
ATOM 2815 N N . LEU B 2 81 ? 28.347 222.947 5.645 1.00 54.01 81 LEU B N 1
ATOM 2816 C CA . LEU B 2 81 ? 29.776 222.716 5.768 1.00 52.98 81 LEU B CA 1
ATOM 2817 C C . LEU B 2 81 ? 30.546 223.978 5.402 1.00 52.58 81 LEU B C 1
ATOM 2818 O O . LEU B 2 81 ? 31.570 224.289 6.018 1.00 59.42 81 LEU B O 1
ATOM 2823 N N . GLN B 2 82 ? 30.061 224.726 4.403 1.00 50.87 82 GLN B N 1
ATOM 2824 C CA . GLN B 2 82 ? 30.736 225.958 4.013 1.00 52.88 82 GLN B CA 1
ATOM 2825 C C . GLN B 2 82 ? 30.759 226.929 5.173 1.00 54.53 82 GLN B C 1
ATOM 2826 O O . GLN B 2 82 ? 31.822 227.419 5.571 1.00 59.86 82 GLN B O 1
ATOM 2832 N N . ILE B 2 83 ? 29.606 227.115 5.802 1.00 49.40 83 ILE B N 1
ATOM 2833 C CA . ILE B 2 83 ? 29.503 228.049 6.908 1.00 46.83 83 ILE B CA 1
ATOM 2834 C C . ILE B 2 83 ? 30.352 227.600 8.073 1.00 51.14 83 ILE B C 1
ATOM 2835 O O . ILE B 2 83 ? 31.079 2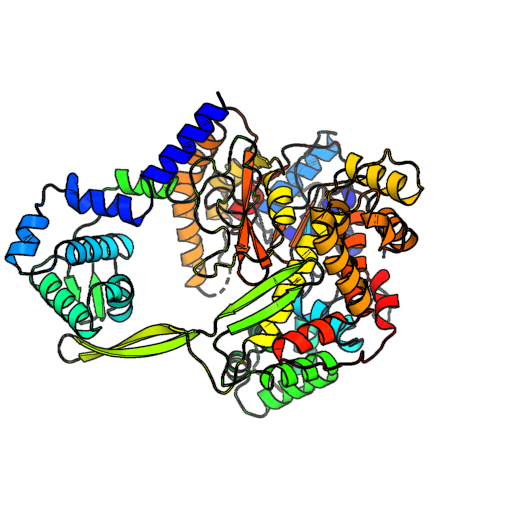28.412 8.669 1.00 55.38 83 ILE B O 1
ATOM 2840 N N . LEU B 2 84 ? 30.307 226.303 8.407 1.00 53.47 84 LEU B N 1
ATOM 2841 C CA . LEU B 2 84 ? 31.124 225.834 9.524 1.00 58.87 84 LEU B CA 1
ATOM 2842 C C . LEU B 2 84 ? 32.627 225.940 9.210 1.00 60.24 84 LEU B C 1
ATOM 2843 O O . LEU B 2 84 ? 33.432 226.260 10.096 1.00 59.55 84 LEU B O 1
ATOM 2848 N N . ALA B 2 85 ? 33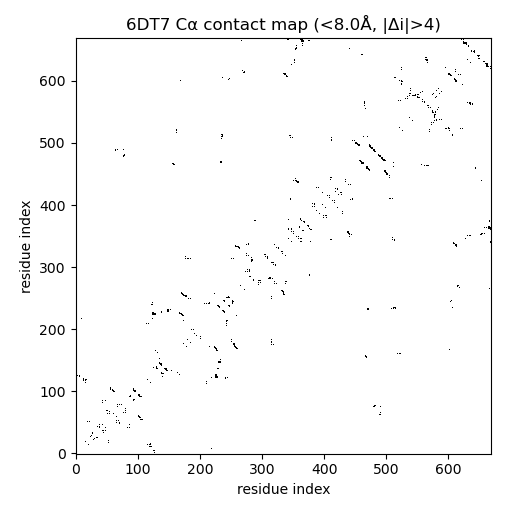.032 225.632 7.973 1.00 53.62 85 ALA B N 1
ATOM 2849 C CA . ALA B 2 85 ? 34.429 225.812 7.590 1.00 59.36 85 ALA B CA 1
ATOM 2850 C C . ALA B 2 85 ? 34.847 227.275 7.769 1.00 65.93 85 ALA B C 1
ATOM 2851 O O . ALA B 2 85 ? 35.965 227.556 8.223 1.00 66.38 85 ALA B O 1
ATOM 2853 N N . CYS B 2 86 ? 33.970 228.226 7.388 1.00 58.64 86 CYS B N 1
ATOM 2854 C CA . CYS B 2 86 ? 34.318 229.642 7.507 1.00 57.56 86 CYS B CA 1
ATOM 2855 C C . CYS B 2 86 ? 34.369 230.079 8.966 1.00 66.49 86 CYS B C 1
ATOM 2856 O O . CYS B 2 86 ? 35.287 230.807 9.372 1.00 70.25 86 CYS B O 1
ATOM 2859 N N . LEU B 2 87 ? 33.431 229.588 9.786 1.00 64.36 87 LEU B N 1
ATOM 2860 C CA . LEU B 2 87 ? 33.374 230.015 11.181 1.00 57.59 87 LEU B CA 1
ATOM 2861 C C . LEU B 2 87 ? 34.631 229.612 11.915 1.00 60.92 87 LEU B C 1
ATOM 2862 O O . LEU B 2 87 ? 35.127 230.363 12.761 1.00 60.40 87 LEU B O 1
ATOM 2867 N N . THR B 2 88 ? 35.130 228.404 11.636 1.00 65.30 88 THR B N 1
ATOM 2868 C CA . THR B 2 88 ? 36.248 227.799 12.345 1.00 64.58 88 THR B CA 1
ATOM 2869 C C . THR B 2 88 ? 37.591 228.009 11.646 1.00 66.88 88 THR B C 1
ATOM 2870 O O . THR B 2 88 ? 38.624 227.662 12.223 1.00 60.85 88 THR B O 1
ATOM 2874 N N . GLY B 2 89 ? 37.608 228.593 10.450 1.00 67.60 89 GLY B N 1
ATOM 2875 C CA . GLY B 2 89 ? 38.864 228.782 9.751 1.00 67.63 89 GLY B CA 1
ATOM 2876 C C . GLY B 2 89 ? 39.506 227.474 9.338 1.00 64.25 89 GLY B C 1
ATOM 2877 O O . GLY B 2 89 ? 40.737 227.349 9.353 1.00 69.56 89 GLY B O 1
ATOM 2878 N N . ASP B 2 90 ? 38.690 226.498 8.980 1.00 57.39 90 ASP B N 1
ATOM 2879 C CA . ASP B 2 90 ? 39.105 225.133 8.679 1.00 58.38 90 ASP B CA 1
ATOM 2880 C C . ASP B 2 90 ? 39.420 224.984 7.188 1.00 66.65 90 ASP B C 1
ATOM 2881 O O . ASP B 2 90 ? 38.546 224.688 6.376 1.00 73.24 90 ASP B O 1
ATOM 2886 N N . ARG B 2 91 ? 40.686 225.234 6.820 1.00 70.74 91 ARG B N 1
ATOM 2887 C CA . ARG B 2 91 ? 41.119 225.171 5.416 1.00 72.59 91 ARG B CA 1
ATOM 2888 C C . ARG B 2 91 ? 40.868 223.811 4.773 1.00 80.26 91 ARG B C 1
ATOM 2889 O O . ARG B 2 91 ? 40.511 223.732 3.587 1.00 84.89 91 ARG B O 1
ATOM 2897 N N . ARG B 2 92 ? 41.007 222.737 5.546 1.00 81.73 92 ARG B N 1
ATOM 2898 C CA . ARG B 2 92 ? 40.758 221.407 5.013 1.00 77.96 92 ARG B CA 1
ATOM 2899 C C . ARG B 2 92 ? 39.273 221.233 4.714 1.00 76.64 92 ARG B C 1
ATOM 2900 O O . ARG B 2 92 ? 38.897 220.766 3.636 1.00 85.00 92 ARG B O 1
ATOM 2908 N N . ALA B 2 93 ? 38.416 221.720 5.604 1.00 70.03 93 ALA B N 1
ATOM 2909 C CA . ALA B 2 93 ? 36.983 221.639 5.363 1.00 65.54 93 ALA B CA 1
ATOM 2910 C C . ALA B 2 93 ? 36.599 222.501 4.182 1.00 61.77 93 ALA B C 1
ATOM 2911 O O . ALA B 2 93 ? 35.750 222.113 3.374 1.00 57.42 93 ALA B O 1
ATOM 2913 N N . ALA B 2 94 ? 37.243 223.661 4.061 1.00 66.22 94 ALA B N 1
ATOM 2914 C CA . ALA B 2 94 ? 36.963 224.594 2.974 1.00 69.14 94 ALA B CA 1
ATOM 2915 C C . ALA B 2 94 ? 37.188 223.951 1.608 1.00 75.40 94 ALA B C 1
ATOM 2916 O O . ALA B 2 94 ? 36.465 224.241 0.648 1.00 76.64 94 ALA B O 1
ATOM 2918 N N . GLU B 2 95 ? 38.200 223.098 1.493 1.00 77.06 95 GLU B N 1
ATOM 2919 C CA . GLU B 2 95 ? 38.500 222.490 0.205 1.00 75.70 95 GLU B CA 1
ATOM 2920 C C . GLU B 2 95 ? 37.501 221.402 -0.179 1.00 71.23 95 GLU B C 1
ATOM 2921 O O . GLU B 2 95 ? 37.363 221.096 -1.363 1.00 67.15 95 GLU B O 1
ATOM 2927 N N . LEU B 2 96 ? 36.741 220.882 0.784 1.00 68.44 96 LEU B N 1
ATOM 2928 C CA . LEU B 2 96 ? 35.715 219.882 0.502 1.00 66.43 96 LEU B CA 1
ATOM 2929 C C . LEU B 2 96 ? 34.523 220.488 -0.235 1.00 68.77 96 LEU B C 1
ATOM 2930 O O . LEU B 2 96 ? 33.807 219.782 -0.956 1.00 66.44 96 LEU B O 1
ATOM 2935 N N . CYS B 2 97 ? 34.290 221.791 -0.067 1.00 62.80 97 CYS B N 1
ATOM 2936 C CA . CYS B 2 97 ? 32.977 222.349 -0.352 1.00 62.97 97 CYS B CA 1
ATOM 2937 C C . CYS B 2 97 ? 33.055 223.688 -1.075 1.00 64.30 97 CYS B C 1
ATOM 2938 O O . CYS B 2 97 ? 32.074 224.438 -1.068 1.00 58.21 97 CYS B O 1
ATOM 2941 N N . ASN B 2 98 ? 34.184 223.965 -1.731 1.00 67.24 98 ASN B N 1
ATOM 2942 C CA . ASN B 2 98 ? 34.415 225.088 -2.639 1.00 64.57 98 ASN B CA 1
ATOM 2943 C C . ASN B 2 98 ? 34.515 226.432 -1.932 1.00 63.17 98 ASN B C 1
ATOM 2944 O O . ASN B 2 98 ? 34.409 227.482 -2.580 1.00 67.66 98 ASN B O 1
ATOM 2949 N N . VAL B 2 99 ? 34.780 226.434 -0.623 1.00 61.32 99 VAL B N 1
ATOM 2950 C CA . VAL B 2 99 ? 35.030 227.696 0.069 1.00 65.12 99 VAL B CA 1
ATOM 2951 C C . VAL B 2 99 ? 36.377 228.268 -0.375 1.00 69.93 99 VAL B C 1
ATOM 2952 O O . VAL B 2 99 ? 36.544 229.494 -0.472 1.00 72.61 99 VAL B O 1
ATOM 2956 N N . VAL B 2 100 ? 37.350 227.403 -0.665 1.00 66.23 100 VAL B N 1
ATOM 2957 C CA . VAL B 2 100 ? 38.571 227.811 -1.352 1.00 65.37 100 VAL B CA 1
ATOM 2958 C C . VAL B 2 100 ? 38.802 226.821 -2.490 1.00 64.26 100 VAL B C 1
ATOM 2959 O O . VAL B 2 100 ? 38.272 225.707 -2.495 1.00 67.49 100 VAL B O 1
ATOM 2963 N N . ASN B 2 101 ? 39.594 227.243 -3.469 1.00 66.06 101 ASN B N 1
ATOM 2964 C CA . ASN B 2 101 ? 39.843 226.401 -4.630 1.00 70.98 101 ASN B CA 1
ATOM 2965 C C . ASN B 2 101 ? 40.599 225.129 -4.250 1.00 77.15 101 ASN B C 1
ATOM 2966 O O . ASN B 2 101 ? 41.455 225.136 -3.362 1.00 81.83 101 ASN B O 1
ATOM 2971 N N . TYR B 2 102 ? 40.217 224.024 -4.882 1.00 76.49 102 TYR B N 1
ATOM 2972 C CA . TYR B 2 102 ? 40.957 222.769 -4.908 1.00 76.55 102 TYR B CA 1
ATOM 2973 C C . TYR B 2 102 ? 41.436 222.503 -6.335 1.00 82.11 102 TYR B C 1
ATOM 2974 O O . TYR B 2 102 ? 40.637 222.566 -7.278 1.00 87.67 102 TYR B O 1
ATOM 2983 N N . ARG B 2 103 ? 42.726 222.209 -6.504 1.00 87.36 103 ARG B N 1
ATOM 2984 C CA . ARG B 2 103 ? 43.284 221.842 -7.810 1.00 90.31 103 ARG B CA 1
ATOM 2985 C C . ARG B 2 103 ? 43.760 220.394 -7.836 1.00 90.20 103 ARG B C 1
ATOM 2986 O O . ARG B 2 103 ? 44.325 219.906 -6.852 1.00 92.53 103 ARG B O 1
ATOM 2994 N N . ASP B 2 104 ? 43.509 219.695 -8.950 1.00 93.31 104 ASP B N 1
ATOM 2995 C CA . ASP B 2 104 ? 44.071 218.361 -9.152 1.00 103.86 104 ASP B CA 1
ATOM 2996 C C . ASP B 2 104 ? 45.522 218.478 -9.631 1.00 110.79 104 ASP B C 1
ATOM 2997 O O . ASP B 2 104 ? 46.064 219.578 -9.762 1.00 113.63 104 ASP B O 1
ATOM 3002 N N . GLU B 2 105 ? 46.176 217.336 -9.882 1.00 115.93 105 GLU B N 1
ATOM 3003 C CA . GLU B 2 105 ? 47.589 217.375 -10.275 1.00 122.98 105 GLU B CA 1
ATOM 3004 C C . GLU B 2 105 ? 47.790 218.213 -11.534 1.00 122.96 105 GLU B C 1
ATOM 3005 O O . GLU B 2 105 ? 48.782 218.944 -11.648 1.00 122.67 105 GLU B O 1
ATOM 3011 N N . SER B 2 106 ? 46.863 218.103 -12.496 1.00 122.96 106 SER B N 1
ATOM 3012 C CA . SER B 2 106 ? 46.858 218.983 -13.664 1.00 123.69 106 SER B CA 1
ATOM 3013 C C . SER B 2 106 ? 46.889 220.452 -13.275 1.00 121.30 106 SER B C 1
ATOM 3014 O O . SER B 2 106 ? 47.416 221.282 -14.026 1.00 118.48 106 SER B O 1
ATOM 3017 N N . GLY B 2 107 ? 46.349 220.785 -12.102 1.00 120.00 107 GLY B N 1
ATOM 3018 C CA . GLY B 2 107 ? 46.274 222.150 -11.634 1.00 116.27 107 GLY B CA 1
ATOM 3019 C C . GLY B 2 107 ? 44.977 222.858 -11.963 1.00 110.80 107 GLY B C 1
ATOM 3020 O O . GLY B 2 107 ? 44.876 224.069 -11.734 1.00 113.61 107 GLY B O 1
ATOM 3021 N N . LYS B 2 108 ? 43.984 222.146 -12.495 1.00 103.54 108 LYS B N 1
ATOM 3022 C CA . LYS B 2 108 ? 42.679 222.737 -12.763 1.00 95.12 108 LYS B CA 1
ATOM 3023 C C . LYS B 2 108 ? 41.895 222.850 -11.457 1.00 90.81 108 LYS B C 1
ATOM 3024 O O . LYS B 2 108 ? 41.858 221.905 -10.664 1.00 87.81 108 LYS B O 1
ATOM 3030 N N . VAL B 2 109 ? 41.232 223.993 -11.256 1.00 88.61 109 VAL B N 1
ATOM 3031 C CA . VAL B 2 109 ? 40.311 224.153 -10.127 1.00 81.42 109 VAL B CA 1
ATOM 3032 C C . VAL B 2 109 ? 39.116 223.237 -10.328 1.00 81.09 109 VAL B C 1
ATOM 3033 O O . VAL B 2 109 ? 38.409 223.332 -11.337 1.00 79.30 109 VAL B O 1
ATOM 3037 N N . LYS B 2 110 ? 38.878 222.351 -9.363 1.00 80.06 110 LYS B N 1
ATOM 3038 C CA . LYS B 2 110 ? 37.791 221.396 -9.495 1.00 82.04 110 LYS B CA 1
ATOM 3039 C C . LYS B 2 110 ? 36.543 221.814 -8.712 1.00 78.94 110 LYS B C 1
ATOM 3040 O O . LYS B 2 110 ? 36.622 222.453 -7.655 1.00 73.66 110 LYS B O 1
ATOM 3046 N N . ARG B 2 111 ? 35.384 221.453 -9.271 1.00 78.71 111 ARG B N 1
ATOM 3047 C CA . ARG B 2 111 ? 34.070 221.583 -8.642 1.00 75.06 111 ARG B CA 1
ATOM 3048 C C . ARG B 2 111 ? 33.944 220.375 -7.726 1.00 72.35 111 ARG B C 1
ATOM 3049 O O . ARG B 2 111 ? 33.587 219.278 -8.179 1.00 67.78 111 ARG B O 1
ATOM 3057 N N . ARG B 2 112 ? 34.215 220.580 -6.433 1.00 70.55 112 ARG B N 1
ATOM 3058 C CA . ARG B 2 112 ? 34.221 219.489 -5.463 1.00 72.64 112 ARG B CA 1
ATOM 3059 C C . ARG B 2 112 ? 32.856 219.161 -4.896 1.00 71.15 112 ARG B C 1
ATOM 3060 O O . ARG B 2 112 ? 32.002 220.031 -4.707 1.00 74.00 112 ARG B O 1
ATOM 3068 N N . ASP B 2 113 ? 32.661 217.872 -4.628 1.00 72.24 113 ASP B N 1
ATOM 3069 C CA . ASP B 2 113 ? 31.428 217.375 -4.027 1.00 71.42 113 ASP B CA 1
ATOM 3070 C C . ASP B 2 113 ? 31.857 216.674 -2.732 1.00 68.77 113 ASP B C 1
ATOM 3071 O O . ASP B 2 113 ? 32.331 215.535 -2.761 1.00 76.98 113 ASP B O 1
ATOM 3076 N N . ALA B 2 114 ? 31.796 217.417 -1.627 1.00 66.16 114 ALA B N 1
ATOM 3077 C CA . ALA B 2 114 ? 32.239 216.965 -0.311 1.00 71.80 114 ALA B CA 1
ATOM 3078 C C . ALA B 2 114 ? 31.800 215.539 0.019 1.00 77.55 114 ALA B C 1
ATOM 3079 O O . ALA B 2 114 ? 32.585 214.736 0.534 1.00 83.17 114 ALA B O 1
ATOM 3081 N N . TYR B 2 115 ? 30.533 215.215 -0.254 1.00 76.17 115 TYR B N 1
ATOM 3082 C CA . TYR B 2 115 ? 30.000 213.908 0.127 1.00 74.98 115 TYR B CA 1
ATOM 3083 C C . TYR B 2 115 ? 30.724 212.804 -0.634 1.00 74.32 115 TYR B C 1
ATOM 3084 O O . TYR B 2 115 ? 31.008 211.732 -0.091 1.00 80.82 115 TYR B O 1
ATOM 3093 N N . THR B 2 116 ? 31.025 213.052 -1.899 1.00 68.09 116 THR B N 1
ATOM 3094 C CA . THR B 2 116 ? 31.785 212.093 -2.678 1.00 70.08 116 THR B CA 1
ATOM 3095 C C . THR B 2 116 ? 33.207 211.958 -2.125 1.00 72.09 116 THR B C 1
ATOM 3096 O O . THR B 2 116 ? 33.740 210.848 -2.029 1.00 71.62 116 THR B O 1
ATOM 3100 N N . VAL B 2 117 ? 33.870 213.086 -1.838 1.00 69.54 117 VAL B N 1
ATOM 3101 C CA . VAL B 2 117 ? 35.230 213.036 -1.299 1.00 71.43 117 VAL B CA 1
ATOM 3102 C C . VAL B 2 117 ? 35.286 212.166 -0.041 1.00 72.88 117 VAL B C 1
ATOM 3103 O O . VAL B 2 117 ? 36.080 211.220 0.053 1.00 75.81 117 VAL B O 1
ATOM 3107 N N . ILE B 2 118 ? 34.404 212.438 0.926 1.00 70.75 118 ILE B N 1
ATOM 3108 C CA . ILE B 2 118 ? 34.399 211.642 2.159 1.00 75.95 118 ILE B CA 1
ATOM 3109 C C . ILE B 2 118 ? 33.962 210.194 1.934 1.00 81.89 118 ILE B C 1
ATOM 3110 O O . ILE B 2 118 ? 34.485 209.279 2.583 1.00 83.35 118 ILE B O 1
ATOM 3115 N N . TYR B 2 119 ? 33.076 209.944 0.969 1.00 78.92 119 TYR B N 1
ATOM 3116 C CA . TYR B 2 119 ? 32.690 208.572 0.658 1.00 72.42 119 TYR B CA 1
ATOM 3117 C C . TYR B 2 119 ? 33.876 207.805 0.093 1.00 81.42 119 TYR B C 1
ATOM 3118 O O . TYR B 2 119 ? 34.152 206.668 0.512 1.00 86.64 119 TYR B O 1
ATOM 3127 N N . ASN B 2 120 ? 34.614 208.417 -0.846 1.00 79.27 120 ASN B N 1
ATOM 3128 C CA . ASN B 2 120 ? 35.798 207.740 -1.383 1.00 77.81 120 ASN B CA 1
ATOM 3129 C C . ASN B 2 120 ? 36.820 207.489 -0.286 1.00 76.91 120 ASN B C 1
ATOM 3130 O O . ASN B 2 120 ? 37.289 206.361 -0.137 1.00 77.08 120 ASN B O 1
ATOM 3135 N N . LYS B 2 121 ? 37.131 208.510 0.531 1.00 71.68 121 LYS B N 1
ATOM 3136 C CA . LYS B 2 121 ? 38.097 208.321 1.602 1.00 73.39 121 LYS B CA 1
ATOM 3137 C C . LYS B 2 121 ? 37.689 207.183 2.511 1.00 80.10 121 LYS B C 1
ATOM 3138 O O . LYS B 2 121 ? 38.540 206.392 2.932 1.00 90.01 121 LYS B O 1
ATOM 3144 N N . MET B 2 122 ? 36.390 207.006 2.716 1.00 79.05 122 MET B N 1
ATOM 3145 C CA . MET B 2 122 ? 35.938 205.957 3.610 1.00 79.58 122 MET B CA 1
ATOM 3146 C C . MET B 2 122 ? 36.070 204.582 2.971 1.00 86.42 122 MET B C 1
ATOM 3147 O O . MET B 2 122 ? 36.528 203.645 3.627 1.00 88.93 122 MET B O 1
ATOM 3152 N N . LEU B 2 123 ? 35.741 204.442 1.684 1.00 88.25 123 LEU B N 1
ATOM 3153 C CA . LEU B 2 123 ? 35.990 203.157 1.035 1.00 88.12 123 LEU B CA 1
ATOM 3154 C C . LEU B 2 123 ? 37.481 202.876 0.960 1.00 91.97 123 LEU B C 1
ATOM 3155 O O . LEU B 2 123 ? 37.913 201.724 1.092 1.00 97.41 123 LEU B O 1
ATOM 3160 N N . ASN B 2 124 ? 38.274 203.913 0.666 1.00 92.13 124 ASN B N 1
ATOM 3161 C CA . ASN B 2 124 ? 39.713 203.742 0.524 1.00 90.34 124 ASN B CA 1
ATOM 3162 C C . ASN B 2 124 ? 40.343 203.207 1.809 1.00 89.27 124 ASN B C 1
ATOM 3163 O O . ASN B 2 124 ? 41.212 202.331 1.762 1.00 92.44 124 ASN B O 1
ATOM 3168 N N . THR B 2 125 ? 39.875 203.671 2.971 1.00 90.54 125 THR B N 1
ATOM 3169 C CA . THR B 2 125 ? 40.480 203.213 4.219 1.00 95.99 125 THR B CA 1
ATOM 3170 C C . THR B 2 125 ? 39.740 202.011 4.793 1.00 95.23 125 THR B C 1
ATOM 3171 O O . THR B 2 125 ? 40.366 201.088 5.320 1.00 92.10 125 THR B O 1
ATOM 3175 N N . LEU B 2 126 ? 38.415 201.991 4.659 1.00 102.76 126 LEU B N 1
ATOM 3176 C CA . LEU B 2 126 ? 37.636 200.848 5.122 1.00 103.97 126 LEU B CA 1
ATOM 3177 C C . LEU B 2 126 ? 37.991 199.603 4.324 1.00 113.38 126 LEU B C 1
ATOM 3178 O O . LEU B 2 126 ? 38.085 198.499 4.877 1.00 115.44 126 LEU B O 1
ATOM 3183 N N . GLY B 2 127 ? 38.243 199.767 3.032 1.00 122.77 127 GLY B N 1
ATOM 3184 C CA . GLY B 2 127 ? 38.650 198.635 2.230 1.00 137.28 127 GLY B CA 1
ATOM 3185 C C . GLY B 2 127 ? 37.757 197.410 2.195 1.00 147.11 127 GLY B C 1
ATOM 3186 O O . GLY B 2 127 ? 36.663 197.366 2.768 1.00 150.17 127 GLY B O 1
ATOM 3187 N N . LYS B 2 128 ? 38.270 196.418 1.478 1.00 152.16 128 LYS B N 1
ATOM 3188 C CA . LYS B 2 128 ? 37.988 194.991 1.642 1.00 152.24 128 LYS B CA 1
ATOM 3189 C C . LYS B 2 128 ? 36.496 194.700 1.833 1.00 152.99 128 LYS B C 1
ATOM 3190 O O . LYS B 2 128 ? 36.066 194.057 2.792 1.00 153.83 128 LYS B O 1
ATOM 3196 N N . GLY B 2 129 ? 35.708 195.165 0.863 1.00 154.02 129 GLY B N 1
ATOM 3197 C CA . GLY B 2 129 ? 34.300 194.824 0.777 1.00 155.60 129 GLY B CA 1
ATOM 3198 C C . GLY B 2 129 ? 33.336 195.796 1.412 1.00 151.92 129 GLY B C 1
ATOM 3199 O O . GLY B 2 129 ? 32.210 195.390 1.726 1.00 153.54 129 GLY B O 1
ATOM 3200 N N . ALA B 2 130 ? 33.734 197.051 1.634 1.00 145.03 130 ALA B N 1
ATOM 3201 C CA . ALA B 2 130 ? 32.939 197.937 2.482 1.00 133.71 130 ALA B CA 1
ATOM 3202 C C . ALA B 2 130 ? 31.471 197.995 2.080 1.00 127.30 130 ALA B C 1
ATOM 3203 O O . ALA B 2 130 ? 31.119 198.506 1.013 1.00 129.92 130 ALA B O 1
ATOM 3205 N N . ARG B 2 131 ? 30.629 197.512 2.987 1.00 121.40 131 ARG B N 1
ATOM 3206 C CA . ARG B 2 131 ? 29.182 197.402 2.814 1.00 115.18 131 ARG B CA 1
ATOM 3207 C C . ARG B 2 131 ? 28.531 198.746 3.134 1.00 113.15 131 ARG B C 1
ATOM 3208 O O . ARG B 2 131 ? 27.939 198.935 4.199 1.00 113.37 131 ARG B O 1
ATOM 3216 N N . ILE B 2 132 ? 28.697 199.715 2.237 1.00 110.20 132 ILE B N 1
ATOM 3217 C CA . ILE B 2 132 ? 28.107 201.025 2.512 1.00 109.34 132 ILE B CA 1
ATOM 3218 C C . ILE B 2 132 ? 27.653 201.681 1.210 1.00 106.73 132 ILE B C 1
ATOM 3219 O O . ILE B 2 132 ? 28.382 201.700 0.212 1.00 107.43 132 ILE B O 1
ATOM 3224 N N . LYS B 2 133 ? 26.409 202.161 1.208 1.00 106.83 133 LYS B N 1
ATOM 3225 C CA . LYS B 2 133 ? 25.828 202.794 0.029 1.00 107.82 133 LYS B CA 1
ATOM 3226 C C . LYS B 2 133 ? 26.153 204.282 0.015 1.00 105.42 133 LYS B C 1
ATOM 3227 O O . LYS B 2 133 ? 26.099 204.958 1.045 1.00 102.92 133 LYS B O 1
ATOM 3233 N N . ARG B 2 134 ? 26.443 204.786 -1.182 1.00 108.76 134 ARG B N 1
ATOM 3234 C CA . ARG B 2 134 ? 26.942 206.148 -1.358 1.00 115.44 134 ARG B CA 1
ATOM 3235 C C . ARG B 2 134 ? 25.956 207.204 -0.863 1.00 117.49 134 ARG B C 1
ATOM 3236 O O . ARG B 2 134 ? 26.357 208.205 -0.252 1.00 112.55 134 ARG B O 1
ATOM 3244 N N . ASN B 2 135 ? 24.666 207.012 -1.140 1.00 118.81 135 ASN B N 1
ATOM 3245 C CA . ASN B 2 135 ? 23.664 207.989 -0.736 1.00 113.05 135 ASN B CA 1
ATOM 3246 C C . ASN B 2 135 ? 23.341 207.916 0.751 1.00 103.94 135 ASN B C 1
ATOM 3247 O O . ASN B 2 135 ? 22.967 208.932 1.345 1.00 99.27 135 ASN B O 1
ATOM 3252 N N . ASP B 2 136 ? 23.419 206.729 1.354 1.00 100.82 136 ASP B N 1
ATOM 3253 C CA . ASP B 2 136 ? 23.244 206.622 2.799 1.00 97.14 136 ASP B CA 1
ATOM 3254 C C . ASP B 2 136 ? 24.361 207.349 3.523 1.00 94.28 136 ASP B C 1
ATOM 3255 O O . ASP B 2 136 ? 24.150 207.915 4.603 1.00 91.71 136 ASP B O 1
ATOM 3260 N N . CYS B 2 137 ? 25.538 207.395 2.899 1.00 92.53 137 CYS B N 1
ATOM 3261 C CA . CYS B 2 137 ? 26.691 208.064 3.483 1.00 92.33 137 CYS B CA 1
ATOM 3262 C C . CYS B 2 137 ? 26.502 209.573 3.458 1.00 91.96 137 CYS B C 1
ATOM 3263 O O . CYS B 2 137 ? 26.858 210.265 4.423 1.00 87.21 137 CYS B O 1
ATOM 3266 N N . LYS B 2 138 ? 25.967 210.104 2.356 1.00 92.11 138 LYS B N 1
ATOM 3267 C CA . LYS B 2 138 ? 25.691 211.537 2.293 1.00 92.96 138 LYS B CA 1
ATOM 3268 C C . LYS B 2 138 ? 24.704 211.943 3.384 1.00 89.44 138 LYS B C 1
ATOM 3269 O O . LYS B 2 138 ? 24.882 212.979 4.037 1.00 85.16 138 LYS B O 1
ATOM 3275 N N . GLN B 2 139 ? 23.663 211.135 3.593 1.00 88.09 139 GLN B N 1
ATOM 3276 C CA . GLN B 2 139 ? 22.712 211.382 4.672 1.00 90.23 139 GLN B CA 1
ATOM 3277 C C . GLN B 2 139 ? 23.428 211.436 6.018 1.00 82.01 139 GLN B C 1
ATOM 3278 O O . GLN B 2 139 ? 23.241 212.376 6.796 1.00 77.20 139 GLN B O 1
ATOM 3284 N N . ALA B 2 140 ? 24.295 210.449 6.276 1.00 80.43 140 ALA B N 1
ATOM 3285 C CA . ALA B 2 140 ? 25.054 210.392 7.520 1.00 75.24 140 ALA B CA 1
ATOM 3286 C C . ALA B 2 140 ? 25.963 211.598 7.659 1.00 78.51 140 ALA B C 1
ATOM 3287 O O . ALA B 2 140 ? 26.110 212.157 8.753 1.00 80.83 140 ALA B O 1
ATOM 3289 N N . ILE B 2 141 ? 26.621 211.987 6.572 1.00 81.14 141 ILE B N 1
ATOM 3290 C CA . ILE B 2 141 ? 27.517 213.135 6.643 1.00 83.41 141 ILE B CA 1
ATOM 3291 C C . ILE B 2 141 ? 26.721 214.390 6.964 1.00 83.72 141 ILE B C 1
ATOM 3292 O O . ILE B 2 141 ? 26.986 215.092 7.945 1.00 82.53 141 ILE B O 1
ATOM 3297 N N . MET B 2 142 ? 25.707 214.675 6.151 1.00 92.42 142 MET B N 1
ATOM 3298 C CA . MET B 2 142 ? 25.021 215.951 6.287 1.00 92.35 142 MET B CA 1
ATOM 3299 C C . MET B 2 142 ? 24.229 216.025 7.585 1.00 88.92 142 MET B C 1
ATOM 3300 O O . MET B 2 142 ? 24.146 217.103 8.182 1.00 93.12 142 MET B O 1
ATOM 3305 N N . THR B 2 143 ? 23.664 214.910 8.065 1.00 81.48 143 THR B N 1
ATOM 3306 C CA . THR B 2 143 ? 22.990 215.007 9.356 1.00 84.96 143 THR B CA 1
ATOM 3307 C C . THR B 2 143 ? 24.004 215.171 10.484 1.00 94.57 143 THR B C 1
ATOM 3308 O O . THR B 2 143 ? 23.729 215.879 11.461 1.00 96.75 143 THR B O 1
ATOM 3312 N N . ALA B 2 144 ? 25.185 214.550 10.354 1.00 95.04 144 ALA B N 1
ATOM 3313 C CA . ALA B 2 144 ? 26.225 214.677 11.376 1.00 90.31 144 ALA B CA 1
ATOM 3314 C C . ALA B 2 144 ? 26.707 216.122 11.470 1.00 88.23 144 ALA B C 1
ATOM 3315 O O . ALA B 2 144 ? 26.910 216.652 12.570 1.00 85.04 144 ALA B O 1
ATOM 3317 N N . LEU B 2 145 ? 26.971 216.749 10.311 1.00 84.90 145 LEU B N 1
ATOM 3318 C CA . LEU B 2 145 ? 27.434 218.135 10.286 1.00 85.69 145 LEU B CA 1
ATOM 3319 C C . LEU B 2 145 ? 26.457 219.108 10.909 1.00 83.87 145 LEU B C 1
ATOM 3320 O O . LEU B 2 145 ? 26.868 220.210 11.283 1.00 87.94 145 LEU B O 1
ATOM 3325 N N . TYR B 2 146 ? 25.186 218.741 11.013 1.00 84.56 146 TYR B N 1
ATOM 3326 C CA . TYR B 2 146 ? 24.174 219.542 11.687 1.00 83.58 146 TYR B CA 1
ATOM 3327 C C . TYR B 2 146 ? 23.935 219.064 13.111 1.00 92.04 146 TYR B C 1
ATOM 3328 O O . TYR B 2 146 ? 23.015 219.555 13.778 1.00 101.85 146 TYR B O 1
ATOM 3337 N N . GLY B 2 147 ? 24.740 218.104 13.577 1.00 88.59 147 GLY B N 1
ATOM 3338 C CA . GLY B 2 147 ? 24.733 217.650 14.952 1.00 86.28 147 GLY B CA 1
ATOM 3339 C C . GLY B 2 147 ? 24.036 216.334 15.230 1.00 85.61 147 GLY B C 1
ATOM 3340 O O . GLY B 2 147 ? 23.966 215.940 16.401 1.00 90.46 147 GLY B O 1
ATOM 3341 N N . SER B 2 148 ? 23.538 215.630 14.207 1.00 84.80 148 SER B N 1
ATOM 3342 C CA . SER B 2 148 ? 22.879 214.345 14.435 1.00 95.16 148 SER B CA 1
ATOM 3343 C C . SER B 2 148 ? 23.847 213.231 14.819 1.00 103.93 148 SER B C 1
ATOM 3344 O O . SER B 2 148 ? 24.857 213.001 14.143 1.00 108.32 148 SER B O 1
ATOM 3347 N N . GLU B 2 149 ? 23.500 212.500 15.882 1.00 104.75 149 GLU B N 1
ATOM 3348 C CA . GLU B 2 149 ? 24.206 211.283 16.248 1.00 106.84 149 GLU B CA 1
ATOM 3349 C C . GLU B 2 149 ? 23.420 210.019 15.927 1.00 105.27 149 GLU B C 1
ATOM 3350 O O . GLU B 2 149 ? 24.020 208.946 15.828 1.00 109.38 149 GLU B O 1
ATOM 3356 N N . ALA B 2 150 ? 22.105 210.133 15.720 1.00 102.99 150 ALA B N 1
ATOM 3357 C CA . ALA B 2 150 ? 21.220 208.983 15.527 1.00 98.22 150 ALA B CA 1
ATOM 3358 C C . ALA B 2 150 ? 21.353 208.367 14.140 1.00 93.64 150 ALA B C 1
ATOM 3359 O O . ALA B 2 150 ? 21.324 207.138 13.994 1.00 88.64 150 ALA B O 1
ATOM 3361 N N . LYS B 2 151 ? 21.515 209.209 13.124 1.00 92.52 151 LYS B N 1
ATOM 3362 C CA . LYS B 2 151 ? 21.565 208.839 11.718 1.00 94.36 151 LYS B CA 1
ATOM 3363 C C . LYS B 2 151 ? 22.902 208.205 11.337 1.00 104.91 151 LYS B C 1
ATOM 3364 O O . LYS B 2 151 ? 22.909 207.255 10.542 1.00 107.43 151 LYS B O 1
ATOM 3370 N N . PRO B 2 152 ? 24.055 208.693 11.818 1.00 107.33 152 PRO B N 1
ATOM 3371 C CA . PRO B 2 152 ? 25.272 207.904 11.597 1.00 101.77 152 PRO B CA 1
ATOM 3372 C C . PRO B 2 152 ? 25.273 206.572 12.316 1.00 99.21 152 PRO B C 1
ATOM 3373 O O . PRO B 2 152 ? 25.763 205.597 11.738 1.00 100.23 152 PRO B O 1
ATOM 3377 N N . LYS B 2 153 ? 24.675 206.469 13.513 1.00 99.64 153 LYS B N 1
ATOM 3378 C CA . LYS B 2 153 ? 24.571 205.173 14.193 1.00 100.08 153 LYS B CA 1
ATOM 3379 C C . LYS B 2 153 ? 23.727 204.195 13.379 1.00 103.21 153 LYS B C 1
ATOM 3380 O O . LYS B 2 153 ? 23.853 202.982 13.558 1.00 106.01 153 LYS B O 1
ATOM 3386 N N . GLU B 2 154 ? 22.884 204.696 12.471 1.00 103.57 154 GLU B N 1
ATOM 3387 C CA . GLU B 2 154 ? 21.984 203.850 11.698 1.00 106.01 154 GLU B CA 1
ATOM 3388 C C . GLU B 2 154 ? 22.604 203.429 10.376 1.00 104.69 154 GLU B C 1
ATOM 3389 O O . GLU B 2 154 ? 22.338 202.317 9.899 1.00 105.05 154 GLU B O 1
ATOM 3395 N N . VAL B 2 155 ? 23.448 204.282 9.798 1.00 99.34 155 VAL B N 1
ATOM 3396 C CA . VAL B 2 155 ? 24.082 203.983 8.524 1.00 91.69 155 VAL B CA 1
ATOM 3397 C C . VAL B 2 155 ? 25.381 203.205 8.737 1.00 93.96 155 VAL B C 1
ATOM 3398 O O . VAL B 2 155 ? 25.761 202.379 7.899 1.00 97.39 155 VAL B O 1
ATOM 3402 N N . PHE B 2 156 ? 26.056 203.432 9.861 1.00 89.91 156 PHE B N 1
ATOM 3403 C CA . PHE B 2 156 ? 27.377 202.880 10.082 1.00 85.64 156 PHE B CA 1
ATOM 3404 C C . PHE B 2 156 ? 27.435 201.929 11.268 1.00 92.17 156 PHE B C 1
ATOM 3405 O O . PHE B 2 156 ? 28.501 201.364 11.529 1.00 100.53 156 PHE B O 1
ATOM 3413 N N . GLY B 2 157 ? 26.308 201.663 11.935 1.00 89.86 157 GLY B N 1
ATOM 3414 C CA . GLY B 2 157 ? 26.320 200.881 13.154 1.00 86.59 157 GLY B CA 1
ATOM 3415 C C . GLY B 2 157 ? 27.032 201.649 14.259 1.00 87.33 157 GLY B C 1
ATOM 3416 O O . GLY B 2 157 ? 27.270 202.854 14.164 1.00 87.03 157 GLY B O 1
ATOM 3417 N N . GLU B 2 158 ? 27.362 200.927 15.333 1.00 90.80 158 GLU B N 1
ATOM 3418 C CA . GLU B 2 158 ? 28.092 201.509 16.457 1.00 98.27 158 GLU B CA 1
ATOM 3419 C C . GLU B 2 158 ? 29.460 200.868 16.663 1.00 102.30 158 GLU B C 1
ATOM 3420 O O . GLU B 2 158 ? 30.013 200.923 17.767 1.00 101.64 158 GLU B O 1
ATOM 3426 N N . GLY B 2 159 ? 30.012 200.241 15.635 1.00 102.86 159 GLY B N 1
ATOM 3427 C CA . GLY B 2 159 ? 31.272 199.544 15.794 1.00 97.84 159 GLY B CA 1
ATOM 3428 C C . GLY B 2 159 ? 32.412 200.224 15.068 1.00 90.46 159 GLY B C 1
ATOM 3429 O O . GLY B 2 159 ? 32.567 201.452 15.103 1.00 86.14 159 GLY B O 1
ATOM 3430 N N . ILE B 2 160 ? 33.189 199.402 14.356 1.00 86.79 160 ILE B N 1
ATOM 3431 C CA . ILE B 2 160 ? 34.409 199.860 13.710 1.00 80.96 160 ILE B CA 1
ATOM 3432 C C . ILE B 2 160 ? 34.059 200.783 12.552 1.00 75.56 160 ILE B C 1
ATOM 3433 O O . ILE B 2 160 ? 34.790 201.742 12.262 1.00 69.57 160 ILE B O 1
ATOM 3438 N N . MET B 2 161 ? 32.908 200.553 11.912 1.00 78.31 161 MET B N 1
ATOM 3439 C CA . MET B 2 161 ? 32.508 201.391 10.789 1.00 75.84 161 MET B CA 1
ATOM 3440 C C . MET B 2 161 ? 32.247 202.805 11.265 1.00 78.83 161 MET B C 1
ATOM 3441 O O . MET B 2 161 ? 32.658 203.771 10.607 1.00 80.06 161 MET B O 1
ATOM 3446 N N . LEU B 2 162 ? 31.536 202.942 12.395 1.00 83.36 162 LEU B N 1
ATOM 3447 C CA . LEU B 2 162 ? 31.336 204.260 12.997 1.00 80.44 162 LEU B CA 1
ATOM 3448 C C . LEU B 2 162 ? 32.677 204.872 13.357 1.00 73.48 162 LEU B C 1
ATOM 3449 O O . LEU B 2 162 ? 32.937 206.053 13.100 1.00 66.15 162 LEU B O 1
ATOM 3454 N N . ASN B 2 163 ? 33.548 204.069 13.953 1.00 78.82 163 ASN B N 1
ATOM 3455 C CA . ASN B 2 163 ? 34.872 204.558 14.298 1.00 76.73 163 ASN B CA 1
ATOM 3456 C C . ASN B 2 163 ? 35.601 205.116 13.084 1.00 75.62 163 ASN B C 1
ATOM 3457 O O . ASN B 2 163 ? 36.112 206.244 13.132 1.00 68.54 163 ASN B O 1
ATOM 3462 N N . VAL B 2 164 ? 35.577 204.386 11.956 1.00 70.90 164 VAL B N 1
ATOM 3463 C CA . VAL B 2 164 ? 36.223 204.888 10.743 1.00 70.38 164 VAL B CA 1
ATOM 3464 C C . VAL B 2 164 ? 35.562 206.153 10.232 1.00 72.22 164 VAL B C 1
ATOM 3465 O O . VAL B 2 164 ? 36.248 207.062 9.742 1.00 71.05 164 VAL B O 1
ATOM 3469 N N . PHE B 2 165 ? 34.231 206.238 10.324 1.00 73.30 165 PHE B N 1
ATOM 3470 C CA . PHE B 2 165 ? 33.556 207.452 9.885 1.00 67.55 165 PHE B CA 1
ATOM 3471 C C . PHE B 2 165 ? 34.021 208.659 10.696 1.00 69.84 165 PHE B C 1
ATOM 3472 O O . PHE B 2 165 ? 34.332 209.720 10.133 1.00 66.33 165 PHE B O 1
ATOM 3480 N N . GLU B 2 166 ? 34.080 208.525 12.028 1.00 69.44 166 GLU B N 1
ATOM 3481 C CA . GLU B 2 166 ? 34.509 209.682 12.808 1.00 75.29 166 GLU B CA 1
ATOM 3482 C C . GLU B 2 166 ? 35.981 210.007 12.612 1.00 77.27 166 GLU B C 1
ATOM 3483 O O . GLU B 2 166 ? 36.337 211.186 12.520 1.00 77.23 166 GLU B O 1
ATOM 3489 N N . SER B 2 167 ? 36.824 208.998 12.413 1.00 76.92 167 SER B N 1
ATOM 3490 C CA . SER B 2 167 ? 38.231 209.275 12.153 1.00 75.63 167 SER B CA 1
ATOM 3491 C C . SER B 2 167 ? 38.377 210.024 10.834 1.00 75.36 167 SER B C 1
ATOM 3492 O O . SER B 2 167 ? 39.196 210.942 10.724 1.00 75.56 167 SER B O 1
ATOM 3495 N N . THR B 2 168 ? 37.656 209.584 9.797 1.00 70.66 168 THR B N 1
ATOM 3496 C CA . THR B 2 168 ? 37.698 210.271 8.508 1.00 69.87 168 THR B CA 1
ATOM 3497 C C . THR B 2 168 ? 37.292 211.729 8.610 1.00 73.40 168 THR B C 1
ATOM 3498 O O . THR B 2 168 ? 37.953 212.601 8.031 1.00 77.65 168 THR B O 1
ATOM 3502 N N . MET B 2 169 ? 36.180 212.011 9.306 1.00 73.23 169 MET B N 1
ATOM 3503 C CA . MET B 2 169 ? 35.709 213.392 9.450 1.00 72.43 169 MET B CA 1
ATOM 3504 C C . MET B 2 169 ? 36.736 214.254 10.168 1.00 74.98 169 MET B C 1
ATOM 3505 O O . MET B 2 169 ? 36.928 215.430 9.832 1.00 71.69 169 MET B O 1
ATOM 3510 N N . ASN B 2 170 ? 37.427 213.679 11.143 1.00 84.10 170 ASN B N 1
ATOM 3511 C CA . ASN B 2 170 ? 38.381 214.466 11.904 1.00 82.29 170 ASN B CA 1
ATOM 3512 C C . ASN B 2 170 ? 39.636 214.771 11.102 1.00 78.33 170 ASN B C 1
ATOM 3513 O O . ASN B 2 170 ? 40.287 215.777 11.388 1.00 84.93 170 ASN B O 1
ATOM 3518 N N . VAL B 2 171 ? 39.986 213.966 10.091 1.00 73.44 171 VAL B N 1
ATOM 3519 C CA . VAL B 2 171 ? 41.109 214.395 9.252 1.00 81.01 171 VAL B CA 1
ATOM 3520 C C . VAL B 2 171 ? 40.621 215.372 8.180 1.00 85.06 171 VAL B C 1
ATOM 3521 O O . VAL B 2 171 ? 41.304 216.356 7.875 1.00 87.89 171 VAL B O 1
ATOM 3525 N N . GLU B 2 172 ? 39.449 215.121 7.586 1.00 81.93 172 GLU B N 1
ATOM 3526 C CA . GLU B 2 172 ? 38.959 215.956 6.493 1.00 77.19 172 GLU B CA 1
ATOM 3527 C C . GLU B 2 172 ? 38.434 217.322 6.935 1.00 73.40 172 GLU B C 1
ATOM 3528 O O . GLU B 2 172 ? 38.459 218.264 6.134 1.00 71.43 172 GLU B O 1
ATOM 3534 N N . ALA B 2 173 ? 38.021 217.477 8.196 1.00 69.09 173 ALA B N 1
ATOM 3535 C CA . ALA B 2 173 ? 37.486 218.764 8.641 1.00 64.45 173 ALA B CA 1
ATOM 3536 C C . ALA B 2 173 ? 37.647 218.868 10.154 1.00 66.63 173 ALA B C 1
ATOM 3537 O O . ALA B 2 173 ? 36.660 218.887 10.896 1.00 66.03 173 ALA B O 1
ATOM 3539 N N . PRO B 2 174 ? 38.887 218.979 10.632 1.00 75.19 174 PRO B N 1
ATOM 3540 C CA . PRO B 2 174 ? 39.124 218.883 12.091 1.00 64.62 174 PRO B CA 1
ATOM 3541 C C . PRO B 2 174 ? 38.382 219.894 12.943 1.00 63.99 174 PRO B C 1
ATOM 3542 O O . PRO B 2 174 ? 37.705 219.513 13.908 1.00 72.36 174 PRO B O 1
ATOM 3546 N N . ALA B 2 175 ? 38.475 221.184 12.592 1.00 60.56 175 ALA B N 1
ATOM 3547 C CA . ALA B 2 175 ? 37.853 222.235 13.397 1.00 55.29 175 ALA B CA 1
ATOM 3548 C C . ALA B 2 175 ? 36.341 222.209 13.271 1.00 65.17 175 ALA B C 1
ATOM 3549 O O . ALA B 2 175 ? 35.630 222.355 14.273 1.00 71.66 175 ALA B O 1
ATOM 3551 N N . VAL B 2 176 ? 35.830 221.977 12.060 1.00 62.89 176 VAL B N 1
ATOM 3552 C CA . VAL B 2 176 ? 34.389 221.810 11.895 1.00 67.79 176 VAL B CA 1
ATOM 3553 C C . VAL B 2 176 ? 33.908 220.685 12.809 1.00 66.91 176 VAL B C 1
ATOM 3554 O O . VAL B 2 176 ? 32.925 220.824 13.548 1.00 63.89 176 VAL B O 1
ATOM 3558 N N . TRP B 2 177 ? 34.602 219.551 12.774 1.00 67.42 177 TRP B N 1
ATOM 3559 C CA . TRP B 2 177 ? 34.171 218.420 13.579 1.00 68.76 177 TRP B CA 1
ATOM 3560 C C . TRP B 2 177 ? 34.316 218.694 15.072 1.00 68.99 177 TRP B C 1
ATOM 3561 O O . TRP B 2 177 ? 33.428 218.330 15.851 1.00 66.46 177 TRP B O 1
ATOM 3572 N N . GLU B 2 178 ? 35.424 219.320 15.495 1.00 70.10 178 GLU B N 1
ATOM 3573 C CA . GLU B 2 178 ? 35.589 219.680 16.908 1.00 66.27 178 GLU B CA 1
ATOM 3574 C C . GLU B 2 178 ? 34.482 220.603 17.393 1.00 73.63 178 GLU B C 1
ATOM 3575 O O . GLU B 2 178 ? 33.972 220.438 18.506 1.00 84.18 178 GLU B O 1
ATOM 3581 N N . LEU B 2 179 ? 34.086 221.576 16.561 1.00 65.66 179 LEU B N 1
ATOM 3582 C CA . LEU B 2 179 ? 33.047 222.516 16.949 1.00 61.13 179 LEU B CA 1
ATOM 3583 C C . LEU B 2 179 ? 31.720 221.800 17.109 1.00 68.55 179 LEU B C 1
ATOM 3584 O O . LEU B 2 179 ? 30.949 222.085 18.040 1.00 70.05 179 LEU B O 1
ATOM 3589 N N . ASN B 2 180 ? 31.432 220.869 16.210 1.00 68.22 180 ASN B N 1
ATOM 3590 C CA . ASN B 2 180 ? 30.190 220.129 16.334 1.00 77.36 180 ASN B CA 1
ATOM 3591 C C . ASN B 2 180 ? 30.168 219.350 17.639 1.00 82.15 180 ASN B C 1
ATOM 3592 O O . ASN B 2 180 ? 29.174 219.376 18.373 1.00 88.84 180 ASN B O 1
ATOM 3597 N N . LYS B 2 181 ? 31.263 218.650 17.936 1.00 84.50 181 LYS B N 1
ATOM 3598 C CA . LYS B 2 181 ? 31.498 218.047 19.245 1.00 88.55 181 LYS B CA 1
ATOM 3599 C C . LYS B 2 181 ? 31.126 219.035 20.343 1.00 82.78 181 LYS B C 1
ATOM 3600 O O . LYS B 2 181 ? 30.364 218.719 21.258 1.00 82.90 181 LYS B O 1
ATOM 3606 N N . PHE B 2 182 ? 31.702 220.233 20.276 1.00 80.24 182 PHE B N 1
ATOM 3607 C CA . PHE B 2 182 ? 31.501 221.241 21.310 1.00 72.51 182 PHE B CA 1
ATOM 3608 C C . PHE B 2 182 ? 30.033 221.668 21.456 1.00 77.13 182 PHE B C 1
ATOM 3609 O O . PHE B 2 182 ? 29.542 221.823 22.580 1.00 82.14 182 PHE B O 1
ATOM 3617 N N . TRP B 2 183 ? 29.327 221.928 20.338 1.00 71.26 183 TRP B N 1
ATOM 3618 C CA . TRP B 2 183 ? 27.930 222.375 20.452 1.00 71.93 183 TRP B CA 1
ATOM 3619 C C . TRP B 2 183 ? 27.102 221.469 21.364 1.00 88.87 183 TRP B C 1
ATOM 3620 O O . TRP B 2 183 ? 26.228 221.951 22.095 1.00 95.53 183 TRP B O 1
ATOM 3631 N N . LEU B 2 184 ? 27.320 220.148 21.283 1.00 93.79 184 LEU B N 1
ATOM 3632 C CA . LEU B 2 184 ? 26.649 219.187 22.164 1.00 87.41 184 LEU B CA 1
ATOM 3633 C C . LEU B 2 184 ? 26.776 219.540 23.638 1.00 85.67 184 LEU B C 1
ATOM 3634 O O . LEU B 2 184 ? 25.865 219.269 24.428 1.00 88.74 184 LEU B O 1
ATOM 3639 N N . GLN B 2 185 ? 27.936 220.032 24.052 1.00 83.73 185 GLN B N 1
ATOM 3640 C CA . GLN B 2 185 ? 28.146 220.313 25.461 1.00 86.93 185 GLN B CA 1
ATOM 3641 C C . GLN B 2 185 ? 27.787 221.749 25.843 1.00 85.29 185 GLN B C 1
ATOM 3642 O O . GLN B 2 185 ? 28.260 222.238 26.876 1.00 94.03 185 GLN B O 1
ATOM 3648 N N . CYS B 2 186 ? 26.948 222.428 25.060 1.00 76.64 186 CYS B N 1
ATOM 3649 C CA . CYS B 2 186 ? 26.670 223.848 25.276 1.00 74.91 186 CYS B CA 1
ATOM 3650 C C . CYS B 2 186 ? 25.258 224.117 25.764 1.00 67.89 186 CYS B C 1
ATOM 3651 O O . CYS B 2 186 ? 24.939 225.270 26.058 1.00 73.05 186 CYS B O 1
ATOM 3654 N N . GLY B 2 187 ? 24.415 223.096 25.829 1.00 63.12 187 GLY B N 1
ATOM 3655 C CA . GLY B 2 187 ? 23.093 223.256 26.384 1.00 66.31 187 GLY B CA 1
ATOM 3656 C C . GLY B 2 187 ? 23.113 223.587 27.868 1.00 72.65 187 GLY B C 1
ATOM 3657 O O . GLY B 2 187 ? 23.996 223.182 28.627 1.00 74.53 187 GLY B O 1
ATOM 3658 N N . ASN B 2 188 ? 22.094 224.322 28.276 1.00 70.83 188 ASN B N 1
ATOM 3659 C CA . ASN B 2 188 ? 21.827 224.652 29.658 1.00 72.70 188 ASN B CA 1
ATOM 3660 C C . ASN B 2 188 ? 20.634 223.837 30.134 1.00 78.76 188 ASN B C 1
ATOM 3661 O O . ASN B 2 188 ? 19.517 223.991 29.614 1.00 80.65 188 ASN B O 1
ATOM 3666 N N . PRO B 2 189 ? 20.834 222.950 31.112 1.00 82.11 189 PRO B N 1
ATOM 3667 C CA . PRO B 2 189 ? 19.731 222.095 31.576 1.00 81.24 189 PRO B CA 1
ATOM 3668 C C . PRO B 2 189 ? 18.607 222.846 32.243 1.00 76.85 189 PRO B C 1
ATOM 3669 O O . PRO B 2 189 ? 17.531 222.267 32.426 1.00 82.62 189 PRO B O 1
ATOM 3673 N N . GLU B 2 190 ? 18.788 224.119 32.548 1.00 75.01 190 GLU B N 1
ATOM 3674 C CA . GLU B 2 190 ? 17.760 224.927 33.181 1.00 79.86 190 GLU B CA 1
ATOM 3675 C C . GLU B 2 190 ? 16.975 225.774 32.190 1.00 80.01 190 GLU B C 1
ATOM 3676 O O . GLU B 2 190 ? 16.041 226.472 32.596 1.00 82.93 190 GLU B O 1
ATOM 3682 N N . ALA B 2 191 ? 17.368 225.786 30.923 1.00 77.22 191 ALA B N 1
ATOM 3683 C CA . ALA B 2 191 ? 16.845 226.754 29.976 1.00 71.41 191 ALA B CA 1
ATOM 3684 C C . ALA B 2 191 ? 15.567 226.235 29.325 1.00 67.45 191 ALA B C 1
ATOM 3685 O O . ALA B 2 191 ? 15.468 225.051 28.972 1.00 62.94 191 ALA B O 1
ATOM 3687 N N . PHE B 2 192 ? 14.567 227.112 29.262 1.00 60.96 192 PHE B N 1
ATOM 3688 C CA . PHE B 2 192 ? 13.320 226.880 28.558 1.00 65.91 192 PHE B CA 1
ATOM 3689 C C . PHE B 2 192 ? 13.398 227.412 27.136 1.00 66.96 192 PHE B C 1
ATOM 3690 O O . PHE B 2 192 ? 12.538 227.091 26.316 1.00 69.53 192 PHE B O 1
ATOM 3698 N N . VAL B 2 193 ? 14.412 228.225 26.848 1.00 68.21 193 VAL B N 1
ATOM 3699 C CA . VAL B 2 193 ? 14.537 228.934 25.586 1.00 64.21 193 VAL B CA 1
ATOM 3700 C C . VAL B 2 193 ? 15.971 229.422 25.445 1.00 64.73 193 VAL B C 1
ATOM 3701 O O . VAL B 2 193 ? 16.632 229.733 26.439 1.00 68.18 193 VAL B O 1
ATOM 3705 N N . TYR B 2 194 ? 16.471 229.406 24.207 1.00 64.01 194 TYR B N 1
ATOM 3706 C CA . TYR B 2 194 ? 17.771 229.955 23.822 1.00 57.98 194 TYR B CA 1
ATOM 3707 C C . TYR B 2 194 ? 17.504 231.182 22.951 1.00 63.09 194 TYR B C 1
ATOM 3708 O O . TYR B 2 194 ? 16.507 231.214 22.213 1.00 63.84 194 TYR B O 1
ATOM 3717 N N . HIS B 2 195 ? 18.354 232.210 23.063 1.00 56.31 195 HIS B N 1
ATOM 3718 C CA . HIS B 2 195 ? 18.169 233.440 22.298 1.00 49.81 195 HIS B CA 1
ATOM 3719 C C . HIS B 2 195 ? 19.496 233.994 21.799 1.00 55.53 195 HIS B C 1
ATOM 3720 O O . HIS B 2 195 ? 20.442 234.107 22.580 1.00 63.40 195 HIS B O 1
ATOM 3727 N N . TRP B 2 196 ? 19.571 234.360 20.518 1.00 57.14 196 TRP B N 1
ATOM 3728 C CA . TRP B 2 196 ? 20.716 235.115 20.020 1.00 50.32 196 TRP B CA 1
ATOM 3729 C C . TRP B 2 196 ? 20.279 236.046 18.896 1.00 56.58 196 TRP B C 1
ATOM 3730 O O . TRP B 2 196 ? 19.259 235.824 18.225 1.00 54.74 196 TRP B O 1
ATOM 3741 N N . VAL B 2 197 ? 21.051 237.121 18.742 1.00 55.35 197 VAL B N 1
ATOM 3742 C CA . VAL B 2 197 ? 20.818 238.157 17.750 1.00 54.54 197 VAL B CA 1
ATOM 3743 C C . VAL B 2 197 ? 21.868 238.015 16.659 1.00 51.38 197 VAL B C 1
ATOM 3744 O O . VAL B 2 197 ? 23.055 237.840 16.954 1.00 52.88 197 VAL B O 1
ATOM 3748 N N . MET B 2 198 ? 21.438 238.077 15.417 1.00 46.65 198 MET B N 1
ATOM 3749 C CA . MET B 2 198 ? 22.358 238.043 14.298 1.00 47.15 198 MET B CA 1
ATOM 3750 C C . MET B 2 198 ? 22.947 239.443 14.071 1.00 50.56 198 MET B C 1
ATOM 3751 O O . MET B 2 198 ? 22.404 240.436 14.549 1.00 41.86 198 MET B O 1
ATOM 3756 N N . PRO B 2 199 ? 24.036 239.572 13.312 1.00 55.15 199 PRO B N 1
ATOM 3757 C CA . PRO B 2 199 ? 24.623 240.899 13.157 1.00 52.81 199 PRO B CA 1
ATOM 3758 C C . PRO B 2 199 ? 23.760 241.859 12.350 1.00 58.25 199 PRO B C 1
ATOM 3759 O O . PRO B 2 199 ? 24.092 243.050 12.309 1.00 60.83 199 PRO B O 1
ATOM 3763 N N . ASP B 2 200 ? 22.659 241.419 11.735 1.00 52.51 200 ASP B N 1
ATOM 3764 C CA . ASP B 2 200 ? 21.786 242.364 11.046 1.00 49.18 200 ASP B CA 1
ATOM 3765 C C . ASP B 2 200 ? 20.552 242.641 11.866 1.00 45.35 200 ASP B C 1
ATOM 3766 O O . ASP B 2 200 ? 19.631 243.304 11.385 1.00 51.01 200 ASP B O 1
ATOM 3771 N N . GLY B 2 201 ? 20.527 242.167 13.108 1.00 50.38 201 GLY B N 1
ATOM 3772 C CA . GLY B 2 201 ? 19.505 242.504 14.085 1.00 48.05 201 GLY B CA 1
ATOM 3773 C C . GLY B 2 201 ? 18.408 241.464 14.219 1.00 50.06 201 GLY B C 1
ATOM 3774 O O . GLY B 2 201 ? 17.556 241.597 15.101 1.00 54.18 201 GLY B O 1
ATOM 3775 N N . PHE B 2 202 ? 18.442 240.390 13.431 1.00 52.50 202 PHE B N 1
ATOM 3776 C CA . PHE B 2 202 ? 17.416 239.363 13.549 1.00 52.60 202 PHE B CA 1
ATOM 3777 C C . PHE B 2 202 ? 17.558 238.672 14.906 1.00 52.07 202 PHE B C 1
ATOM 3778 O O . PHE B 2 202 ? 18.653 238.233 15.282 1.00 58.45 202 PHE B O 1
ATOM 3786 N N . ASN B 2 203 ? 16.463 238.608 15.653 1.00 51.14 203 ASN B N 1
ATOM 3787 C CA . ASN B 2 203 ? 16.409 237.937 16.958 1.00 52.19 203 ASN B CA 1
ATOM 3788 C C . ASN B 2 203 ? 15.949 236.492 16.803 1.00 44.96 203 ASN B C 1
ATOM 3789 O O . ASN B 2 203 ? 14.823 236.257 16.369 1.00 49.23 203 ASN B O 1
ATOM 3794 N N . VAL B 2 204 ? 16.812 235.540 17.146 1.00 48.13 204 VAL B N 1
ATOM 3795 C CA . VAL B 2 204 ? 16.494 234.114 17.127 1.00 47.25 204 VAL B CA 1
ATOM 3796 C C . VAL B 2 204 ? 16.067 233.660 18.512 1.00 53.13 204 VAL B C 1
ATOM 3797 O O . VAL B 2 204 ? 16.795 233.868 19.491 1.00 58.88 204 VAL B O 1
ATOM 3801 N N . TYR B 2 205 ? 14.858 233.103 18.600 1.00 50.01 205 TYR B N 1
ATOM 3802 C CA . TYR B 2 205 ? 14.348 232.453 19.799 1.00 48.59 205 TYR B CA 1
ATOM 3803 C C . TYR B 2 205 ? 14.033 230.990 19.502 1.00 54.71 205 TYR B C 1
ATOM 3804 O O . TYR B 2 205 ? 13.201 230.700 18.634 1.00 57.87 205 TYR B O 1
ATOM 3813 N N . ILE B 2 206 ? 14.674 230.075 20.238 1.00 51.96 206 ILE B N 1
ATOM 3814 C CA . ILE B 2 206 ? 14.421 228.640 20.140 1.00 46.69 206 ILE B CA 1
ATOM 3815 C C . ILE B 2 206 ? 13.812 228.198 21.468 1.00 55.13 206 ILE B C 1
ATOM 3816 O O . ILE B 2 206 ? 14.515 228.104 22.485 1.00 60.12 206 ILE B O 1
ATOM 3821 N N . LYS B 2 207 ? 12.513 227.896 21.464 1.00 54.52 207 LYS B N 1
ATOM 3822 C CA . LYS B 2 207 ? 11.865 227.350 22.651 1.00 57.79 207 LYS B CA 1
ATOM 3823 C C . LYS B 2 207 ? 12.232 225.875 22.788 1.00 59.01 207 LYS B C 1
ATOM 3824 O O . LYS B 2 207 ? 12.196 225.127 21.808 1.00 67.22 207 LYS B O 1
ATOM 3830 N N . VAL B 2 208 ? 12.583 225.452 23.993 1.00 56.19 208 VAL B N 1
ATOM 3831 C CA . VAL B 2 208 ? 12.944 224.059 24.219 1.00 60.30 208 VAL B CA 1
ATOM 3832 C C . VAL B 2 208 ? 11.645 223.278 24.391 1.00 71.02 208 VAL B C 1
ATOM 3833 O O . VAL B 2 208 ? 10.908 223.502 25.362 1.00 67.67 208 VAL B O 1
ATOM 3837 N N . MET B 2 209 ? 11.368 222.359 23.454 1.00 70.24 209 MET B N 1
ATOM 3838 C CA . MET B 2 209 ? 10.134 221.571 23.425 1.00 71.87 209 MET B CA 1
ATOM 3839 C C . MET B 2 209 ? 10.430 220.089 23.611 1.00 73.21 209 MET B C 1
ATOM 3840 O O . MET B 2 209 ? 11.193 219.515 22.835 1.00 77.86 209 MET B O 1
ATOM 3845 N N . VAL B 2 210 ? 9.855 219.488 24.653 1.00 75.90 210 VAL B N 1
ATOM 3846 C CA . VAL B 2 210 ? 10.120 218.113 25.066 1.00 80.61 210 VAL B CA 1
ATOM 3847 C C . VAL B 2 210 ? 8.846 217.257 24.954 1.00 84.71 210 VAL B C 1
ATOM 3848 O O . VAL B 2 210 ? 7.724 217.756 25.100 1.00 85.03 210 VAL B O 1
ATOM 3852 N N . ASN B 2 211 ? 9.033 215.959 24.672 1.00 84.45 211 ASN B N 1
ATOM 3853 C CA . ASN B 2 211 ? 7.950 214.967 24.592 1.00 86.62 211 ASN B CA 1
ATOM 3854 C C . ASN B 2 211 ? 7.273 214.702 25.938 1.00 91.50 211 ASN B C 1
ATOM 3855 O O . ASN B 2 211 ? 7.951 214.406 26.928 1.00 100.84 211 ASN B O 1
ATOM 3860 N N . GLU B 2 212 ? 5.950 214.861 25.990 1.00 89.45 212 GLU B N 1
ATOM 3861 C CA . GLU B 2 212 ? 5.096 214.407 27.093 1.00 87.43 212 GLU B CA 1
ATOM 3862 C C . GLU B 2 212 ? 4.246 213.254 26.556 1.00 95.99 212 GLU B C 1
ATOM 3863 O O . GLU B 2 212 ? 3.436 213.468 25.646 1.00 102.44 212 GLU B O 1
ATOM 3869 N N . VAL B 2 213 ? 4.374 212.052 27.132 1.00 99.83 213 VAL B N 1
ATOM 3870 C CA . VAL B 2 213 ? 3.650 210.881 26.619 1.00 105.09 213 VAL B CA 1
ATOM 3871 C C . VAL B 2 213 ? 2.556 210.426 27.582 1.00 96.42 213 VAL B C 1
ATOM 3872 O O . VAL B 2 213 ? 2.836 209.867 28.647 1.00 96.71 213 VAL B O 1
ATOM 3876 N N . GLU B 2 214 ? 1.298 210.669 27.211 1.00 94.80 214 GLU B N 1
ATOM 3877 C CA . GLU B 2 214 ? 0.172 210.106 27.948 1.00 98.14 214 GLU B CA 1
ATOM 3878 C C . GLU B 2 214 ? -0.214 208.757 27.352 1.00 100.40 214 GLU B C 1
ATOM 3879 O O . GLU B 2 214 ? -0.354 208.626 26.131 1.00 96.22 214 GLU B O 1
ATOM 3885 N N . THR B 2 215 ? -0.367 207.753 28.204 1.00 104.90 215 THR B N 1
ATOM 3886 C CA . THR B 2 215 ? -0.722 206.426 27.728 1.00 104.87 215 THR B CA 1
ATOM 3887 C C . THR B 2 215 ? -2.221 206.254 27.921 1.00 105.63 215 THR B C 1
ATOM 3888 O O . THR B 2 215 ? -2.788 206.719 28.914 1.00 103.47 215 THR B O 1
ATOM 3892 N N . VAL B 2 216 ? -2.852 205.547 26.993 1.00 107.01 216 VAL B N 1
ATOM 3893 C CA . VAL B 2 216 ? -4.302 205.491 26.917 1.00 108.02 216 VAL B CA 1
ATOM 3894 C C . VAL B 2 216 ? -4.701 204.064 26.579 1.00 106.72 216 VAL B C 1
ATOM 3895 O O . VAL B 2 216 ? -3.953 203.328 25.925 1.00 107.55 216 VAL B O 1
ATOM 3899 N N . HIS B 2 217 ? -5.860 203.655 27.077 1.00 104.41 217 HIS B N 1
ATOM 3900 C CA . HIS B 2 217 ? -6.426 202.354 26.758 1.00 108.55 217 HIS B CA 1
ATOM 3901 C C . HIS B 2 217 ? -7.676 202.560 25.911 1.00 114.73 217 HIS B C 1
ATOM 3902 O O . HIS B 2 217 ? -8.514 203.414 26.227 1.00 115.50 217 HIS B O 1
ATOM 3909 N N . PHE B 2 218 ? -7.773 201.800 24.816 1.00 116.77 218 PHE B N 1
ATOM 3910 C CA . PHE B 2 218 ? -8.908 201.860 23.894 1.00 115.53 218 PHE B CA 1
ATOM 3911 C C . PHE B 2 218 ? -9.176 200.439 23.431 1.00 114.74 218 PHE B C 1
ATOM 3912 O O . PHE B 2 218 ? -8.379 199.889 22.663 1.00 109.23 218 PHE B O 1
ATOM 3920 N N . LEU B 2 219 ? -10.254 199.836 23.940 1.00 120.30 219 LEU B N 1
ATOM 3921 C CA . LEU B 2 219 ? -10.532 198.403 23.783 1.00 123.92 219 LEU B CA 1
ATOM 3922 C C . LEU B 2 219 ? -9.495 197.551 24.509 1.00 131.97 219 LEU B C 1
ATOM 3923 O O . LEU B 2 219 ? -9.035 196.534 23.992 1.00 133.48 219 LEU B O 1
ATOM 3928 N N . ASP B 2 220 ? -9.114 197.992 25.706 1.00 136.84 220 ASP B N 1
ATOM 3929 C CA . ASP B 2 220 ? -8.159 197.304 26.575 1.00 140.50 220 ASP B CA 1
ATOM 3930 C C . ASP B 2 220 ? -6.821 197.011 25.892 1.00 138.03 220 ASP B C 1
ATOM 3931 O O . ASP B 2 220 ? -6.085 196.120 26.330 1.00 141.31 220 ASP B O 1
ATOM 3936 N N . LYS B 2 221 ? -6.496 197.725 24.803 1.00 132.41 221 LYS B N 1
ATOM 3937 C CA . LYS B 2 221 ? -5.174 197.699 24.199 1.00 128.46 221 LYS B CA 1
ATOM 3938 C C . LYS B 2 221 ? -4.466 199.048 24.409 1.00 123.78 221 LYS B C 1
ATOM 3939 O O . LYS B 2 221 ? -5.124 200.094 24.365 1.00 122.56 221 LYS B O 1
ATOM 3945 N N . PRO B 2 222 ? -3.147 199.067 24.653 1.00 118.46 222 PRO B N 1
ATOM 3946 C CA . PRO B 2 222 ? -2.451 200.328 24.968 1.00 113.17 222 PRO B CA 1
ATOM 3947 C C . PRO B 2 222 ? -1.945 201.121 23.764 1.00 112.57 222 PRO B C 1
ATOM 3948 O O . PRO B 2 222 ? -1.406 200.576 22.798 1.00 114.74 222 PRO B O 1
ATOM 3952 N N . TYR B 2 223 ? -2.105 202.449 23.850 1.00 108.42 223 TYR B N 1
ATOM 3953 C CA . TYR B 2 223 ? -1.651 203.407 22.839 1.00 102.10 223 TYR B CA 1
ATOM 3954 C C . TYR B 2 223 ? -0.940 204.570 23.517 1.00 101.35 223 TYR B C 1
ATOM 3955 O O . TYR B 2 223 ? -1.456 205.125 24.495 1.00 101.03 223 TYR B O 1
ATOM 3964 N N . ASP B 2 224 ? 0.244 204.926 23.004 1.00 100.15 224 ASP B N 1
ATOM 3965 C CA . ASP B 2 224 ? 1.047 206.029 23.534 1.00 99.61 224 ASP B CA 1
ATOM 3966 C C . ASP B 2 224 ? 0.741 207.324 22.783 1.00 93.00 224 ASP B C 1
ATOM 3967 O O . ASP B 2 224 ? 0.906 207.389 21.559 1.00 85.98 224 ASP B O 1
ATOM 3972 N N . CYS B 2 225 ? 0.341 208.367 23.527 1.00 95.21 225 CYS B N 1
ATOM 3973 C CA . CYS B 2 225 ? -0.097 209.649 22.959 1.00 92.71 225 CYS B CA 1
ATOM 3974 C C . CYS B 2 225 ? 0.920 210.735 23.304 1.00 95.10 225 CYS B C 1
ATOM 3975 O O . CYS B 2 225 ? 0.877 211.314 24.393 1.00 98.77 225 CYS B O 1
ATOM 3978 N N . VAL B 2 226 ? 1.794 211.046 22.346 1.00 94.76 226 VAL B N 1
ATOM 3979 C CA . VAL B 2 226 ? 2.942 211.934 22.546 1.00 94.35 226 VAL B CA 1
ATOM 3980 C C . VAL B 2 226 ? 2.625 213.341 22.047 1.00 87.44 226 VAL B C 1
ATOM 3981 O O . VAL B 2 226 ? 2.295 213.518 20.870 1.00 88.70 226 VAL B O 1
ATOM 3985 N N . ARG B 2 227 ? 2.759 214.351 22.916 1.00 84.09 227 ARG B N 1
ATOM 3986 C CA . ARG B 2 227 ? 2.595 215.753 22.519 1.00 80.08 227 ARG B CA 1
ATOM 3987 C C . ARG B 2 227 ? 3.770 216.627 22.959 1.00 82.13 227 ARG B C 1
ATOM 3988 O O . ARG B 2 227 ? 4.208 216.546 24.109 1.00 90.58 227 ARG B O 1
ATOM 3996 N N . LYS B 2 228 ? 4.339 217.388 22.014 1.00 80.63 228 LYS B N 1
ATOM 3997 C CA . LYS B 2 228 ? 5.399 218.357 22.304 1.00 78.69 228 LYS B CA 1
ATOM 3998 C C . LYS B 2 228 ? 4.964 219.386 23.353 1.00 82.95 228 LYS B C 1
ATOM 3999 O O . LYS B 2 228 ? 3.966 220.085 23.164 1.00 87.04 228 LYS B O 1
ATOM 4005 N N . VAL B 2 229 ? 5.732 219.522 24.439 1.00 83.29 229 VAL B N 1
ATOM 4006 C CA . VAL B 2 229 ? 5.469 220.517 25.476 1.00 78.74 229 VAL B CA 1
ATOM 4007 C C . VAL B 2 229 ? 6.744 221.310 25.760 1.00 83.39 229 VAL B C 1
ATOM 4008 O O . VAL B 2 229 ? 7.853 220.785 25.615 1.00 85.65 229 VAL B O 1
ATOM 4012 N N . GLN B 2 230 ? 6.597 222.588 26.132 1.00 81.02 230 GLN B N 1
ATOM 4013 C CA . GLN B 2 230 ? 7.769 223.365 26.532 1.00 82.85 230 GLN B CA 1
ATOM 4014 C C . GLN B 2 230 ? 8.359 222.838 27.843 1.00 86.40 230 GLN B C 1
ATOM 4015 O O . GLN B 2 230 ? 7.634 222.517 28.789 1.00 91.66 230 GLN B O 1
ATOM 4021 N N . GLY B 2 231 ? 9.682 222.733 27.886 1.00 81.24 231 GLY B N 1
ATOM 4022 C CA . GLY B 2 231 ? 10.349 222.211 29.061 1.00 81.67 231 GLY B CA 1
ATOM 4023 C C . GLY B 2 231 ? 11.845 222.427 29.003 1.00 78.81 231 GLY B C 1
ATOM 4024 O O . GLY B 2 231 ? 12.329 223.354 28.355 1.00 83.62 231 GLY B O 1
ATOM 4025 N N . THR B 2 232 ? 12.576 221.584 29.733 1.00 70.92 232 THR B N 1
ATOM 4026 C CA . THR B 2 232 ? 14.030 221.617 29.741 1.00 69.50 232 THR B CA 1
ATOM 4027 C C . THR B 2 232 ? 14.550 220.230 29.384 1.00 71.24 232 THR B C 1
ATOM 4028 O O . THR B 2 232 ? 13.786 219.268 29.252 1.00 72.39 232 THR B O 1
ATOM 4032 N N . GLU B 2 233 ? 15.868 220.119 29.257 1.00 76.25 233 GLU B N 1
ATOM 4033 C CA . GLU B 2 233 ? 16.489 218.845 28.920 1.00 79.02 233 GLU B CA 1
ATOM 4034 C C . GLU B 2 233 ? 17.951 218.909 29.354 1.00 78.75 233 GLU B C 1
ATOM 4035 O O . GLU B 2 233 ? 18.567 219.980 29.326 1.00 76.65 233 GLU B O 1
ATOM 4041 N N . GLU B 2 234 ? 18.498 217.747 29.732 1.00 82.46 234 GLU B N 1
ATOM 4042 C CA . GLU B 2 234 ? 19.860 217.678 30.268 1.00 87.87 234 GLU B CA 1
ATOM 4043 C C . GLU B 2 234 ? 20.905 217.981 29.203 1.00 87.53 234 GLU B C 1
ATOM 4044 O O . GLU B 2 234 ? 21.778 218.834 29.410 1.00 88.48 234 GLU B O 1
ATOM 4050 N N . LYS B 2 235 ? 20.902 217.222 28.109 1.00 84.90 235 LYS B N 1
ATOM 4051 C CA . LYS B 2 235 ? 21.689 217.553 26.927 1.00 90.60 235 LYS B CA 1
ATOM 4052 C C . LYS B 2 235 ? 20.792 218.260 25.916 1.00 90.15 235 LYS B C 1
ATOM 4053 O O . LYS B 2 235 ? 19.571 218.282 26.056 1.00 99.50 235 LYS B O 1
ATOM 4059 N N . THR B 2 236 ? 21.394 218.811 24.866 1.00 81.04 236 THR B N 1
ATOM 4060 C CA . THR B 2 236 ? 20.598 219.200 23.710 1.00 74.07 236 THR B CA 1
ATOM 4061 C C . THR B 2 236 ? 21.413 219.082 22.438 1.00 77.19 236 THR B C 1
ATOM 4062 O O . THR B 2 236 ? 22.614 219.362 22.433 1.00 85.55 236 THR B O 1
ATOM 4066 N N . ARG B 2 237 ? 20.775 218.560 21.396 1.00 71.10 237 ARG B N 1
ATOM 4067 C CA . ARG B 2 237 ? 21.441 218.256 20.140 1.00 82.78 237 ARG B CA 1
ATOM 4068 C C . ARG B 2 237 ? 21.103 219.256 19.039 1.00 74.10 237 ARG B C 1
ATOM 4069 O O . ARG B 2 237 ? 21.506 219.054 17.891 1.00 82.47 237 ARG B O 1
ATOM 4077 N N . MET B 2 238 ? 20.415 220.345 19.369 1.00 58.91 238 MET B N 1
ATOM 4078 C CA . MET B 2 238 ? 19.851 221.259 18.381 1.00 60.28 238 MET B CA 1
ATOM 4079 C C . MET B 2 238 ? 20.735 222.463 18.043 1.00 56.92 238 MET B C 1
ATOM 4080 O O . MET B 2 238 ? 20.519 223.095 16.994 1.00 58.67 238 MET B O 1
ATOM 4085 N N . LEU B 2 239 ? 21.736 222.784 18.870 1.00 54.44 239 LEU B N 1
ATOM 4086 C CA . LEU B 2 239 ? 22.381 224.092 18.763 1.00 52.77 239 LEU B CA 1
ATOM 4087 C C . LEU B 2 239 ? 23.174 224.233 17.477 1.00 53.96 239 LEU B C 1
ATOM 4088 O O . LEU B 2 239 ? 23.188 225.320 16.872 1.00 47.80 239 LEU B O 1
ATOM 4093 N N . SER B 2 240 ? 23.839 223.165 17.035 1.00 54.19 240 SER B N 1
ATOM 4094 C CA . SER B 2 240 ? 24.639 223.301 15.820 1.00 55.05 240 SER B CA 1
ATOM 4095 C C . SER B 2 240 ? 23.744 223.634 14.634 1.00 54.96 240 SER B C 1
ATOM 4096 O O . SER B 2 240 ? 24.025 224.569 13.874 1.00 61.38 240 SER B O 1
ATOM 4099 N N . ALA B 2 241 ? 22.632 222.908 14.490 1.00 47.89 241 ALA B N 1
ATOM 4100 C CA . ALA B 2 241 ? 21.729 223.125 13.356 1.00 51.47 241 ALA B CA 1
ATOM 4101 C C . ALA B 2 241 ? 21.103 224.518 13.416 1.00 52.11 241 ALA B C 1
ATOM 4102 O O . ALA B 2 241 ? 21.052 225.247 12.417 1.00 49.63 241 ALA B O 1
ATOM 4104 N N . ASN B 2 242 ? 20.553 224.882 14.566 1.00 49.34 242 ASN B N 1
ATOM 4105 C CA . ASN B 2 242 ? 19.887 226.173 14.643 1.00 47.42 242 ASN B CA 1
ATOM 4106 C C . ASN B 2 242 ? 20.857 227.331 14.445 1.00 50.43 242 ASN B C 1
ATOM 4107 O O . ASN B 2 242 ? 20.546 228.281 13.708 1.00 53.57 242 ASN B O 1
ATOM 4112 N N . THR B 2 243 ? 22.047 227.271 15.045 1.00 48.74 243 THR B N 1
ATOM 4113 C CA . THR B 2 243 ? 22.990 228.363 14.814 1.00 50.67 243 THR B CA 1
ATOM 4114 C C . THR B 2 243 ? 23.398 228.400 13.343 1.00 51.43 243 THR B C 1
ATOM 4115 O O . THR B 2 243 ? 23.280 229.449 12.690 1.00 53.67 243 THR B O 1
ATOM 4119 N N . THR B 2 244 ? 23.819 227.255 12.781 1.00 46.92 244 THR B N 1
ATOM 4120 C CA . THR B 2 244 ? 24.191 227.235 11.359 1.00 53.46 244 THR B CA 1
ATOM 4121 C C . THR B 2 244 ? 23.046 227.694 10.444 1.00 51.93 244 THR B C 1
ATOM 4122 O O . THR B 2 244 ? 23.269 228.481 9.517 1.00 47.02 244 THR B O 1
ATOM 4126 N N . HIS B 2 245 ? 21.813 227.240 10.686 1.00 49.99 245 HIS B N 1
ATOM 4127 C CA . HIS B 2 245 ? 20.738 227.702 9.817 1.00 52.30 245 HIS B CA 1
ATOM 4128 C C . HIS B 2 245 ? 20.458 229.193 9.998 1.00 47.83 245 HIS B C 1
ATOM 4129 O O . HIS B 2 245 ? 20.153 229.877 9.018 1.00 49.12 245 HIS B O 1
ATOM 4136 N N . SER B 2 246 ? 20.661 229.740 11.198 1.00 42.62 246 SER B N 1
ATOM 4137 C CA . SER B 2 246 ? 20.446 231.173 11.361 1.00 39.08 246 SER B CA 1
ATOM 4138 C C . SER B 2 246 ? 21.470 231.915 10.522 1.00 45.70 246 SER B C 1
ATOM 4139 O O . SER B 2 246 ? 21.197 233.020 10.024 1.00 48.99 246 SER B O 1
ATOM 4142 N N . ILE B 2 247 ? 22.649 231.307 10.317 1.00 47.64 247 ILE B N 1
ATOM 4143 C CA . ILE B 2 247 ? 23.670 232.010 9.550 1.00 45.29 247 ILE B CA 1
ATOM 4144 C C . ILE B 2 247 ? 23.344 231.924 8.062 1.00 47.99 247 ILE B C 1
ATOM 4145 O O . ILE B 2 247 ? 23.501 232.909 7.342 1.00 51.50 247 ILE B O 1
ATOM 4150 N N . ASP B 2 248 ? 22.867 230.773 7.556 1.00 48.50 248 ASP B N 1
ATOM 4151 C CA . ASP B 2 248 ? 22.475 230.821 6.149 1.00 52.49 248 ASP B CA 1
ATOM 4152 C C . ASP B 2 248 ? 21.274 231.752 5.970 1.00 50.03 248 ASP B C 1
ATOM 4153 O O . ASP B 2 248 ? 21.155 232.410 4.927 1.00 51.29 248 ASP B O 1
ATOM 4158 N N . GLY B 2 249 ? 20.396 231.843 6.978 1.00 42.94 249 GLY B N 1
ATOM 4159 C CA . GLY B 2 249 ? 19.328 232.841 6.943 1.00 38.34 249 GLY B CA 1
ATOM 4160 C C . GLY B 2 249 ? 19.862 234.254 6.770 1.00 49.67 249 GLY B C 1
ATOM 4161 O O . GLY B 2 249 ? 19.377 235.027 5.936 1.00 46.63 249 GLY B O 1
ATOM 4162 N N . LEU B 2 250 ? 20.871 234.603 7.574 1.00 51.86 250 LEU B N 1
ATOM 4163 C CA . LEU B 2 250 ? 21.549 235.882 7.451 1.00 47.46 250 LEU B CA 1
ATOM 4164 C C . LEU B 2 250 ? 22.172 236.063 6.075 1.00 51.95 250 LEU B C 1
ATOM 4165 O O . LEU B 2 250 ? 22.090 237.154 5.490 1.00 52.81 250 LEU B O 1
ATOM 4170 N N . VAL B 2 251 ? 22.862 235.031 5.561 1.00 46.97 251 VAL B N 1
ATOM 4171 C CA . VAL B 2 251 ? 23.481 235.185 4.242 1.00 51.52 251 VAL B CA 1
ATOM 4172 C C . VAL B 2 251 ? 22.410 235.475 3.187 1.00 52.23 251 VAL B C 1
ATOM 4173 O O . VAL B 2 251 ? 22.585 236.373 2.360 1.00 50.45 251 VAL B O 1
ATOM 4177 N N . VAL B 2 252 ? 21.234 234.821 3.283 1.00 50.15 252 VAL B N 1
ATOM 4178 C CA . VAL B 2 252 ? 20.142 235.130 2.363 1.00 43.84 252 VAL B CA 1
ATOM 4179 C C . VAL B 2 252 ? 19.710 236.596 2.512 1.00 50.72 252 VAL B C 1
ATOM 4180 O O . VAL B 2 252 ? 19.693 237.355 1.535 1.00 52.65 252 VAL B O 1
ATOM 4184 N N . ARG B 2 253 ? 19.385 237.035 3.731 1.00 51.58 253 ARG B N 1
ATOM 4185 C CA . ARG B 2 253 ? 18.936 238.422 3.888 1.00 51.24 253 ARG B CA 1
ATOM 4186 C C . ARG B 2 253 ? 19.962 239.418 3.359 1.00 50.62 253 ARG B C 1
ATOM 4187 O O . ARG B 2 253 ? 19.615 240.371 2.655 1.00 52.53 253 ARG B O 1
ATOM 4195 N N . GLU B 2 254 ? 21.235 239.230 3.710 1.00 52.07 254 GLU B N 1
ATOM 4196 C CA . GLU B 2 254 ? 22.232 240.228 3.355 1.00 46.47 254 GLU B CA 1
ATOM 4197 C C . GLU B 2 254 ? 22.561 240.208 1.864 1.00 51.14 254 GLU B C 1
ATOM 4198 O O . GLU B 2 254 ? 22.746 241.267 1.251 1.00 55.87 254 GLU B O 1
ATOM 4204 N N . LEU B 2 255 ? 22.653 239.019 1.262 1.00 52.04 255 LEU B N 1
ATOM 4205 C CA . LEU B 2 255 ? 22.845 238.949 -0.181 1.00 46.27 255 LEU B CA 1
ATOM 4206 C C . LEU B 2 255 ? 21.726 239.691 -0.902 1.00 48.26 255 LEU B C 1
ATOM 4207 O O . LEU B 2 255 ? 21.966 240.403 -1.893 1.00 51.16 255 LEU B O 1
ATOM 4212 N N . VAL B 2 256 ? 20.489 239.530 -0.435 1.00 47.05 256 VAL B N 1
ATOM 4213 C CA . VAL B 2 256 ? 19.410 240.223 -1.121 1.00 48.05 256 VAL B CA 1
ATOM 4214 C C . VAL B 2 256 ? 19.503 241.729 -0.871 1.00 47.97 256 VAL B C 1
ATOM 4215 O O . VAL B 2 256 ? 19.266 242.518 -1.791 1.00 51.02 256 VAL B O 1
ATOM 4219 N N . ARG B 2 257 ? 19.952 242.161 0.322 1.00 44.62 257 ARG B N 1
ATOM 4220 C CA . ARG B 2 257 ? 20.127 243.601 0.545 1.00 44.65 257 ARG B CA 1
ATOM 4221 C C . ARG B 2 257 ? 21.177 244.180 -0.382 1.00 50.28 257 ARG B C 1
ATOM 4222 O O . ARG B 2 257 ? 20.981 245.263 -0.945 1.00 58.11 257 ARG B O 1
ATOM 4230 N N . ARG B 2 258 ? 22.245 243.430 -0.638 1.00 48.02 258 ARG B N 1
ATOM 4231 C CA . ARG B 2 258 ? 23.341 243.939 -1.441 1.00 53.47 258 ARG B CA 1
ATOM 4232 C C . ARG B 2 258 ? 23.059 243.881 -2.927 1.00 58.35 258 ARG B C 1
ATOM 4233 O O . ARG B 2 258 ? 23.658 244.655 -3.680 1.00 64.50 258 ARG B O 1
ATOM 4241 N N . CYS B 2 259 ? 22.184 242.987 -3.365 1.00 65.07 259 CYS B N 1
ATOM 4242 C CA . CYS B 2 259 ? 21.875 242.851 -4.783 1.00 64.91 259 CYS B CA 1
ATOM 4243 C C . CYS B 2 259 ? 20.674 243.676 -5.195 1.00 59.94 259 CYS B C 1
ATOM 4244 O O . CYS B 2 259 ? 20.683 244.307 -6.260 1.00 59.75 259 CYS B O 1
ATOM 4247 N N . ASP B 2 260 ? 19.592 243.571 -4.430 1.00 58.85 260 ASP B N 1
ATOM 4248 C CA . ASP B 2 260 ? 18.330 244.201 -4.819 1.00 60.05 260 ASP B CA 1
ATOM 4249 C C . ASP B 2 260 ? 18.157 245.516 -4.068 1.00 59.24 260 ASP B C 1
ATOM 4250 O O . ASP B 2 260 ? 17.242 245.688 -3.256 1.00 55.42 260 ASP B O 1
ATOM 4255 N N . TYR B 2 261 ? 19.050 246.462 -4.344 1.00 56.10 261 TYR B N 1
ATOM 4256 C CA . TYR B 2 261 ? 19.098 247.655 -3.515 1.00 51.54 261 TYR B CA 1
ATOM 4257 C C . TYR B 2 261 ? 18.348 248.802 -4.197 1.00 51.68 261 TYR B C 1
ATOM 4258 O O . TYR B 2 261 ? 18.054 248.749 -5.389 1.00 60.67 261 TYR B O 1
ATOM 4267 N N . ASP B 2 262 ? 18.028 249.834 -3.425 1.00 53.45 262 ASP B N 1
ATOM 4268 C CA . ASP B 2 262 ? 17.328 251.024 -3.920 1.00 49.95 262 ASP B CA 1
ATOM 4269 C C . ASP B 2 262 ? 18.379 252.046 -4.345 1.00 55.70 262 ASP B C 1
ATOM 4270 O O . ASP B 2 262 ? 19.035 252.659 -3.497 1.00 60.42 262 ASP B O 1
ATOM 4275 N N . LYS B 2 263 ? 18.471 252.308 -5.652 1.00 61.58 263 LYS B N 1
ATOM 4276 C CA . LYS B 2 263 ? 19.570 253.138 -6.153 1.00 64.17 263 LYS B CA 1
ATOM 4277 C C . LYS B 2 263 ? 19.503 254.554 -5.582 1.00 69.47 263 LYS B C 1
ATOM 4278 O O . LYS B 2 263 ? 20.541 255.189 -5.356 1.00 80.72 263 LYS B O 1
ATOM 4284 N N . ASN B 2 264 ? 18.299 255.076 -5.368 1.00 64.39 264 ASN B N 1
ATOM 4285 C CA . ASN B 2 264 ? 18.169 256.407 -4.778 1.00 69.75 264 ASN B CA 1
ATOM 4286 C C . ASN B 2 264 ? 18.632 256.428 -3.322 1.00 71.13 264 ASN B C 1
ATOM 4287 O O . ASN B 2 264 ? 19.218 257.415 -2.869 1.00 73.88 264 ASN B O 1
ATOM 4292 N N . GLN B 2 265 ? 18.368 255.365 -2.570 1.00 65.16 265 GLN B N 1
ATOM 4293 C CA . GLN B 2 265 ? 18.915 255.272 -1.228 1.00 61.52 265 GLN B CA 1
ATOM 4294 C C . GLN B 2 265 ? 20.427 255.234 -1.259 1.00 68.67 265 GLN B C 1
ATOM 4295 O O . GLN B 2 265 ? 21.087 255.939 -0.487 1.00 70.08 265 GLN B O 1
ATOM 4301 N N . ILE B 2 266 ? 21.000 254.437 -2.164 1.00 65.55 266 ILE B N 1
ATOM 4302 C CA . ILE B 2 266 ? 22.457 254.326 -2.204 1.00 68.75 266 ILE B CA 1
ATOM 4303 C C . ILE B 2 266 ? 23.085 255.698 -2.401 1.00 69.00 266 ILE B C 1
ATOM 4304 O O . ILE B 2 266 ? 24.016 256.085 -1.685 1.00 68.62 266 ILE B O 1
ATOM 4309 N N . GLU B 2 267 ? 22.548 256.472 -3.340 1.00 69.21 267 GLU B N 1
ATOM 4310 C CA . GLU B 2 267 ? 23.125 257.773 -3.628 1.00 75.03 267 GLU B CA 1
ATOM 4311 C C . GLU B 2 267 ? 22.961 258.727 -2.450 1.00 69.61 267 GLU B C 1
ATOM 4312 O O . GLU B 2 267 ? 23.879 259.497 -2.144 1.00 70.17 267 GLU B O 1
ATOM 4318 N N . TYR B 2 268 ? 21.830 258.664 -1.742 1.00 65.66 268 TYR B N 1
ATOM 4319 C CA . TYR B 2 268 ? 21.709 259.430 -0.500 1.00 68.67 268 TYR B CA 1
ATOM 4320 C C . TYR B 2 268 ? 22.799 259.081 0.516 1.00 74.51 268 TYR B C 1
ATOM 4321 O O . TYR B 2 268 ? 23.447 259.979 1.066 1.00 80.47 268 TYR B O 1
ATOM 4330 N N . ILE B 2 269 ? 23.042 257.788 0.757 1.00 72.18 269 ILE B N 1
ATOM 4331 C CA . ILE B 2 269 ? 24.047 257.404 1.752 1.00 67.95 269 ILE B CA 1
ATOM 4332 C C . ILE B 2 269 ? 25.416 257.899 1.302 1.00 76.59 269 ILE B C 1
ATOM 4333 O O . ILE B 2 269 ? 26.229 258.355 2.117 1.00 76.47 269 ILE B O 1
ATOM 4338 N N . LYS B 2 270 ? 25.671 257.869 -0.012 1.00 81.67 270 LYS B N 1
ATOM 4339 C CA . LYS B 2 270 ? 26.940 258.362 -0.542 1.00 80.67 270 LYS B CA 1
ATOM 4340 C C . LYS B 2 270 ? 27.094 259.861 -0.275 1.00 79.93 270 LYS B C 1
ATOM 4341 O O . LYS B 2 270 ? 28.176 260.331 0.106 1.00 77.33 270 LYS B O 1
ATOM 4347 N N . ALA B 2 271 ? 26.025 260.630 -0.500 1.00 73.80 271 ALA B N 1
ATOM 4348 C CA . ALA B 2 271 ? 26.071 262.055 -0.200 1.00 78.61 271 ALA B CA 1
ATOM 4349 C C . ALA B 2 271 ? 26.228 262.261 1.299 1.00 83.03 271 ALA B C 1
ATOM 4350 O O . ALA B 2 271 ? 27.008 263.117 1.738 1.00 86.92 271 ALA B O 1
ATOM 4352 N N . LEU B 2 272 ? 25.446 261.519 2.097 1.00 76.19 272 LEU B N 1
ATOM 4353 C CA . LEU B 2 272 ? 25.536 261.625 3.548 1.00 71.45 272 LEU B CA 1
ATOM 4354 C C . LEU B 2 272 ? 26.959 261.391 4.024 1.00 78.63 272 LEU B C 1
ATOM 4355 O O . LEU B 2 272 ? 27.471 262.131 4.871 1.00 87.65 272 LEU B O 1
ATOM 4360 N N . CYS B 2 273 ? 27.620 260.377 3.473 1.00 78.95 273 CYS B N 1
ATOM 4361 C CA . CYS B 2 273 ? 28.992 260.073 3.848 1.00 77.44 273 CYS B CA 1
ATOM 4362 C C . CYS B 2 273 ? 29.971 261.163 3.437 1.00 80.44 273 CYS B C 1
ATOM 4363 O O . CYS B 2 273 ? 31.007 261.331 4.085 1.00 81.69 273 CYS B O 1
ATOM 4366 N N . ASN B 2 274 ? 29.671 261.917 2.380 1.00 84.64 274 ASN B N 1
ATOM 4367 C CA . ASN B 2 274 ? 30.567 262.959 1.884 1.00 85.00 274 ASN B CA 1
ATOM 4368 C C . ASN B 2 274 ? 30.147 264.348 2.332 1.00 88.90 274 ASN B C 1
ATOM 4369 O O . ASN B 2 274 ? 30.622 265.338 1.773 1.00 81.32 274 ASN B O 1
ATOM 4374 N N . GLY B 2 275 ? 29.313 264.436 3.366 1.00 95.26 275 GLY B N 1
ATOM 4375 C CA . GLY B 2 275 ? 28.877 265.707 3.909 1.00 95.04 275 GLY B CA 1
ATOM 4376 C C . GLY B 2 275 ? 27.990 266.548 3.021 1.00 93.45 275 GLY B C 1
ATOM 4377 O O . GLY B 2 275 ? 27.858 267.748 3.264 1.00 96.29 275 GLY B O 1
ATOM 4378 N N . GLU B 2 276 ? 27.351 265.954 2.014 1.00 91.16 276 GLU B N 1
ATOM 4379 C CA . GLU B 2 276 ? 26.569 266.708 1.039 1.00 84.72 276 GLU B CA 1
ATOM 4380 C C . GLU B 2 276 ? 25.066 266.498 1.172 1.00 80.90 276 GLU B C 1
ATOM 4381 O O . GLU B 2 276 ? 24.327 266.882 0.266 1.00 84.34 276 GLU B O 1
ATOM 4387 N N . ALA B 2 277 ? 24.582 265.869 2.241 1.00 79.66 277 ALA B N 1
ATOM 4388 C CA . ALA B 2 277 ? 23.149 265.617 2.336 1.00 78.71 277 ALA B CA 1
ATOM 4389 C C . ALA B 2 277 ? 22.464 266.761 3.069 1.00 80.01 277 ALA B C 1
ATOM 4390 O O . ALA B 2 277 ? 23.022 267.343 4.004 1.00 83.12 277 ALA B O 1
ATOM 4392 N N . GLU B 2 278 ? 21.272 267.116 2.609 1.00 80.03 278 GLU B N 1
ATOM 4393 C CA . GLU B 2 278 ? 20.482 268.083 3.348 1.00 84.80 278 GLU B CA 1
ATOM 4394 C C . GLU B 2 278 ? 20.193 267.530 4.739 1.00 81.77 278 GLU B C 1
ATOM 4395 O O . GLU B 2 278 ? 19.994 266.330 4.919 1.00 84.79 278 GLU B O 1
ATOM 4401 N N . TYR B 2 279 ? 20.175 268.410 5.728 1.00 86.38 279 TYR B N 1
ATOM 4402 C CA . TYR B 2 279 ? 20.039 267.968 7.105 1.00 81.93 279 TYR B CA 1
ATOM 4403 C C . TYR B 2 279 ? 18.743 267.182 7.308 1.00 85.45 279 TYR B C 1
ATOM 4404 O O . TYR B 2 279 ? 17.660 267.651 6.958 1.00 91.82 279 TYR B O 1
ATOM 4413 N N . LYS B 2 280 ? 18.852 265.998 7.910 1.00 83.02 280 LYS B N 1
ATOM 4414 C CA . LYS B 2 280 ? 17.710 265.125 8.178 1.00 79.00 280 LYS B CA 1
ATOM 4415 C C . LYS B 2 280 ? 18.079 264.265 9.371 1.00 70.92 280 LYS B C 1
ATOM 4416 O O . LYS B 2 280 ? 19.155 263.656 9.400 1.00 66.10 280 LYS B O 1
ATOM 4422 N N . ALA B 2 281 ? 17.174 264.201 10.340 1.00 68.61 281 ALA B N 1
ATOM 4423 C CA . ALA B 2 281 ? 17.475 263.470 11.556 1.00 73.54 281 ALA B CA 1
ATOM 4424 C C . ALA B 2 281 ? 16.212 262.978 12.243 1.00 74.21 281 ALA B C 1
ATOM 4425 O O . ALA B 2 281 ? 15.235 263.721 12.372 1.00 77.28 281 ALA B O 1
ATOM 4427 N N . SER B 2 282 ? 16.271 261.745 12.740 1.00 72.57 282 SER B N 1
ATOM 4428 C CA . SER B 2 282 ? 15.217 261.203 13.577 1.00 74.38 282 SER B CA 1
ATOM 4429 C C . SER B 2 282 ? 15.838 260.496 14.777 1.00 74.89 282 SER B C 1
ATOM 4430 O O . SER B 2 282 ? 16.646 259.581 14.611 1.00 76.23 282 SER B O 1
ATOM 4433 N N . GLU B 2 283 ? 15.388 260.859 15.980 1.00 75.85 283 GLU B N 1
ATOM 4434 C CA . GLU B 2 283 ? 15.959 260.296 17.200 1.00 80.15 283 GLU B CA 1
ATOM 4435 C C . GLU B 2 283 ? 15.788 258.780 17.245 1.00 82.90 283 GLU B C 1
ATOM 4436 O O . GLU B 2 283 ? 16.605 258.077 17.855 1.00 87.96 283 GLU B O 1
ATOM 4442 N N . LYS B 2 284 ? 14.748 258.261 16.589 1.00 80.55 284 LYS B N 1
ATOM 4443 C CA . LYS B 2 284 ? 14.455 256.831 16.606 1.00 80.65 284 LYS B CA 1
ATOM 4444 C C . LYS B 2 284 ? 15.501 256.034 15.842 1.00 76.78 284 LYS B C 1
ATOM 4445 O O . LYS B 2 284 ? 15.659 254.834 16.091 1.00 81.60 284 LYS B O 1
ATOM 4451 N N . ASN B 2 285 ? 16.209 256.677 14.911 1.00 70.07 285 ASN B N 1
ATOM 4452 C CA . ASN B 2 285 ? 17.256 256.014 14.152 1.00 63.41 285 ASN B CA 1
ATOM 4453 C C . ASN B 2 285 ? 18.475 255.657 14.993 1.00 64.06 285 ASN B C 1
ATOM 4454 O O . ASN B 2 285 ? 19.209 254.729 14.642 1.00 65.62 285 ASN B O 1
ATOM 4459 N N . TYR B 2 286 ? 18.709 256.372 16.092 1.00 67.16 286 TYR B N 1
ATOM 4460 C CA . TYR B 2 286 ? 19.987 256.266 16.801 1.00 63.01 286 TYR B CA 1
ATOM 4461 C C . TYR B 2 286 ? 20.206 254.874 17.391 1.00 60.75 286 TYR B C 1
ATOM 4462 O O . TYR B 2 286 ? 21.253 254.260 17.159 1.00 58.28 286 TYR B O 1
ATOM 4471 N N . GLY B 2 287 ? 19.219 254.353 18.142 1.00 68.45 287 GLY B N 1
ATOM 4472 C CA . GLY B 2 287 ? 19.371 253.047 18.778 1.00 61.02 287 GLY B CA 1
ATOM 4473 C C . GLY B 2 287 ? 19.796 251.956 17.817 1.00 59.66 287 GLY B C 1
ATOM 4474 O O . GLY B 2 287 ? 20.779 251.245 18.070 1.00 62.64 287 GLY B O 1
ATOM 4475 N N . LYS B 2 288 ? 19.059 251.819 16.703 1.00 58.89 288 LYS B N 1
ATOM 4476 C CA . LYS B 2 288 ? 19.306 250.809 15.686 1.00 58.32 288 LYS B CA 1
ATOM 4477 C C . LYS B 2 288 ? 20.630 251.049 14.973 1.00 62.78 288 LYS B C 1
ATOM 4478 O O . LYS B 2 288 ? 21.413 250.114 14.772 1.00 63.41 288 LYS B O 1
ATOM 4484 N N . ALA B 2 289 ? 20.929 252.307 14.633 1.00 61.20 289 ALA B N 1
ATOM 4485 C CA . ALA B 2 289 ? 22.228 252.590 14.022 1.00 61.83 289 ALA B CA 1
ATOM 4486 C C . ALA B 2 289 ? 23.385 252.165 14.939 1.00 65.55 289 ALA B C 1
ATOM 4487 O O . ALA B 2 289 ? 24.341 251.510 14.493 1.00 71.66 289 ALA B O 1
ATOM 4489 N N . MET B 2 290 ? 23.264 252.447 16.234 1.00 61.61 290 MET B N 1
ATOM 4490 C CA . MET B 2 290 ? 24.279 252.072 17.204 1.00 61.78 290 MET B CA 1
ATOM 4491 C C . MET B 2 290 ? 24.353 250.552 17.322 1.00 58.57 290 MET B C 1
ATOM 4492 O O . MET B 2 290 ? 25.439 249.969 17.271 1.00 56.03 290 MET B O 1
ATOM 4497 N N . GLU B 2 291 ? 23.196 249.892 17.406 1.00 49.87 291 GLU B N 1
ATOM 4498 C CA . GLU B 2 291 ? 23.168 248.445 17.596 1.00 54.98 291 GLU B CA 1
ATOM 4499 C C . GLU B 2 291 ? 23.870 247.726 16.444 1.00 61.03 291 GLU B C 1
ATOM 4500 O O . GLU B 2 291 ? 24.798 246.928 16.662 1.00 62.48 291 GLU B O 1
ATOM 4506 N N . LEU B 2 292 ? 23.515 248.096 15.198 1.00 57.49 292 LEU B N 1
ATOM 4507 C CA . LEU B 2 292 ? 24.081 247.426 14.034 1.00 56.58 292 LEU B CA 1
ATOM 4508 C C . LEU B 2 292 ? 25.555 247.757 13.878 1.00 66.41 292 LEU B C 1
ATOM 4509 O O . LEU B 2 292 ? 26.341 246.884 13.489 1.00 70.13 292 LEU B O 1
ATOM 4514 N N . TRP B 2 293 ? 25.961 248.998 14.188 1.00 65.99 293 TRP B N 1
ATOM 4515 C CA . TRP B 2 293 ? 27.379 249.324 14.071 1.00 63.28 293 TRP B CA 1
ATOM 4516 C C . TRP B 2 293 ? 28.179 248.522 15.075 1.00 63.03 293 TRP B C 1
ATOM 4517 O O . TRP B 2 293 ? 29.283 248.045 14.772 1.00 59.38 293 TRP B O 1
ATOM 4528 N N . GLY B 2 294 ? 27.629 248.371 16.278 1.00 63.96 294 GLY B N 1
ATOM 4529 C CA . GLY B 2 294 ? 28.284 247.565 17.295 1.00 66.16 294 GLY B CA 1
ATOM 4530 C C . GLY B 2 294 ? 28.501 246.132 16.833 1.00 63.63 294 GLY B C 1
ATOM 4531 O O . GLY B 2 294 ? 29.565 245.555 17.068 1.00 63.45 294 GLY B O 1
ATOM 4532 N N . TYR B 2 295 ? 27.489 245.530 16.175 1.00 54.06 295 TYR B N 1
ATOM 4533 C CA . TYR B 2 295 ? 27.653 244.150 15.718 1.00 54.71 295 TYR B CA 1
ATOM 4534 C C . TYR B 2 295 ? 28.788 244.078 14.709 1.00 54.50 295 TYR B C 1
ATOM 4535 O O . TYR B 2 295 ? 29.512 243.081 14.651 1.00 56.64 295 TYR B O 1
ATOM 4544 N N . TYR B 2 296 ? 28.933 245.111 13.878 1.00 50.40 296 TYR B N 1
ATOM 4545 C CA . TYR B 2 296 ? 30.034 245.132 12.930 1.00 51.71 296 TYR B CA 1
ATOM 4546 C C . TYR B 2 296 ? 31.354 245.119 13.691 1.00 57.60 296 TYR B C 1
ATOM 4547 O O . TYR B 2 296 ? 32.261 244.332 13.391 1.00 59.22 296 TYR B O 1
ATOM 4556 N N . GLU B 2 297 ? 31.478 246.007 14.679 1.00 56.03 297 GLU B N 1
ATOM 4557 C CA . GLU B 2 297 ? 32.702 246.059 15.468 1.00 59.11 297 GLU B CA 1
ATOM 4558 C C . GLU B 2 297 ? 33.020 244.698 16.092 1.00 60.59 297 GLU B C 1
ATOM 4559 O O . GLU B 2 297 ? 34.188 244.285 16.111 1.00 62.90 297 GLU B O 1
ATOM 4565 N N . LYS B 2 298 ? 32.011 244.015 16.667 1.00 57.98 298 LYS B N 1
ATOM 4566 C CA . LYS B 2 298 ? 32.283 242.754 17.349 1.00 54.43 298 LYS B CA 1
ATOM 4567 C C . LYS B 2 298 ? 32.458 241.562 16.414 1.00 56.89 298 LYS B C 1
ATOM 4568 O O . LYS B 2 298 ? 32.956 240.526 16.866 1.00 61.90 298 LYS B O 1
ATOM 4574 N N . THR B 2 299 ? 32.165 241.685 15.117 1.00 54.90 299 THR B N 1
ATOM 4575 C CA . THR B 2 299 ? 31.989 240.495 14.280 1.00 51.68 299 THR B CA 1
ATOM 4576 C C . THR B 2 299 ? 32.627 240.653 12.918 1.00 53.37 299 THR B C 1
ATOM 4577 O O . THR B 2 299 ? 32.926 239.631 12.283 1.00 55.19 299 THR B O 1
ATOM 4581 N N . GLY B 2 300 ? 32.742 241.872 12.394 1.00 44.06 300 GLY B N 1
ATOM 4582 C CA . GLY B 2 300 ? 33.272 242.063 11.066 1.00 43.94 300 GLY B CA 1
ATOM 4583 C C . GLY B 2 300 ? 32.189 242.058 10.001 1.00 57.87 300 GLY B C 1
ATOM 4584 O O . GLY B 2 300 ? 32.470 242.371 8.837 1.00 60.93 300 GLY B O 1
ATOM 4585 N N . PHE B 2 301 ? 30.963 241.710 10.373 1.00 54.39 301 PHE B N 1
ATOM 4586 C CA . PHE B 2 301 ? 29.830 241.627 9.461 1.00 59.90 301 PHE B CA 1
ATOM 4587 C C . PHE B 2 301 ? 29.080 242.952 9.492 1.00 55.69 301 PHE B C 1
ATOM 4588 O O . PHE B 2 301 ? 28.291 243.205 10.399 1.00 59.60 301 PHE B O 1
ATOM 4596 N N . LEU B 2 302 ? 29.355 243.816 8.518 1.00 50.32 302 LEU B N 1
ATOM 4597 C CA . LEU B 2 302 ? 28.630 245.077 8.366 1.00 51.78 302 LEU B CA 1
ATOM 4598 C C . LEU B 2 302 ? 27.416 244.845 7.470 1.00 52.80 302 LEU B C 1
ATOM 4599 O O . LEU B 2 302 ? 27.570 244.471 6.311 1.00 64.23 302 LEU B O 1
ATOM 4604 N N . THR B 2 303 ? 26.218 245.018 8.003 1.00 52.90 303 THR B N 1
ATOM 4605 C CA . THR B 2 303 ? 25.036 244.809 7.185 1.00 54.46 303 THR B CA 1
ATOM 4606 C C . THR B 2 303 ? 24.603 246.066 6.438 1.00 56.76 303 THR B C 1
ATOM 4607 O O . THR B 2 303 ? 24.459 247.139 7.036 1.00 58.08 303 THR B O 1
ATOM 4611 N N . ALA B 2 304 ? 24.278 245.897 5.148 1.00 52.69 304 ALA B N 1
ATOM 4612 C CA . ALA B 2 304 ? 23.742 247.002 4.367 1.00 54.15 304 ALA B CA 1
ATOM 4613 C C . ALA B 2 304 ? 22.405 247.467 4.915 1.00 58.02 304 ALA B C 1
ATOM 4614 O O . ALA B 2 304 ? 21.934 248.542 4.527 1.00 57.17 304 ALA B O 1
ATOM 4616 N N . ARG B 2 305 ? 21.802 246.705 5.833 1.00 54.15 305 ARG B N 1
ATOM 4617 C CA . ARG B 2 305 ? 20.589 247.186 6.472 1.00 53.03 305 ARG B CA 1
ATOM 4618 C C . ARG B 2 305 ? 20.814 248.543 7.132 1.00 55.56 305 ARG B C 1
ATOM 4619 O O . ARG B 2 305 ? 19.862 249.315 7.298 1.00 56.51 305 ARG B O 1
ATOM 4627 N N . ILE B 2 306 ? 22.054 248.851 7.524 1.00 55.55 306 ILE B N 1
ATOM 4628 C CA . ILE B 2 306 ? 22.304 250.068 8.289 1.00 53.71 306 ILE B CA 1
ATOM 4629 C C . ILE B 2 306 ? 21.936 251.313 7.480 1.00 59.23 306 ILE B C 1
ATOM 4630 O O . ILE B 2 306 ? 21.588 252.355 8.058 1.00 64.00 306 ILE B O 1
ATOM 4635 N N . PHE B 2 307 ? 22.005 251.230 6.145 1.00 52.17 307 PHE B N 1
ATOM 4636 C CA . PHE B 2 307 ? 21.589 252.344 5.297 1.00 54.11 307 PHE B CA 1
ATOM 4637 C C . PHE B 2 307 ? 20.224 252.885 5.717 1.00 58.64 307 PHE B C 1
ATOM 4638 O O . PHE B 2 307 ? 19.981 254.088 5.654 1.00 61.62 307 PHE B O 1
ATOM 4646 N N . ASP B 2 308 ? 19.328 252.008 6.168 1.00 63.22 308 ASP B N 1
ATOM 4647 C CA . ASP B 2 308 ? 18.004 252.414 6.626 1.00 62.34 308 ASP B CA 1
ATOM 4648 C C . ASP B 2 308 ? 18.035 253.342 7.822 1.00 64.12 308 ASP B C 1
ATOM 4649 O O . ASP B 2 308 ? 17.009 253.958 8.126 1.00 65.22 308 ASP B O 1
ATOM 4654 N N . TYR B 2 309 ? 19.126 253.380 8.576 1.00 58.36 309 TYR B N 1
ATOM 4655 C CA . TYR B 2 309 ? 19.112 254.150 9.812 1.00 67.20 309 TYR B CA 1
ATOM 4656 C C . TYR B 2 309 ? 20.141 255.265 9.853 1.00 70.29 309 TYR B C 1
ATOM 4657 O O . TYR B 2 309 ? 20.291 255.894 10.906 1.00 73.09 309 TYR B O 1
ATOM 4666 N N . LEU B 2 310 ? 20.872 255.497 8.759 1.00 61.77 310 LEU B N 1
ATOM 4667 C CA . LEU B 2 310 ? 21.870 256.555 8.680 1.00 64.08 310 LEU B CA 1
ATOM 4668 C C . LEU B 2 310 ? 21.247 257.897 8.298 1.00 70.10 310 LEU B C 1
ATOM 4669 O O . LEU B 2 310 ? 20.596 258.001 7.255 1.00 71.46 310 LEU B O 1
ATOM 4674 N N . ASP B 2 311 ? 21.451 258.922 9.137 1.00 69.30 311 ASP B N 1
ATOM 4675 C CA . ASP B 2 311 ? 21.006 260.283 8.828 1.00 64.29 311 ASP B CA 1
ATOM 4676 C C . ASP B 2 311 ? 22.079 261.270 9.298 1.00 68.05 311 ASP B C 1
ATOM 4677 O O . ASP B 2 311 ? 23.171 260.872 9.723 1.00 67.06 311 ASP B O 1
ATOM 4682 N N . SER B 2 312 ? 21.758 262.573 9.224 1.00 72.39 312 SER B N 1
ATOM 4683 C CA . SER B 2 312 ? 22.741 263.628 9.506 1.00 69.96 312 SER B CA 1
ATOM 4684 C C . SER B 2 312 ? 23.401 263.469 10.870 1.00 66.48 312 SER B C 1
ATOM 4685 O O . SER B 2 312 ? 24.579 263.803 11.041 1.00 70.67 312 SER B O 1
ATOM 4688 N N . GLU B 2 313 ? 22.637 263.035 11.868 1.00 61.55 313 GLU B N 1
ATOM 4689 C CA . GLU B 2 313 ? 23.160 262.832 13.210 1.00 68.72 313 GLU B CA 1
ATOM 4690 C C . GLU B 2 313 ? 23.768 261.453 13.419 1.00 71.36 313 GLU B C 1
ATOM 4691 O O . GLU B 2 313 ? 24.784 261.312 14.111 1.00 76.62 313 GLU B O 1
ATOM 4697 N N . THR B 2 314 ? 23.180 260.449 12.797 1.00 70.46 314 THR B N 1
ATOM 4698 C CA . THR B 2 314 ? 23.552 259.064 13.031 1.00 72.77 314 THR B CA 1
ATOM 4699 C C . THR B 2 314 ? 24.825 258.675 12.266 1.00 72.56 314 THR B C 1
ATOM 4700 O O . THR B 2 314 ? 25.564 257.778 12.701 1.00 64.53 314 THR B O 1
ATOM 4704 N N . ILE B 2 315 ? 25.095 259.328 11.128 1.00 73.06 315 ILE B N 1
ATOM 4705 C CA . ILE B 2 315 ? 26.320 259.073 10.380 1.00 71.53 315 ILE B CA 1
ATOM 4706 C C . ILE B 2 315 ? 27.532 259.393 11.238 1.00 77.67 315 ILE B C 1
ATOM 4707 O O . ILE B 2 315 ? 28.629 258.886 10.986 1.00 83.39 315 ILE B O 1
ATOM 4712 N N . LYS B 2 316 ? 27.344 260.211 12.278 1.00 75.00 316 LYS B N 1
ATOM 4713 C CA . LYS B 2 316 ? 28.430 260.613 13.159 1.00 71.71 316 LYS B CA 1
ATOM 4714 C C . LYS B 2 316 ? 28.941 259.466 14.014 1.00 72.16 316 LYS B C 1
ATOM 4715 O O . LYS B 2 316 ? 30.061 259.539 14.522 1.00 75.14 316 LYS B O 1
ATOM 4721 N N . LEU B 2 317 ? 28.132 258.450 14.258 1.00 73.53 317 LEU B N 1
ATOM 4722 C CA . LEU B 2 317 ? 28.624 257.383 15.102 1.00 74.53 317 LEU B CA 1
ATOM 4723 C C . LEU B 2 317 ? 29.328 256.278 14.314 1.00 71.96 317 LEU B C 1
ATOM 4724 O O . LEU B 2 317 ? 29.977 255.421 14.927 1.00 78.99 317 LEU B O 1
ATOM 4729 N N . VAL B 2 318 ? 29.268 256.300 12.983 1.00 65.49 318 VAL B N 1
ATOM 4730 C CA . VAL B 2 318 ? 29.922 255.286 12.156 1.00 62.56 318 VAL B CA 1
ATOM 4731 C C . VAL B 2 318 ? 31.162 255.866 11.483 1.00 66.80 318 VAL B C 1
ATOM 4732 O O . VAL B 2 318 ? 31.373 257.078 11.420 1.00 80.98 318 VAL B O 1
ATOM 4736 N N . ASN B 2 319 ? 31.997 254.966 10.989 1.00 62.40 319 ASN B N 1
ATOM 4737 C CA . ASN B 2 319 ? 33.156 255.296 10.166 1.00 64.14 319 ASN B CA 1
ATOM 4738 C C . ASN B 2 319 ? 32.675 255.398 8.718 1.00 71.83 319 ASN B C 1
ATOM 4739 O O . ASN B 2 319 ? 32.334 254.381 8.101 1.00 72.78 319 ASN B O 1
ATOM 4744 N N . THR B 2 320 ? 32.615 256.624 8.181 1.00 76.28 320 THR B N 1
ATOM 4745 C CA . THR B 2 320 ? 32.065 256.816 6.836 1.00 76.21 320 THR B CA 1
ATOM 4746 C C . THR B 2 320 ? 32.827 256.054 5.753 1.00 75.45 320 THR B C 1
ATOM 4747 O O . THR B 2 320 ? 32.207 255.598 4.782 1.00 69.92 320 THR B O 1
ATOM 4751 N N . GLN B 2 321 ? 34.114 255.762 5.959 1.00 77.35 321 GLN B N 1
ATOM 4752 C CA . GLN B 2 321 ? 34.823 255.038 4.907 1.00 76.98 321 GLN B CA 1
ATOM 4753 C C . GLN B 2 321 ? 34.370 253.594 4.807 1.00 77.96 321 GLN B C 1
ATOM 4754 O O . GLN B 2 321 ? 34.324 253.043 3.703 1.00 74.75 321 GLN B O 1
ATOM 4760 N N . ASP B 2 322 ? 34.023 252.970 5.932 1.00 76.95 322 ASP B N 1
ATOM 4761 C CA . ASP B 2 322 ? 33.520 251.606 5.876 1.00 71.84 322 ASP B CA 1
ATOM 4762 C C . ASP B 2 322 ? 32.173 251.552 5.155 1.00 75.45 322 ASP B C 1
ATOM 4763 O O . ASP B 2 322 ? 31.911 250.623 4.376 1.00 76.18 322 ASP B O 1
ATOM 4768 N N . ILE B 2 323 ? 31.307 252.543 5.406 1.00 67.44 323 ILE B N 1
ATOM 4769 C CA . ILE B 2 323 ? 30.026 252.625 4.704 1.00 67.54 323 ILE B CA 1
ATOM 4770 C C . ILE B 2 323 ? 30.239 252.776 3.204 1.00 68.32 323 ILE B C 1
ATOM 4771 O O . ILE B 2 323 ? 29.573 252.117 2.401 1.00 58.86 323 ILE B O 1
ATOM 4776 N N . LEU B 2 324 ? 31.125 253.695 2.806 1.00 72.40 324 LEU B N 1
ATOM 4777 C CA . LEU B 2 324 ? 31.462 253.865 1.396 1.00 69.15 324 LEU B CA 1
ATOM 4778 C C . LEU B 2 324 ? 32.118 252.613 0.801 1.00 67.47 324 LEU B C 1
ATOM 4779 O O . LEU B 2 324 ? 31.866 252.278 -0.358 1.00 67.32 324 LEU B O 1
ATOM 4784 N N . ASP B 2 325 ? 33.000 251.933 1.552 1.00 70.80 325 ASP B N 1
ATOM 4785 C CA . ASP B 2 325 ? 33.625 250.703 1.046 1.00 70.60 325 ASP B CA 1
ATOM 4786 C C . ASP B 2 325 ? 32.594 249.619 0.753 1.00 72.74 325 ASP B C 1
ATOM 4787 O O . ASP B 2 325 ? 32.684 248.919 -0.266 1.00 74.12 325 ASP B O 1
ATOM 4792 N N . LEU B 2 326 ? 31.617 249.454 1.649 1.00 68.63 326 LEU B N 1
ATOM 4793 C CA . LEU B 2 326 ? 30.553 248.474 1.438 1.00 60.40 326 LEU B CA 1
ATOM 4794 C C . LEU B 2 326 ? 29.774 248.785 0.167 1.00 65.30 326 LEU B C 1
ATOM 4795 O O . LEU B 2 326 ? 29.572 247.902 -0.681 1.00 65.36 326 LEU B O 1
ATOM 4800 N N . ILE B 2 327 ? 29.288 250.029 0.043 1.00 60.85 327 ILE B N 1
ATOM 4801 C CA . ILE B 2 327 ? 28.578 250.442 -1.169 1.00 67.09 327 ILE B CA 1
ATOM 4802 C C . ILE B 2 327 ? 29.417 250.193 -2.421 1.00 70.39 327 ILE B C 1
ATOM 4803 O O . ILE B 2 327 ? 28.897 249.759 -3.458 1.00 67.82 327 ILE B O 1
ATOM 4808 N N . GLU B 2 328 ? 30.716 250.469 -2.356 1.00 72.93 328 GLU B N 1
ATOM 4809 C CA . GLU B 2 328 ? 31.558 250.276 -3.532 1.00 73.81 328 GLU B CA 1
ATOM 4810 C C . GLU B 2 328 ? 31.710 248.794 -3.887 1.00 70.28 328 GLU B C 1
ATOM 4811 O O . GLU B 2 328 ? 31.973 248.474 -5.049 1.00 65.45 328 GLU B O 1
ATOM 4817 N N . SER B 2 329 ? 31.524 247.884 -2.922 1.00 68.66 329 SER B N 1
ATOM 4818 C CA . SER B 2 329 ? 31.633 246.445 -3.180 1.00 62.05 329 SER B CA 1
ATOM 4819 C C . SER B 2 329 ? 30.369 245.815 -3.752 1.00 61.99 329 SER B C 1
ATOM 4820 O O . SER B 2 329 ? 30.410 244.633 -4.108 1.00 56.87 329 SER B O 1
ATOM 4823 N N . MET B 2 330 ? 29.269 246.585 -3.899 1.00 62.97 330 MET B N 1
ATOM 4824 C CA . MET B 2 330 ? 27.974 246.084 -4.325 1.00 65.27 330 MET B CA 1
ATOM 4825 C C . MET B 2 330 ? 27.890 246.110 -5.849 1.00 65.50 330 MET B C 1
ATOM 4826 O O . MET B 2 330 ? 28.708 246.756 -6.514 1.00 62.97 330 MET B O 1
ATOM 4831 N N . PRO B 2 331 ? 26.919 245.410 -6.442 1.00 60.89 331 PRO B N 1
ATOM 4832 C CA . PRO B 2 331 ? 26.791 245.435 -7.904 1.00 58.82 331 PRO B CA 1
ATOM 4833 C C . PRO B 2 331 ? 26.479 246.829 -8.417 1.00 65.66 331 PRO B C 1
ATOM 4834 O O . PRO B 2 331 ? 25.808 247.629 -7.759 1.00 67.44 331 PRO B O 1
ATOM 4838 N N . LYS B 2 332 ? 26.977 247.118 -9.617 1.00 69.06 332 LYS B N 1
ATOM 4839 C CA . LYS B 2 332 ? 26.818 248.463 -10.155 1.00 68.58 332 LYS B CA 1
ATOM 4840 C C . LYS B 2 332 ? 25.387 248.726 -10.577 1.00 71.70 332 LYS B C 1
ATOM 4841 O O . LYS B 2 332 ? 24.959 249.883 -10.570 1.00 74.65 332 LYS B O 1
ATOM 4847 N N . LYS B 2 333 ? 24.628 247.676 -10.923 1.00 70.26 333 LYS B N 1
ATOM 4848 C CA . LYS B 2 333 ? 23.194 247.787 -11.162 1.00 64.83 333 LYS B CA 1
ATOM 4849 C C . LYS B 2 333 ? 22.438 246.787 -10.298 1.00 63.79 333 LYS B C 1
ATOM 4850 O O . LYS B 2 333 ? 22.822 245.609 -10.221 1.00 67.24 333 LYS B O 1
ATOM 4856 N N . PRO B 2 334 ? 21.378 247.212 -9.631 1.00 61.56 334 PRO B N 1
ATOM 4857 C CA . PRO B 2 334 ? 20.653 246.305 -8.735 1.00 58.94 334 PRO B CA 1
ATOM 4858 C C . PRO B 2 334 ? 19.852 245.247 -9.490 1.00 59.17 334 PRO B C 1
ATOM 4859 O O . PRO B 2 334 ? 19.443 245.441 -10.639 1.00 59.39 334 PRO B O 1
ATOM 4863 N N . PHE B 2 335 ? 19.538 244.146 -8.793 1.00 59.17 335 PHE B N 1
ATOM 4864 C CA . PHE B 2 335 ? 18.715 243.114 -9.429 1.00 58.90 335 PHE B CA 1
ATOM 4865 C C . PHE B 2 335 ? 17.951 242.294 -8.394 1.00 60.83 335 PHE B C 1
ATOM 4866 O O . PHE B 2 335 ? 18.321 242.217 -7.219 1.00 57.46 335 PHE B O 1
ATOM 4874 N N . HIS B 2 336 ? 16.862 241.684 -8.857 1.00 57.73 336 HIS B N 1
ATOM 4875 C CA . HIS B 2 336 ? 16.051 240.834 -8.005 1.00 54.74 336 HIS B CA 1
ATOM 4876 C C . HIS B 2 336 ? 16.695 239.465 -7.854 1.00 53.44 336 HIS B C 1
ATOM 4877 O O . HIS B 2 336 ? 17.293 238.933 -8.793 1.00 54.05 336 HIS B O 1
ATOM 4884 N N . VAL B 2 337 ? 16.552 238.885 -6.668 1.00 53.63 337 VAL B N 1
ATOM 4885 C CA . VAL B 2 337 ? 17.079 237.569 -6.356 1.00 47.46 337 VAL B CA 1
ATOM 4886 C C . VAL B 2 337 ? 16.005 236.737 -5.671 1.00 53.67 337 VAL B C 1
ATOM 4887 O O . VAL B 2 337 ? 15.332 237.229 -4.756 1.00 62.58 337 VAL B O 1
ATOM 4891 N N . LEU B 2 338 ? 15.763 235.525 -6.181 1.00 45.87 338 LEU B N 1
ATOM 4892 C CA . LEU B 2 338 ? 14.848 234.593 -5.537 1.00 47.45 338 LEU B CA 1
ATOM 4893 C C . LEU B 2 338 ? 15.718 233.588 -4.820 1.00 54.68 338 LEU B C 1
ATOM 4894 O O . LEU B 2 338 ? 16.737 233.164 -5.365 1.00 55.66 338 LEU B O 1
ATOM 4899 N N . THR B 2 339 ? 15.306 233.166 -3.627 1.00 56.33 339 THR B N 1
ATOM 4900 C CA . THR B 2 339 ? 16.169 232.309 -2.824 1.00 50.35 339 THR B CA 1
ATOM 4901 C C . THR B 2 339 ? 15.367 231.152 -2.266 1.00 46.52 339 THR B C 1
ATOM 4902 O O . THR B 2 339 ? 14.199 231.306 -1.892 1.00 48.82 339 THR B O 1
ATOM 4906 N N . VAL B 2 340 ? 15.972 229.979 -2.315 1.00 46.03 340 VAL B N 1
ATOM 4907 C CA . VAL B 2 340 ? 15.425 228.788 -1.685 1.00 49.69 340 VAL B CA 1
ATOM 4908 C C . VAL B 2 340 ? 16.460 228.321 -0.670 1.00 52.56 340 VAL B C 1
ATOM 4909 O O . VAL B 2 340 ? 17.067 227.260 -0.834 1.00 57.80 340 VAL B O 1
ATOM 4913 N N . HIS B 2 341 ? 16.682 229.157 0.365 1.00 49.57 341 HIS B N 1
ATOM 4914 C CA . HIS B 2 341 ? 17.553 228.957 1.529 1.00 49.98 341 HIS B CA 1
ATOM 4915 C C . HIS B 2 341 ? 19.024 228.916 1.185 1.00 55.58 341 HIS B C 1
ATOM 4916 O O . HIS B 2 341 ? 19.795 229.690 1.753 1.00 63.08 341 HIS B O 1
ATOM 4923 N N . ASP B 2 342 ? 19.421 228.069 0.228 1.00 54.27 342 ASP B N 1
ATOM 4924 C CA . ASP B 2 342 ? 20.819 228.066 -0.195 1.00 60.04 342 ASP B CA 1
ATOM 4925 C C . ASP B 2 342 ? 20.933 227.868 -1.704 1.00 63.07 342 ASP B C 1
ATOM 4926 O O . ASP B 2 342 ? 22.012 227.474 -2.185 1.00 58.88 342 ASP B O 1
ATOM 4931 N N . CYS B 2 343 ? 19.815 228.035 -2.424 1.00 63.92 343 CYS B N 1
ATOM 4932 C CA . CYS B 2 343 ? 19.711 228.181 -3.870 1.00 58.02 343 CYS B CA 1
ATOM 4933 C C . CYS B 2 343 ? 19.438 229.649 -4.186 1.00 55.13 343 CYS B C 1
ATOM 4934 O O . CYS B 2 343 ? 18.605 230.283 -3.533 1.00 49.58 343 CYS B O 1
ATOM 4937 N N . PHE B 2 344 ? 20.051 230.161 -5.254 1.00 52.98 344 PHE B N 1
ATOM 4938 C CA . PHE B 2 344 ? 19.891 231.558 -5.622 1.00 47.77 344 PHE B CA 1
ATOM 4939 C C . PHE B 2 344 ? 19.545 231.701 -7.093 1.00 56.41 344 PHE B C 1
ATOM 4940 O O . PHE B 2 344 ? 20.177 231.067 -7.946 1.00 65.28 344 PHE B O 1
ATOM 4948 N N . ARG B 2 345 ? 18.528 232.506 -7.394 1.00 54.83 345 ARG B N 1
ATOM 4949 C CA . ARG B 2 345 ? 18.107 232.694 -8.772 1.00 51.10 345 ARG B CA 1
ATOM 4950 C C . ARG B 2 345 ? 18.073 234.166 -9.157 1.00 58.01 345 ARG B C 1
ATOM 4951 O O . ARG B 2 345 ? 17.618 235.010 -8.378 1.00 58.24 345 ARG B O 1
ATOM 4959 N N . CYS B 2 346 ? 18.601 234.473 -10.344 1.00 56.01 346 CYS B N 1
ATOM 4960 C CA . CYS B 2 346 ? 18.580 235.830 -10.873 1.00 51.99 346 CYS B CA 1
ATOM 4961 C C . CYS B 2 346 ? 18.629 235.771 -12.399 1.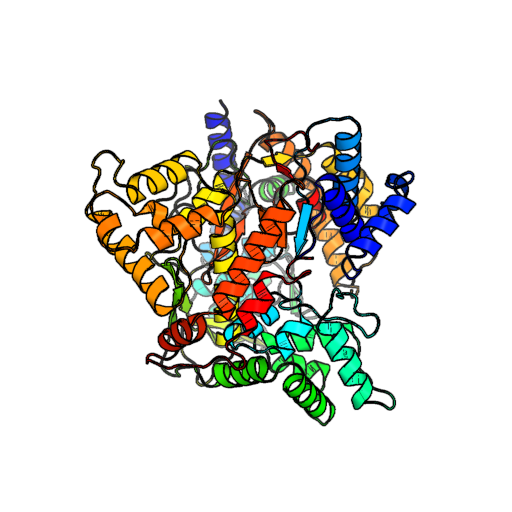00 58.62 346 CYS B C 1
ATOM 4962 O O . CYS B 2 346 ? 18.875 234.715 -12.994 1.00 61.58 346 CYS B O 1
ATOM 4965 N N . LEU B 2 347 ? 18.313 236.897 -13.036 1.00 61.17 347 LEU B N 1
ATOM 4966 C CA . LEU B 2 347 ? 18.544 237.016 -14.471 1.00 66.13 347 LEU B CA 1
ATOM 4967 C C . LEU B 2 347 ? 20.012 236.681 -14.781 1.00 68.75 347 LEU B C 1
ATOM 4968 O O . LEU B 2 347 ? 20.907 237.009 -13.984 1.00 71.71 347 LEU B O 1
ATOM 4973 N N . PRO B 2 348 ? 20.305 236.009 -15.898 1.00 62.71 348 PRO B N 1
ATOM 4974 C CA . PRO B 2 348 ? 21.675 235.505 -16.096 1.00 66.30 348 PRO B CA 1
ATOM 4975 C C . PRO B 2 348 ? 22.700 236.606 -16.299 1.00 66.33 348 PRO B C 1
ATOM 4976 O O . PRO B 2 348 ? 23.900 236.348 -16.161 1.00 65.56 348 PRO B O 1
ATOM 4980 N N . ASN B 2 349 ? 22.278 237.814 -16.658 1.00 66.88 349 ASN B N 1
ATOM 4981 C CA . ASN B 2 349 ? 23.217 238.911 -16.808 1.00 65.35 349 ASN B CA 1
ATOM 4982 C C . ASN B 2 349 ? 23.643 239.473 -15.458 1.00 68.09 349 ASN B C 1
ATOM 4983 O O . ASN B 2 349 ? 24.333 240.491 -15.421 1.00 75.10 349 ASN B O 1
ATOM 4988 N N . TYR B 2 350 ? 23.295 238.798 -14.352 1.00 66.30 350 TYR B N 1
ATOM 4989 C CA . TYR B 2 350 ? 23.791 239.172 -13.036 1.00 63.75 350 TYR B CA 1
ATOM 4990 C C . TYR B 2 350 ? 24.502 238.007 -12.349 1.00 63.72 350 TYR B C 1
ATOM 4991 O O . TYR B 2 350 ? 24.960 238.159 -11.216 1.00 64.06 350 TYR B O 1
ATOM 5000 N N . GLY B 2 351 ? 24.584 236.844 -12.997 1.00 59.11 351 GLY B N 1
ATOM 5001 C CA . GLY B 2 351 ? 25.389 235.717 -12.552 1.00 56.55 351 GLY B CA 1
ATOM 5002 C C . GLY B 2 351 ? 26.717 236.052 -11.902 1.00 61.13 351 GLY B C 1
ATOM 5003 O O . GLY B 2 351 ? 26.991 235.609 -10.776 1.00 62.07 351 GLY B O 1
ATOM 5004 N N . ASN B 2 352 ? 27.545 236.845 -12.599 1.00 61.23 352 ASN B N 1
ATOM 5005 C CA . ASN B 2 352 ? 28.838 237.254 -12.044 1.00 62.98 352 ASN B CA 1
ATOM 5006 C C . ASN B 2 352 ? 28.647 237.999 -10.725 1.00 67.42 352 ASN B C 1
ATOM 5007 O O . ASN B 2 352 ? 29.395 237.787 -9.760 1.00 64.07 352 ASN B O 1
ATOM 5012 N N . ASP B 2 353 ? 27.681 238.922 -10.690 1.00 63.02 353 ASP B N 1
ATOM 5013 C CA . ASP B 2 353 ? 27.462 239.709 -9.487 1.00 61.60 353 ASP B CA 1
ATOM 5014 C C . ASP B 2 353 ? 27.013 238.825 -8.326 1.00 65.59 353 ASP B C 1
ATOM 5015 O O . ASP B 2 353 ? 27.446 239.019 -7.182 1.00 69.92 353 ASP B O 1
ATOM 5020 N N . ILE B 2 354 ? 26.150 237.844 -8.588 1.00 64.59 354 ILE B N 1
ATOM 5021 C CA . ILE B 2 354 ? 25.607 237.099 -7.455 1.00 61.95 354 ILE B CA 1
ATOM 5022 C C . ILE B 2 354 ? 26.689 236.221 -6.857 1.00 67.29 354 ILE B C 1
ATOM 5023 O O . ILE B 2 354 ? 26.731 236.013 -5.638 1.00 71.14 354 ILE B O 1
ATOM 5028 N N . ARG B 2 355 ? 27.608 235.734 -7.688 1.00 61.49 355 ARG B N 1
ATOM 5029 C CA . ARG B 2 355 ? 28.689 234.914 -7.177 1.00 58.01 355 ARG B CA 1
ATOM 5030 C C . ARG B 2 355 ? 29.716 235.755 -6.429 1.00 62.22 355 ARG B C 1
ATOM 5031 O O . ARG B 2 355 ? 30.205 235.347 -5.364 1.00 62.74 355 ARG B O 1
ATOM 5039 N N . ARG B 2 356 ? 30.010 236.954 -6.937 1.00 62.72 356 ARG B N 1
ATOM 5040 C CA . ARG B 2 356 ? 30.867 237.880 -6.205 1.00 65.03 356 ARG B CA 1
ATOM 5041 C C . ARG B 2 356 ? 30.271 238.214 -4.839 1.00 64.35 356 ARG B C 1
ATOM 5042 O O . ARG B 2 356 ? 31.001 238.262 -3.836 1.00 66.88 356 ARG B O 1
ATOM 5050 N N . GLN B 2 357 ? 28.945 238.406 -4.766 1.00 56.94 357 GLN B N 1
ATOM 5051 C CA . GLN B 2 357 ? 28.340 238.761 -3.482 1.00 56.65 357 GLN B CA 1
ATOM 5052 C C . GLN B 2 357 ? 28.321 237.574 -2.523 1.00 62.08 357 GLN B C 1
ATOM 5053 O O . GLN B 2 357 ? 28.463 237.749 -1.304 1.00 63.58 357 GLN B O 1
ATOM 5059 N N . TYR B 2 358 ? 28.100 236.364 -3.035 1.00 55.27 358 TYR B N 1
ATOM 5060 C CA . TYR B 2 358 ? 28.166 235.201 -2.155 1.00 54.03 358 TYR B CA 1
ATOM 5061 C C . TYR B 2 358 ? 29.581 235.022 -1.587 1.00 56.48 358 TYR B C 1
ATOM 5062 O O . TYR B 2 358 ? 29.756 234.847 -0.377 1.00 55.24 358 TYR B O 1
ATOM 5071 N N . ASN B 2 359 ? 30.598 234.994 -2.463 1.00 57.78 359 ASN B N 1
ATOM 5072 C CA . ASN B 2 359 ? 31.998 234.999 -2.032 1.00 59.35 359 ASN B CA 1
ATOM 5073 C C . ASN B 2 359 ? 32.293 236.043 -0.948 1.00 63.53 359 ASN B C 1
ATOM 5074 O O . ASN B 2 359 ? 32.910 235.719 0.073 1.00 60.34 359 ASN B O 1
ATOM 5079 N N . ASN B 2 360 ? 31.906 237.312 -1.166 1.00 65.23 360 ASN B N 1
ATOM 5080 C CA . ASN B 2 360 ? 32.157 238.343 -0.148 1.00 56.29 360 ASN B CA 1
ATOM 5081 C C . ASN B 2 360 ? 31.568 237.985 1.205 1.00 56.32 360 ASN B C 1
ATOM 5082 O O . ASN B 2 360 ? 32.199 238.234 2.241 1.00 57.31 360 ASN B O 1
ATOM 5087 N N . LEU B 2 361 ? 30.380 237.368 1.221 1.00 50.77 361 LEU B N 1
ATOM 5088 C CA . LEU B 2 361 ? 29.735 237.070 2.494 1.00 54.65 361 LEU B CA 1
ATOM 5089 C C . LEU B 2 361 ? 30.445 235.929 3.218 1.00 56.57 361 LEU B C 1
ATOM 5090 O O . LEU B 2 361 ? 30.743 236.035 4.421 1.00 55.10 361 LEU B O 1
ATOM 5095 N N . LEU B 2 362 ? 30.747 234.842 2.498 1.00 54.46 362 LEU B N 1
ATOM 5096 C CA . LEU B 2 362 ? 31.562 233.764 3.062 1.00 58.58 362 LEU B CA 1
ATOM 5097 C C . LEU B 2 362 ? 32.894 234.296 3.595 1.00 61.83 362 LEU B C 1
ATOM 5098 O O . LEU B 2 362 ? 33.318 233.949 4.708 1.00 62.14 362 LEU B O 1
ATOM 5103 N N . ALA B 2 363 ? 33.569 235.146 2.804 1.00 56.91 363 ALA B N 1
ATOM 5104 C CA . ALA B 2 363 ? 34.858 235.695 3.236 1.00 57.96 363 ALA B CA 1
ATOM 5105 C C . ALA B 2 363 ? 34.704 236.533 4.503 1.00 62.05 363 ALA B C 1
ATOM 5106 O O . ALA B 2 363 ? 35.604 236.555 5.352 1.00 65.06 363 ALA B O 1
ATOM 5108 N N . THR B 2 364 ? 33.618 237.305 4.599 1.00 60.81 364 THR B N 1
ATOM 5109 C CA . THR B 2 364 ? 33.352 238.082 5.812 1.00 61.17 364 THR B CA 1
ATOM 5110 C C . THR B 2 364 ? 33.207 237.152 7.022 1.00 54.56 364 THR B C 1
ATOM 5111 O O . THR B 2 364 ? 33.687 237.454 8.120 1.00 59.78 364 THR B O 1
ATOM 5115 N N . ILE B 2 365 ? 32.451 236.068 6.864 1.00 51.40 365 ILE B N 1
ATOM 5116 C CA . ILE B 2 365 ? 32.268 235.128 7.968 1.00 54.91 365 ILE B CA 1
ATOM 5117 C C . ILE B 2 365 ? 33.602 234.490 8.318 1.00 59.01 365 ILE B C 1
ATOM 5118 O O . ILE B 2 365 ? 33.958 234.353 9.497 1.00 59.55 365 ILE B O 1
ATOM 5123 N N . ALA B 2 366 ? 34.365 234.104 7.297 1.00 57.50 366 ALA B N 1
ATOM 5124 C CA . ALA B 2 366 ? 35.677 233.521 7.535 1.00 63.29 366 ALA B CA 1
ATOM 5125 C C . ALA B 2 366 ? 36.598 234.489 8.272 1.00 67.07 366 ALA B C 1
ATOM 5126 O O . ALA B 2 366 ? 37.295 234.103 9.215 1.00 67.24 366 ALA B O 1
ATOM 5128 N N . LYS B 2 367 ? 36.678 235.733 7.808 1.00 68.07 367 LYS B N 1
ATOM 5129 C CA . LYS B 2 367 ? 37.594 236.681 8.435 1.00 68.68 367 LYS B CA 1
ATOM 5130 C C . LYS B 2 367 ? 37.237 237.002 9.880 1.00 63.44 367 LYS B C 1
ATOM 5131 O O . LYS B 2 367 ? 38.125 237.181 10.712 1.00 61.91 367 LYS B O 1
ATOM 5137 N N . GLY B 2 368 ? 35.958 237.078 10.210 1.00 63.20 368 GLY B N 1
ATOM 5138 C CA . GLY B 2 368 ? 35.540 237.687 11.459 1.00 56.46 368 GLY B CA 1
ATOM 5139 C C . GLY B 2 368 ? 35.158 236.723 12.565 1.00 55.19 368 GLY B C 1
ATOM 5140 O O . GLY B 2 368 ? 35.493 235.534 12.560 1.00 59.57 368 GLY B O 1
ATOM 5141 N N . ASP B 2 369 ? 34.489 237.267 13.561 1.00 59.24 369 ASP B N 1
ATOM 5142 C CA . ASP B 2 369 ? 34.317 236.594 14.835 1.00 63.00 369 ASP B CA 1
ATOM 5143 C C . ASP B 2 369 ? 32.846 236.296 15.132 1.00 59.48 369 ASP B C 1
ATOM 5144 O O . ASP B 2 369 ? 32.422 236.321 16.289 1.00 62.90 369 ASP B O 1
ATOM 5149 N N . LEU B 2 370 ? 32.056 235.967 14.095 1.00 56.04 370 LEU B N 1
ATOM 5150 C CA . LEU B 2 370 ? 30.623 235.725 14.295 1.00 54.98 370 LEU B CA 1
ATOM 5151 C C . LEU B 2 370 ? 30.384 234.552 15.225 1.00 55.85 370 LEU B C 1
ATOM 5152 O O . LEU B 2 370 ? 29.433 234.570 16.004 1.00 62.96 370 LEU B O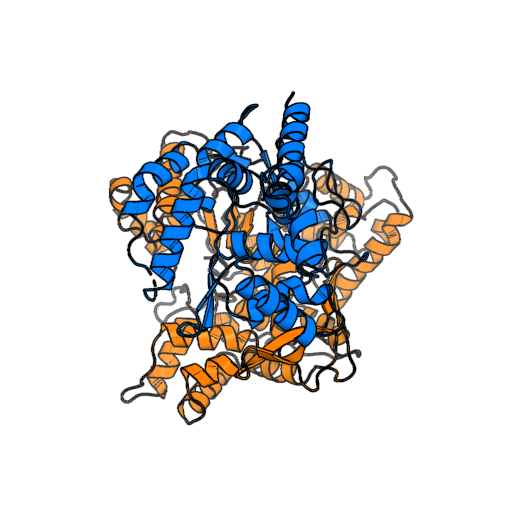 1
ATOM 5157 N N . LEU B 2 371 ? 31.250 233.540 15.184 1.00 59.79 371 LEU B N 1
ATOM 5158 C CA . LEU B 2 371 ? 31.012 232.330 15.959 1.00 57.14 371 LEU B CA 1
ATOM 5159 C C . LEU B 2 371 ? 31.062 232.625 17.453 1.00 62.59 371 LEU B C 1
ATOM 5160 O O . LEU B 2 371 ? 30.101 232.339 18.179 1.00 60.38 371 LEU B O 1
ATOM 5165 N N . SER B 2 372 ? 32.146 233.275 17.913 1.00 61.35 372 SER B N 1
ATOM 5166 C CA . SER B 2 372 ? 32.242 233.720 19.305 1.00 55.96 372 SER B CA 1
ATOM 5167 C C . SER B 2 372 ? 31.046 234.583 19.673 1.00 55.93 372 SER B C 1
ATOM 5168 O O . SER B 2 372 ? 30.514 234.500 20.788 1.00 51.63 372 SER B O 1
ATOM 5171 N N . PHE B 2 373 ? 30.659 235.476 18.772 1.00 52.78 373 PHE B N 1
ATOM 5172 C CA . PHE B 2 373 ? 29.567 236.384 19.078 1.00 51.19 373 PHE B CA 1
ATOM 5173 C C . PHE B 2 373 ? 28.277 235.608 19.296 1.00 57.52 373 PHE B C 1
ATOM 5174 O O . PHE B 2 373 ? 27.511 235.908 20.219 1.00 70.47 373 PHE B O 1
ATOM 5182 N N . ILE B 2 374 ? 28.061 234.546 18.521 1.00 55.60 374 ILE B N 1
ATOM 5183 C CA . ILE B 2 374 ? 26.829 233.776 18.688 1.00 54.53 374 ILE B CA 1
ATOM 5184 C C . ILE B 2 374 ? 26.953 232.793 19.836 1.00 51.15 374 ILE B C 1
ATOM 5185 O O . ILE B 2 374 ? 26.006 232.604 20.606 1.00 58.67 374 ILE B O 1
ATOM 5190 N N . MET B 2 375 ? 28.111 232.152 19.984 1.00 54.03 375 MET B N 1
ATOM 5191 C CA . MET B 2 375 ? 28.243 231.173 21.052 1.00 57.93 375 MET B CA 1
ATOM 5192 C C . MET B 2 375 ? 28.100 231.841 22.416 1.00 59.43 375 MET B C 1
ATOM 5193 O O . MET B 2 375 ? 27.423 231.306 23.301 1.00 64.60 375 MET B O 1
ATOM 5198 N N . SER B 2 376 ? 28.656 233.052 22.565 1.00 55.92 376 SER B N 1
ATOM 5199 C CA . SER B 2 376 ? 28.550 233.799 23.814 1.00 61.39 376 SER B CA 1
ATOM 5200 C C . SER B 2 376 ? 27.101 234.027 24.226 1.00 61.03 376 SER B C 1
ATOM 5201 O O . SER B 2 376 ? 26.772 233.938 25.414 1.00 68.89 376 SER B O 1
ATOM 5204 N N . GLN B 2 377 ? 26.217 234.336 23.275 1.00 57.43 377 GLN B N 1
ATOM 5205 C CA . GLN B 2 377 ? 24.816 234.528 23.644 1.00 50.19 377 GLN B CA 1
ATOM 5206 C C . GLN B 2 377 ? 24.140 233.203 23.984 1.00 56.15 377 GLN B C 1
ATOM 5207 O O . GLN B 2 377 ? 23.297 233.157 24.884 1.00 64.53 377 GLN B O 1
ATOM 5213 N N . VAL B 2 378 ? 24.511 232.115 23.289 1.00 54.08 378 VAL B N 1
ATOM 5214 C CA . VAL B 2 378 ? 23.888 230.809 23.529 1.00 61.66 378 VAL B CA 1
ATOM 5215 C C . VAL B 2 378 ? 24.201 230.304 24.940 1.00 67.25 378 VAL B C 1
ATOM 5216 O O . VAL B 2 378 ? 23.308 229.840 25.658 1.00 65.95 378 VAL B O 1
ATOM 5220 N N . ILE B 2 379 ? 25.486 230.341 25.343 1.00 68.04 379 ILE B N 1
ATOM 5221 C CA . ILE B 2 379 ? 25.909 229.781 26.635 1.00 67.49 379 ILE B CA 1
ATOM 5222 C C . ILE B 2 379 ? 25.855 230.767 27.796 1.00 72.28 379 ILE B C 1
ATOM 5223 O O . ILE B 2 379 ? 26.056 230.355 28.949 1.00 79.11 379 ILE B O 1
ATOM 5228 N N . GLY B 2 380 ? 25.625 232.046 27.540 1.00 69.51 380 GLY B N 1
ATOM 5229 C CA . GLY B 2 380 ? 25.430 233.011 28.598 1.00 72.21 380 GLY B CA 1
ATOM 5230 C C . GLY B 2 380 ? 26.677 233.655 29.156 1.00 78.88 380 GLY B C 1
ATOM 5231 O O . GLY B 2 380 ? 26.593 234.338 30.183 1.00 82.90 380 GLY B O 1
ATOM 5232 N N . GLN B 2 381 ? 27.817 233.512 28.494 1.00 81.20 381 GLN B N 1
ATOM 5233 C CA . GLN B 2 381 ? 29.014 234.202 28.945 1.00 84.94 381 GLN B CA 1
ATOM 5234 C C . GLN B 2 381 ? 29.964 234.373 27.769 1.00 81.10 381 GLN B C 1
ATOM 5235 O O . GLN B 2 381 ? 29.880 233.655 26.768 1.00 79.60 381 GLN B O 1
ATOM 5241 N N . GLU B 2 382 ? 30.867 235.342 27.905 1.00 77.69 382 GLU B N 1
ATOM 5242 C CA . GLU B 2 382 ? 31.848 235.614 26.867 1.00 68.68 382 GLU B CA 1
ATOM 5243 C C . GLU B 2 382 ? 32.784 234.435 26.718 1.00 76.09 382 GLU B C 1
ATOM 5244 O O . GLU B 2 382 ? 33.422 234.005 27.683 1.00 90.00 382 GLU B O 1
ATOM 5250 N N . VAL B 2 383 ? 32.851 233.914 25.506 1.00 75.12 383 VAL B N 1
ATOM 5251 C CA . VAL B 2 383 ? 33.802 232.899 25.105 1.00 75.06 383 VAL B CA 1
ATOM 5252 C C . VAL B 2 383 ? 34.420 233.437 23.815 1.00 79.36 383 VAL B C 1
ATOM 5253 O O . VAL B 2 383 ? 33.856 234.315 23.152 1.00 76.86 383 VAL B O 1
ATOM 5257 N N . THR B 2 384 ? 35.600 232.914 23.474 1.00 80.74 384 THR B N 1
ATOM 5258 C CA . THR B 2 384 ? 36.241 233.166 22.188 1.00 80.25 384 THR B CA 1
ATOM 5259 C C . THR B 2 384 ? 36.750 231.863 21.599 1.00 81.62 384 THR B C 1
ATOM 5260 O O . THR B 2 384 ? 37.524 231.152 22.242 1.00 82.83 384 THR B O 1
ATOM 5264 N N . ILE B 2 385 ? 36.281 231.541 20.397 1.00 80.35 385 ILE B N 1
ATOM 5265 C CA . ILE B 2 385 ? 36.807 230.445 19.593 1.00 75.18 385 ILE B CA 1
ATOM 5266 C C . ILE B 2 385 ? 37.714 231.077 18.548 1.00 76.34 385 ILE B C 1
ATOM 5267 O O . ILE B 2 385 ? 37.393 232.132 17.992 1.00 82.28 385 ILE B O 1
ATOM 5272 N N . GLY B 2 386 ? 38.853 230.473 18.294 1.00 71.95 386 GLY B N 1
ATOM 5273 C CA . GLY B 2 386 ? 39.785 231.048 17.360 1.00 73.69 386 GLY B CA 1
ATOM 5274 C C . GLY B 2 386 ? 39.679 230.394 15.995 1.00 73.79 386 GLY B C 1
ATOM 5275 O O . GLY B 2 386 ? 39.117 229.313 15.833 1.00 74.60 386 GLY B O 1
ATOM 5276 N N . LYS B 2 387 ? 40.188 231.100 14.997 1.00 69.83 387 LYS B N 1
ATOM 5277 C CA . LYS B 2 387 ? 40.299 230.545 13.662 1.00 72.82 387 LYS B CA 1
ATOM 5278 C C . LYS B 2 387 ? 41.457 229.551 13.630 1.00 74.16 387 LYS B C 1
ATOM 5279 O O . LYS B 2 387 ? 42.519 229.810 14.191 1.00 76.91 387 LYS B O 1
ATOM 5285 N N . LEU B 2 388 ? 41.287 228.447 12.906 1.00 76.79 388 LEU B N 1
ATOM 5286 C CA . LEU B 2 388 ? 42.384 227.493 12.781 1.00 74.15 388 LEU B CA 1
ATOM 5287 C C . LEU B 2 388 ? 43.403 227.954 11.745 1.00 78.56 388 LEU B C 1
ATOM 5288 O O . LEU B 2 388 ? 44.600 227.692 11.886 1.00 83.63 388 LEU B O 1
ATOM 5293 N N . ASP B 2 389 ? 42.947 228.681 10.727 1.00 80.41 389 ASP B N 1
ATOM 5294 C CA . ASP B 2 389 ? 43.826 229.384 9.799 1.00 80.45 389 ASP B CA 1
ATOM 5295 C C . ASP B 2 389 ? 43.208 230.763 9.630 1.00 82.44 389 ASP B C 1
ATOM 5296 O O . ASP B 2 389 ? 42.249 230.935 8.861 1.00 88.07 389 ASP B O 1
ATOM 5301 N N . PRO B 2 390 ? 43.716 231.764 10.359 1.00 74.55 390 PRO B N 1
ATOM 5302 C CA . PRO B 2 390 ? 43.120 233.112 10.318 1.00 67.79 390 PRO B CA 1
ATOM 5303 C C . PRO B 2 390 ? 43.235 233.808 8.969 1.00 74.03 390 PRO B C 1
ATOM 5304 O O . PRO B 2 390 ? 42.651 234.885 8.807 1.00 85.06 390 PRO B O 1
ATOM 5308 N N . THR B 2 391 ? 43.903 233.223 7.976 1.00 69.27 391 THR B N 1
ATOM 5309 C CA . THR B 2 391 ? 44.032 233.859 6.667 1.00 74.00 391 THR B CA 1
ATOM 5310 C C . THR B 2 391 ? 43.136 233.227 5.615 1.00 76.45 391 THR B C 1
ATOM 5311 O O . THR B 2 391 ? 43.190 233.644 4.451 1.00 83.79 391 THR B O 1
ATOM 5315 N N . LEU B 2 392 ? 42.380 232.186 5.984 1.00 68.86 392 LEU B N 1
ATOM 5316 C CA . LEU B 2 392 ? 41.500 231.506 5.044 1.00 69.00 392 LEU B CA 1
ATOM 5317 C C . LEU B 2 392 ? 40.658 232.484 4.240 1.00 72.98 392 LEU B C 1
ATOM 5318 O O . LEU B 2 392 ? 40.512 232.324 3.026 1.00 78.19 392 LEU B O 1
ATOM 5323 N N . TRP B 2 393 ? 40.161 233.548 4.884 1.00 72.75 393 TRP B N 1
ATOM 5324 C CA . TRP B 2 393 ? 39.273 234.493 4.207 1.00 69.93 393 TRP B CA 1
ATOM 5325 C C . TRP B 2 393 ? 39.905 235.091 2.962 1.00 76.27 393 TRP B C 1
ATOM 5326 O O . TRP B 2 393 ? 39.190 235.423 2.015 1.00 81.89 393 TRP B O 1
ATOM 5337 N N . GLU B 2 394 ? 41.232 235.181 2.908 1.00 81.15 394 GLU B N 1
ATOM 5338 C CA . GLU B 2 394 ? 41.879 235.756 1.728 1.00 83.20 394 GLU B CA 1
ATOM 5339 C C . GLU B 2 394 ? 41.638 234.887 0.500 1.00 84.26 394 GLU B C 1
ATOM 5340 O O . GLU B 2 394 ? 41.408 235.397 -0.602 1.00 82.62 394 GLU B O 1
ATOM 5346 N N . ASP B 2 395 ? 41.673 233.570 0.679 1.00 82.88 395 ASP B N 1
ATOM 5347 C CA . ASP B 2 395 ? 41.451 232.660 -0.428 1.00 80.11 395 ASP B CA 1
ATOM 5348 C C . ASP B 2 395 ? 39.967 232.573 -0.763 1.00 81.53 395 ASP B C 1
ATOM 5349 O O . ASP B 2 395 ? 39.598 232.317 -1.919 1.00 81.29 395 ASP B O 1
ATOM 5354 N N . VAL B 2 396 ? 39.116 232.785 0.244 1.00 73.77 396 VAL B N 1
ATOM 5355 C CA . VAL B 2 396 ? 37.675 232.719 0.063 1.00 64.70 396 VAL B CA 1
ATOM 5356 C C . VAL B 2 396 ? 37.205 233.742 -0.967 1.00 65.98 396 VAL B C 1
ATOM 5357 O O . VAL B 2 396 ? 36.285 233.468 -1.748 1.00 62.30 396 VAL B O 1
ATOM 5361 N N . LEU B 2 397 ? 37.819 234.941 -0.979 1.00 66.39 397 LEU B N 1
ATOM 5362 C CA . LEU B 2 397 ? 37.390 236.005 -1.895 1.00 70.17 397 LEU B CA 1
ATOM 5363 C C . LEU B 2 397 ? 37.420 235.573 -3.359 1.00 72.34 397 LEU B C 1
ATOM 5364 O O . LEU B 2 397 ? 36.575 236.006 -4.149 1.00 69.57 397 LEU B O 1
ATOM 5369 N N . GLU B 2 398 ? 38.336 234.681 -3.716 1.00 73.59 398 GLU B N 1
ATOM 5370 C CA . GLU B 2 398 ? 38.615 234.306 -5.091 1.00 81.46 398 GLU B CA 1
ATOM 5371 C C . GLU B 2 398 ? 38.089 232.917 -5.465 1.00 74.34 398 GLU B C 1
ATOM 5372 O O . GLU B 2 398 ? 38.256 232.491 -6.613 1.00 74.08 398 GLU B O 1
ATOM 5378 N N . THR B 2 399 ? 37.438 232.211 -4.542 1.00 66.91 399 THR B N 1
ATOM 5379 C CA . THR B 2 399 ? 37.032 230.831 -4.788 1.00 67.33 399 THR B CA 1
ATOM 5380 C C . THR B 2 399 ? 36.035 230.733 -5.945 1.00 70.44 399 THR B C 1
ATOM 5381 O O . THR B 2 399 ? 35.299 231.674 -6.255 1.00 73.06 399 THR B O 1
ATOM 5385 N N . GLU B 2 400 ? 36.012 229.567 -6.586 1.00 68.82 400 GLU B N 1
ATOM 5386 C CA . GLU B 2 400 ? 35.409 229.413 -7.903 1.00 59.45 400 GLU B CA 1
ATOM 5387 C C . GLU B 2 400 ? 33.990 228.856 -7.877 1.00 60.25 400 GLU B C 1
ATOM 5388 O O . GLU B 2 400 ? 33.158 229.318 -8.656 1.00 62.57 400 GLU B O 1
ATOM 5394 N N . TYR B 2 401 ? 33.713 227.815 -7.074 1.00 59.72 401 TYR B N 1
ATOM 5395 C CA . TYR B 2 401 ? 32.452 227.078 -7.124 1.00 55.98 401 TYR B CA 1
ATOM 5396 C C . TYR B 2 401 ? 31.633 227.155 -5.829 1.00 60.30 401 TYR B C 1
ATOM 5397 O O . TYR B 2 401 ? 30.816 226.258 -5.578 1.00 56.68 401 TYR B O 1
ATOM 5406 N N . ALA B 2 402 ? 31.823 228.187 -4.998 1.00 63.80 402 ALA B N 1
ATOM 5407 C CA . ALA B 2 402 ? 31.010 228.312 -3.783 1.00 60.31 402 ALA B CA 1
ATOM 5408 C C . ALA B 2 402 ? 29.534 228.168 -4.115 1.00 61.12 402 ALA B C 1
ATOM 5409 O O . ALA B 2 402 ? 28.813 227.386 -3.484 1.00 63.39 402 ALA B O 1
ATOM 5411 N N . LEU B 2 403 ? 29.078 228.919 -5.107 1.00 57.55 403 LEU B N 1
ATOM 5412 C CA . LEU B 2 403 ? 27.828 228.665 -5.791 1.00 61.81 403 LEU B CA 1
ATOM 5413 C C . LEU B 2 403 ? 28.207 227.970 -7.089 1.00 66.96 403 LEU B C 1
ATOM 5414 O O . LEU B 2 403 ? 29.194 228.352 -7.730 1.00 70.31 403 LEU B O 1
ATOM 5419 N N . SER B 2 404 ? 27.488 226.904 -7.418 1.00 63.32 404 SER B N 1
ATOM 5420 C CA . SER B 2 404 ? 27.721 226.158 -8.636 1.00 63.03 404 SER B CA 1
ATOM 5421 C C . SER B 2 404 ? 26.378 225.903 -9.311 1.00 68.61 404 SER B C 1
ATOM 5422 O O . SER B 2 404 ? 26.242 225.664 -10.522 1.00 70.99 404 SER B O 1
#

Secondary structure (DSSP, 8-state):
-HHHHHHHHHHHHHHT-HHHHHHHHHTTT-SS-HHHHHHHTT--HHHHHHHHHHHHHHSEE-HHHHHHHHGGGSSSHHHHHHHHHHHHHTTSSEEETTTTEEE-S----HHHHHHHHHHSS---BSSPPPPP-SSB--SSSS--SBSSSSS----S---HHHHHHHHT--EEE-HHHHHHHHHHSTTT------TTHHHHHHHHHHHHHHHHHHHHHHTTT-S-BB--EEE-TT--EEE--SSS-SSS-HHHHTTEEESS-B---/-----HHHHHHHHHHIIIIITTS-HHHHHHHHHHHGGGGGGGGGGSSSHHHHHHHHHHHHHHHTT--B-PPEEEEBSSHHHHHHHHHHT-HHHHHHTTSS--B-TT-PBP---HHHHHHHHHHHHH-TT----HHHHHHHHHHHHTT-SHHHHHHHTTSHHHHHHHHHHHHHSHHHHHHHHHHHTT--TT-SEEEEE-TTSPEEEEE-EEEEEEEEEETTEEEEEEEEEE---SS-S-HHHHHHHHHHHHHHHHHHHHHS--HHHHHHHHHHHTT-SPP---THHHHHHHHHHHHHHHHS---GGGGGG--TTGGGGS-HHHHHHHHHTS-SS----EESSSEEEE-GGGHHHHHHHHHHHHHHHHHS-HHHHHHHHHHTS---PPPSSTTHHHHHTT-S-SB-

Solvent-accessible surface area: 30215 Å² total; per-residue (Å²): 79,44,105,126,8,1,80,79,5,6,116,35,53,71,122,8,47,48,64,75,31,3,67,61,30,10,66,120,85,34,86,75,87,10,138,57,67,0,76,157,16,62,8,93,64,140,1,0,1,18,0,2,2,17,1,2,60,68,98,139,4,57,0,43,52,0,2,49,51,0,33,139,54,17,199,45,5,42,80,0,0,68,28,0,99,63,0,16,64,63,91,6,0,69,32,42,82,119,71,38,83,0,47,28,69,89,73,18,56,123,114,16,56,65,77,0,6,3,32,24,57,30,11,2,0,18,26,137,14,95,128,10,105,113,9,89,7,9,1,20,73,76,24,91,136,24,0,5,36,182,185,27,70,20,111,55,33,4,0,27,21,1,2,26,40,3,5,76,3,13,2,7,3,30,75,64,0,3,90,16,5,82,114,76,12,82,120,18,22,73,113,105,148,83,81,52,32,120,137,71,48,140,47,13,94,59,14,44,126,1,2,43,101,1,2,38,43,0,20,110,72,38,67,111,0,21,1,0,4,46,3,18,66,42,1,39,9,59,6,30,20,67,2,3,12,2,16,56,54,28,6,9,42,3,7,2,11,4,28,90,101,62,93,6,140,60,95,90,19,82,14,75,46,3,0,32,1,3,0,0,22,20,42,23,45,42,107,80,3,0,74,64,0,17,36,48,0,81,164,38,43,139,58,8,86,95,18,10,175,94,9,131,61,9,1,18,0,32,5,0,1,38,4,20,72,47,5,104,120,43,110,63,5,1,10,0,3,26,4,66,12,11,23,7,6,2,0,2,1,0,0,5,4,0,0,70,117,0,0,43,2,1,4,0,4,35,80,137,42,178,106,33,75,25,70,28,38,29,2,32,54,17,0,18,78,85,0,61,117,90,36,21,217,69,32,229,21,149,153,90,46,0,72,71,0,0,62,39,7,5,54,4,38,52,70,38,8,91,122,26,6,34,136,48,138,39,27,99,28,2,78,63,8,0,76,85,9,0,44,14,0,43,113,9,9,147,69,4,46,132,10,22,65,53,139,14,112,64,8,63,0,16,0,0,0,0,4,16,0,67,1,72,0,81,55,85,63,93,35,90,1,107,7,92,146,107,104,26,87,9,81,93,132,51,80,9,52,60,145,154,7,134,44,1,2,24,16,4,1,24,0,2,6,0,0,5,5,4,0,0,0,7,11,0,10,24,83,121,123,49,10,78,59,0,79,26,12,14,88,72,130,26,153,152,128,52,42,171,174,21,125,46,46,0,96,52,1,23,23,33,52,126,122,4,35,2,14,0,5,15,0,8,60,44,6,8,17,74,2,17,144,45,14,78,51,103,36,0,34,76,15,16,144,46,15,7,195,148,45,12,37,0,1,4,24,28,50,20,4,8,1,9,0,49,24,0,52,43,0,4,73,2,5,4,21,0,0,3,30,2,2,126,14,51,3,4,5,24,2,0,10,57,12,56,66,126,134,42,110,45,55,42,104,30,91,67,1,65,96,50,0,62,88,1,13,5,1,3,5

InterPro domains:
  IPR043502 DNA/RNA polymerase superfamily [SSF56672] (96-266)

B-factor: mean 79.8, std 29.35, range [34.26, 248.91]

Foldseek 3Di:
DLVVLLVVLVVLQVCQQPPVVLLCCVDVNDPDHLVVVCVVLVHDSVLLSNLLSVCLVVQKAALVGSLVSRVVPDPDSVVSVVSVVSCCVVVCWHADVVVRITGHDDHGDPVSVLSNLQHNFDDFRSDQFDQDDWQFDFRGPPGTHGQAPDPQDDRDDLPSVVQNVQQRFKKFWQVVLLVCCLVPVLVVLDQPPPVVSVVVSVLVVSLSSHLVVNNCSNQVVHGITGWTWGAYNVNDIATTDDSAGCPDDPSRVVTMDGPDDDDPD/DDDDALLLLLQQQLCCQLDPVQFDSVVSNVVCVVCVVPQVVSLVNTNHNVSNVVSNVVSVCVVVVHDDPFWGKWFFQLLLLLLLCLQQQFPLSCPQGLLFFDADPVGDTGRHRNLVVLVVVLCVVVDDDDPADSVLSVVVVSVVLQQDPPSLCVRQNDDVSSVSSLVSCCVRGVRSNVVSVVLQVQFDQADQWAWDAALLGDIDIDGAWDWDWDWDADPNDIDIDIDTDGDGDDTDRRRSNVVSLVVLVVLVVQLQCQAADDVVLLVQLVCLLVVNHDADDDPVLQVSLVSSQVSCVQWVDRGPSSSVRDGNVSVVVHDSVVVVVSNVQGDPDHFGWDDDSRMIITSSNCVVRSVLSSLVSSLSSNQTFRPQNGSCRRNVHRDGNDHPNNCSSVSSNVGDRSTD

Sequence (669 aa):
STIEHQMHLEKLYNKNQLLPRMRQEFEENSGIDFKAFFAHIGIDYKFGIDAMVQMALHKRADLPTLVGTLRHHCKSAQEVADNLFKMASEDCFNFDPTIDKFIVIYTISDDVQHELDSFQYPLPMVVRPKLLTKNYGTGYFTCNKSVILKKNHTDDDICLDHLNRMNKIPLSINWDVAHMVKNEWANLDKPKTRQEFEKRVRAFQKYDRTAHEVMGLLTQEGNKFYLTHRPDKRGRTYSQGYHVNYQGTSWNKAVLEFAEKEVIDMQTFTAREYLKIDIANNYGLDKEDWDDRIAWFDKNENNLLNLVREAEEPALFYAGVKAWMDVKEGKPIGYPVALDATSSGLQILACLTGDRRAAELCNVVNYRDESGKVKRRDAYTVIYNKMLNTLGKGARIKRNDCKQAIMTALYGSEAKPKEVFGEGIMLNVFESTMNVEAPAVWELNKFWLQCGNPEAFVYHWVMPDGFNVYIKVMVNEVETVHFLDKPYDCVRKVQGTEEKTRMLSANTTHSIDGLVVRELVRRCDYDKNQIEYIKALCNGEAEYKASEKNYGKAMELWGYYEKTGFLTARIFDYLDSETIKLVNTQDILDLIESMPKKPFHVLTVHDCFRCLPNYGNDIRRQYNNLLATIAKGDLLSFIMSQVIGQEVTIGKLDPTLWEDVLETEYALS

Radius of gyration: 27.18 Å; Cα contacts (8 Å, |Δi|>4): 1137; chains: 2; bounding box: 77×74×65 Å

Organism: Enterobacteria phage N4 (NCBI:txid2886925)